Protein AF-0000000080754753 (afdb_homodimer)

Secondary structure (DSSP, 8-state):
-PPPSEEEEEEEEEETTEEEEEEEEEEE-TT-EEEEE--TTSSHHHHHHHHHTSS--SEEEEEETTEEEE-SS-B--GGGS--EEE-TTTT--TTS-HHHHHHHHHHHTT--HHHHHHHHHHHHHHTT-TT-TT--GGGS-HHHHHHHHHHHHHTT--SEEEEESTTTTS-HHHHHHHHHHHHHHHHHHT-EEEEEES-HHHHHHH-SEEEEEETTEEEEEE-HHHHHHS-SSHHHHHHSS--EEEEEEEEEE-TTSEEEEEETTS-EEEEEE-TT--TT-EEEEEE-GGGEE--TTSEEEEEEEEEE-SS-EEEEEEETTEEEEEEESSPPP-BTTEEEEEEPTTTSEE--/-PPPSEEEEEEEEEETTEEEEEEEEEEE-TT-EEEEE--TTSSHHHHHHHHHTSS--SEEEEEETTEEEE-SS-B--GGGS--EEE-TTTT--TTS-HHHHHHHHHHHTT--HHHHHHHHHHHHHHTT-TT-TT--GGGS-HHHHHHHHHHHHHTT--SEEEEESTTTTS-HHHHHHHHHHHHHHHHHHT-EEEEEES-HHHHHHH-SEEEEEETTEEEEEE-HHHHHHS-SSHHHHHHSS--EEEEEEEEEE-TTSEEEEEETTS-EEEEEE-TT--TT-EEEEEE-GGGEE--TTSEEEEEEEEEE-SS-EEEEEEETTEEEEEEESSPPP-BTTEEEEEEPTTTSEE--

Foldseek 3Di:
DQQFQKWWAQFWADDDPATLAGTDTDTHHQLFEEEEAEDPSNCLVVVLCCQQQVDATCATFMDGSNHTAHGNVDHHHNLPRQAFEAEQVLPQDQVDFLLCLQLVNVVVVPHDPVVSVVLLQVLCVLLVNHPRRGPGPVVDDLSVSLSSSVSSRPSSPGQEYEYEASCVPDDPVSSVVVLVSVQVSSVVSSHYYYHYDHDQVSCLRRHQKYFYGGSNYTQDIDHSCCLAQPPQDPCSPPSHAHKDWFKWFFADADPVQWTWIATPLGAIAIEGEDPPDDHGDIFIKIAHQAQKDFDPPAAKWFWDDWDDDPQWIWTWIHRPPDIDIHIGSDDDDDDPRMTGIHGHHHRMYTHD/DQQFQKWWAQFWADDDPATLAGTDTDTHHQLFEEEEAEDPSNCLVVVLCCQQQVDATCATFMDGSNHTAHGNVDHHHNLPRQAFEAEQVLPQDQVDFLLCLQLVNVVVVPHDPVVSVVLLQVLCVLLVNHPRRGPGPVVDDLSRSLSSSVSSRPSSPGQEYEYEASCVPDDPVSSVVVLVSVQVSSVVSSHYYYHYDHDQVSCLRRHQKYFYGGSNYTQDIDHSCCLAQPPQDPCSPPSHAHKDWFKWFFADADPVQWTWIATPLGATAIEGEDPPDDHGDIFIKIAHQAQKDFDPPAAKWFWDDWDDPPQWIWTWIHRPPDIDIHIGSDDDDDDPRMTGIHGHHHRMYIHD

Structure (mmCIF, N/CA/C/O backbone):
data_AF-0000000080754753-model_v1
#
loop_
_entity.id
_entity.type
_entity.pdbx_description
1 polymer 'ABC transporter, ATP binding component'
#
loop_
_atom_site.group_PDB
_atom_site.id
_atom_site.type_symbol
_atom_site.label_atom_id
_atom_site.label_alt_id
_atom_site.label_comp_id
_atom_site.label_asym_id
_atom_site.label_entity_id
_atom_site.label_seq_id
_atom_site.pdbx_PDB_ins_code
_atom_site.Cartn_x
_atom_site.Cartn_y
_atom_site.Cartn_z
_atom_site.occupancy
_atom_site.B_iso_or_equiv
_atom_site.auth_seq_id
_atom_site.auth_comp_id
_atom_site.auth_asym_id
_atom_site.auth_atom_id
_atom_site.pdbx_PDB_model_num
ATOM 1 N N . MET A 1 1 ? -7.695 35.375 15.859 1 57.06 1 MET A N 1
ATOM 2 C CA . MET A 1 1 ? -7.484 34.125 15.156 1 57.06 1 MET A CA 1
ATOM 3 C C . MET A 1 1 ? -6.277 33.375 15.719 1 57.06 1 MET A C 1
ATOM 5 O O . MET A 1 1 ? -5.309 34 16.156 1 57.06 1 MET A O 1
ATOM 9 N N . ALA A 1 2 ? -6.395 32 16.172 1 75.62 2 ALA A N 1
ATOM 10 C CA . ALA A 1 2 ? -5.312 31.328 16.875 1 75.62 2 ALA A CA 1
ATOM 11 C C . ALA A 1 2 ? -4.027 31.344 16.047 1 75.62 2 ALA A C 1
ATOM 13 O O . ALA A 1 2 ? -4.07 31.312 14.82 1 75.62 2 ALA A O 1
ATOM 14 N N . VAL A 1 3 ? -3.01 31.734 16.594 1 91.75 3 VAL A N 1
ATOM 15 C CA . VAL A 1 3 ? -1.685 31.734 15.984 1 91.75 3 VAL A CA 1
ATOM 16 C C . VAL A 1 3 ? -1.37 30.344 15.422 1 91.75 3 VAL A C 1
ATOM 18 O O . VAL A 1 3 ? -1.478 29.344 16.141 1 91.75 3 VAL A O 1
ATOM 21 N N . PRO A 1 4 ? -1.082 30.281 14.117 1 96.06 4 PRO A N 1
ATOM 22 C CA . PRO A 1 4 ? -0.747 28.969 13.555 1 96.06 4 PRO A CA 1
ATOM 23 C C . PRO A 1 4 ? 0.493 28.344 14.195 1 96.06 4 PRO A C 1
ATOM 25 O O . PRO A 1 4 ? 1.374 29.062 14.672 1 96.06 4 PRO A O 1
ATOM 28 N N . ARG A 1 5 ? 0.509 27.094 14.25 1 96.69 5 ARG A N 1
ATOM 29 C CA . ARG A 1 5 ? 1.674 26.391 14.766 1 96.69 5 ARG A CA 1
ATOM 30 C C . ARG A 1 5 ? 2.859 26.516 13.812 1 96.69 5 ARG A C 1
ATOM 32 O O . ARG A 1 5 ? 4.012 26.547 14.25 1 96.69 5 ARG A O 1
ATOM 39 N N . LEU A 1 6 ? 2.557 26.547 12.523 1 98.19 6 LEU A N 1
ATOM 40 C CA . LEU A 1 6 ? 3.535 26.734 11.453 1 98.19 6 LEU A CA 1
ATOM 41 C C . LEU A 1 6 ? 2.994 27.672 10.383 1 98.19 6 LEU A C 1
ATOM 43 O O . LEU A 1 6 ? 1.827 27.562 9.992 1 98.19 6 LEU A O 1
ATOM 47 N N . GLU A 1 7 ? 3.834 28.547 10 1 98.5 7 GLU A N 1
ATOM 48 C CA . GLU A 1 7 ? 3.5 29.406 8.875 1 98.5 7 GLU A CA 1
ATOM 49 C C . GLU A 1 7 ? 4.684 29.562 7.926 1 98.5 7 GLU A C 1
ATOM 51 O O . GLU A 1 7 ? 5.77 29.969 8.336 1 98.5 7 GLU A O 1
ATOM 56 N N . LEU A 1 8 ? 4.484 29.172 6.727 1 98.62 8 LEU A N 1
ATOM 57 C CA . LEU A 1 8 ? 5.441 29.375 5.645 1 98.62 8 LEU A CA 1
ATOM 58 C C . LEU A 1 8 ? 4.984 30.5 4.723 1 98.62 8 LEU A C 1
ATOM 60 O O . LEU A 1 8 ? 3.855 30.484 4.227 1 98.62 8 LEU A O 1
ATOM 64 N N . ARG A 1 9 ? 5.859 31.469 4.59 1 98.44 9 ARG A N 1
ATOM 65 C CA . ARG A 1 9 ? 5.559 32.625 3.746 1 98.44 9 ARG A CA 1
ATOM 66 C C . ARG A 1 9 ? 6.496 32.688 2.545 1 98.44 9 ARG A C 1
ATOM 68 O O . ARG A 1 9 ? 7.664 33.031 2.682 1 98.44 9 ARG A O 1
ATOM 75 N N . HIS A 1 10 ? 5.957 32.375 1.364 1 98.19 10 HIS A N 1
ATOM 76 C CA . HIS A 1 10 ? 6.676 32.438 0.097 1 98.19 10 HIS A CA 1
ATOM 77 C C . HIS A 1 10 ? 8.023 31.734 0.185 1 98.19 10 HIS A C 1
ATOM 79 O O . HIS A 1 10 ? 9.055 32.312 -0.146 1 98.19 10 HIS A O 1
ATOM 85 N N . LEU A 1 11 ? 8.023 30.547 0.59 1 98.25 11 LEU A N 1
ATOM 86 C CA . LEU A 1 11 ? 9.25 29.797 0.833 1 98.25 11 LEU A CA 1
ATOM 87 C C . LEU A 1 11 ? 9.883 29.344 -0.481 1 98.25 11 LEU A C 1
ATOM 89 O O . LEU A 1 11 ? 9.203 28.75 -1.323 1 98.25 11 LEU A O 1
ATOM 93 N N . VAL A 1 12 ? 11.148 29.656 -0.641 1 98.31 12 VAL A N 1
ATOM 94 C CA . VAL A 1 12 ? 11.859 29.312 -1.869 1 98.31 12 VAL A CA 1
ATOM 95 C C . VAL A 1 12 ? 13.18 28.625 -1.529 1 98.31 12 VAL A C 1
ATOM 97 O O . VAL A 1 12 ? 13.867 29.031 -0.59 1 98.31 12 VAL A O 1
ATOM 100 N N . LYS A 1 13 ? 13.516 27.578 -2.234 1 98.06 13 LYS A N 1
ATOM 101 C CA . LYS A 1 13 ? 14.812 26.922 -2.109 1 98.06 13 LYS A CA 1
ATOM 102 C C . LYS A 1 13 ? 15.32 26.422 -3.467 1 98.06 13 LYS A C 1
ATOM 104 O O . LYS A 1 13 ? 14.578 25.781 -4.211 1 98.06 13 LYS A O 1
ATOM 109 N N . THR A 1 14 ? 16.484 26.766 -3.729 1 96.44 14 THR A N 1
ATOM 110 C CA . THR A 1 14 ? 17.156 26.312 -4.934 1 96.44 14 THR A CA 1
ATOM 111 C C . THR A 1 14 ? 18.312 25.375 -4.586 1 96.44 14 THR A C 1
ATOM 113 O O . THR A 1 14 ? 19.094 25.641 -3.662 1 96.44 14 THR A O 1
ATOM 116 N N . LEU A 1 15 ? 18.359 24.219 -5.199 1 91.44 15 LEU A N 1
ATOM 117 C CA . LEU A 1 15 ? 19.469 23.281 -5.078 1 91.44 15 LEU A CA 1
ATOM 118 C C . LEU A 1 15 ? 20.109 23.031 -6.438 1 91.44 15 LEU A C 1
ATOM 120 O O . LEU A 1 15 ? 19.453 22.547 -7.359 1 91.44 15 LEU A O 1
ATOM 124 N N . GLY A 1 16 ? 21.359 23.266 -6.57 1 88.44 16 GLY A N 1
ATOM 125 C CA . GLY A 1 16 ? 21.969 23.219 -7.887 1 88.44 16 GLY A CA 1
ATOM 126 C C . GLY A 1 16 ? 21.359 24.219 -8.859 1 88.44 16 GLY A C 1
ATOM 127 O O . GLY A 1 16 ? 21.266 25.406 -8.57 1 88.44 16 GLY A O 1
ATOM 128 N N . ALA A 1 17 ? 20.922 23.625 -9.984 1 88.56 17 ALA A N 1
ATOM 129 C CA . ALA A 1 17 ? 20.359 24.5 -11.016 1 88.56 17 ALA A CA 1
ATOM 130 C C . ALA A 1 17 ? 18.828 24.469 -10.977 1 88.56 17 ALA A C 1
ATOM 132 O O . ALA A 1 17 ? 18.172 25.156 -11.758 1 88.56 17 ALA A O 1
ATOM 133 N N . SER A 1 18 ? 18.297 23.859 -9.969 1 90.5 18 SER A N 1
ATOM 134 C CA . SER A 1 18 ? 16.844 23.672 -9.992 1 90.5 18 SER A CA 1
ATOM 135 C C . SER A 1 18 ? 16.188 24.297 -8.773 1 90.5 18 SER A C 1
ATOM 137 O O . SER A 1 18 ? 16.672 24.172 -7.652 1 90.5 18 SER A O 1
ATOM 139 N N . ARG A 1 19 ? 15.148 25.078 -8.992 1 94.44 19 ARG A N 1
ATOM 140 C CA . ARG A 1 19 ? 14.297 25.578 -7.918 1 94.44 19 ARG A CA 1
ATOM 141 C C . ARG A 1 19 ? 13.383 24.469 -7.398 1 94.44 19 ARG A C 1
ATOM 143 O O . ARG A 1 19 ? 12.297 24.25 -7.938 1 94.44 19 ARG A O 1
ATOM 150 N N . ILE A 1 20 ? 13.703 23.906 -6.293 1 95.56 20 ILE A N 1
ATOM 151 C CA . ILE A 1 20 ? 13.055 22.719 -5.758 1 95.56 20 ILE A CA 1
ATOM 152 C C . ILE A 1 20 ? 11.766 23.109 -5.035 1 95.56 20 ILE A C 1
ATOM 154 O O . ILE A 1 20 ? 10.781 22.375 -5.062 1 95.56 20 ILE A O 1
ATOM 158 N N . VAL A 1 21 ? 11.789 24.234 -4.328 1 98 21 VAL A N 1
ATOM 159 C CA . VAL A 1 21 ? 10.617 24.844 -3.717 1 98 21 VAL A CA 1
ATOM 160 C C . VAL A 1 21 ? 10.453 26.266 -4.246 1 98 21 VAL A C 1
ATOM 162 O O . VAL A 1 21 ? 11.375 27.094 -4.16 1 98 21 VAL A O 1
ATOM 165 N N . ASP A 1 22 ? 9.258 26.531 -4.77 1 97.88 22 ASP A N 1
ATOM 166 C CA . ASP A 1 22 ? 9.102 27.766 -5.547 1 97.88 22 ASP A CA 1
ATOM 167 C C . ASP A 1 22 ? 7.906 28.578 -5.051 1 97.88 22 ASP A C 1
ATOM 169 O O . ASP A 1 22 ? 6.926 28.75 -5.777 1 97.88 22 ASP A O 1
ATOM 173 N N . GLY A 1 23 ? 8.055 29.172 -3.904 1 97.5 23 GLY A N 1
ATOM 174 C CA . GLY A 1 23 ? 7.059 30.094 -3.389 1 97.5 23 GLY A CA 1
ATOM 175 C C . GLY A 1 23 ? 5.926 29.406 -2.658 1 97.5 23 GLY A C 1
ATOM 176 O O . GLY A 1 23 ? 4.754 29.609 -2.973 1 97.5 23 GLY A O 1
ATOM 177 N N . LEU A 1 24 ? 6.258 28.656 -1.617 1 97.62 24 LEU A N 1
ATOM 178 C CA . LEU A 1 24 ? 5.27 27.875 -0.887 1 97.62 24 LEU A CA 1
ATOM 179 C C . LEU A 1 24 ? 4.672 28.672 0.26 1 97.62 24 LEU A C 1
ATOM 181 O O . LEU A 1 24 ? 5.402 29.266 1.062 1 97.62 24 LEU A O 1
ATOM 185 N N . ASP A 1 25 ? 3.385 28.812 0.293 1 98.56 25 ASP A N 1
ATOM 186 C CA . ASP A 1 25 ? 2.621 29.391 1.394 1 98.56 25 ASP A CA 1
ATOM 187 C C . ASP A 1 25 ? 1.774 28.328 2.094 1 98.56 25 ASP A C 1
ATOM 189 O O . ASP A 1 25 ? 0.965 27.656 1.456 1 98.56 25 ASP A O 1
ATOM 193 N N . LEU A 1 26 ? 1.968 28.203 3.357 1 98.12 26 LEU A N 1
ATOM 194 C CA . LEU A 1 26 ? 1.249 27.188 4.102 1 98.12 26 LEU A CA 1
ATOM 195 C C . LEU A 1 26 ? 1.121 27.562 5.57 1 98.12 26 LEU A C 1
ATOM 197 O O . LEU A 1 26 ? 2.059 28.109 6.16 1 98.12 26 LEU A O 1
ATOM 201 N N . ALA A 1 27 ? 0.027 27.312 6.133 1 98.31 27 ALA A N 1
ATOM 202 C CA . ALA A 1 27 ? -0.181 27.469 7.57 1 98.31 27 ALA A CA 1
ATOM 203 C C . ALA A 1 27 ? -0.789 26.203 8.18 1 98.31 27 ALA A C 1
ATOM 205 O O . ALA A 1 27 ? -1.645 25.562 7.562 1 98.31 27 ALA A O 1
ATOM 206 N N . ILE A 1 28 ? -0.35 25.891 9.336 1 98.06 28 ILE A N 1
ATOM 207 C CA . ILE A 1 28 ? -0.884 24.75 10.07 1 98.06 28 ILE A CA 1
ATOM 208 C C . ILE A 1 28 ? -1.448 25.219 11.414 1 98.06 28 ILE A C 1
ATOM 210 O O . ILE A 1 28 ? -0.739 25.844 12.203 1 98.06 28 ILE A O 1
ATOM 214 N N . ALA A 1 29 ? -2.686 24.922 11.648 1 97.5 29 ALA A N 1
ATOM 215 C CA . ALA A 1 29 ? -3.346 25.297 12.891 1 97.5 29 ALA A CA 1
ATOM 216 C C . ALA A 1 29 ? -2.951 24.359 14.031 1 97.5 29 ALA A C 1
ATOM 218 O O . ALA A 1 29 ? -2.447 23.25 13.781 1 97.5 29 ALA A O 1
ATOM 219 N N . PRO A 1 30 ? -3.115 24.828 15.266 1 96.06 30 PRO A N 1
ATOM 220 C CA . PRO A 1 30 ? -2.854 23.922 16.391 1 96.06 30 PRO A CA 1
ATOM 221 C C . PRO A 1 30 ? -3.709 22.656 16.344 1 96.06 30 PRO A C 1
ATOM 223 O O . PRO A 1 30 ? -4.922 22.75 16.125 1 96.06 30 PRO A O 1
ATOM 226 N N . GLY A 1 31 ? -3.021 21.531 16.422 1 95.62 31 GLY A N 1
ATOM 227 C CA . GLY A 1 31 ? -3.719 20.25 16.469 1 95.62 31 GLY A CA 1
ATOM 228 C C . GLY A 1 31 ? -4.039 19.703 15.086 1 95.62 31 GLY A C 1
ATOM 229 O O . GLY A 1 31 ? -4.559 18.594 14.961 1 95.62 31 GLY A O 1
ATOM 230 N N . GLU A 1 32 ? -3.686 20.406 14.062 1 97.31 32 GLU A N 1
ATOM 231 C CA . GLU A 1 32 ? -4.02 20.016 12.695 1 97.31 32 GLU A CA 1
ATOM 232 C C . GLU A 1 32 ? -2.959 19.094 12.109 1 97.31 32 GLU A C 1
ATOM 234 O O . GLU A 1 32 ? -1.765 19.266 12.359 1 97.31 32 GLU A O 1
ATOM 239 N N . VAL A 1 33 ? -3.406 18.156 11.383 1 97.88 33 VAL A N 1
ATOM 240 C CA . VAL A 1 33 ? -2.504 17.281 10.633 1 97.88 33 VAL A CA 1
ATOM 241 C C . VAL A 1 33 ? -2.521 17.672 9.156 1 97.88 33 VAL A C 1
ATOM 243 O O . VAL A 1 33 ? -3.527 17.469 8.469 1 97.88 33 VAL A O 1
ATOM 246 N N . VAL A 1 34 ? -1.416 18.141 8.711 1 98.56 34 VAL A N 1
ATOM 247 C CA . VAL A 1 34 ? -1.272 18.5 7.305 1 98.56 34 VAL A CA 1
ATOM 248 C C . VAL A 1 34 ? -0.298 17.547 6.625 1 98.56 34 VAL A C 1
ATOM 250 O O . VAL A 1 34 ? 0.797 17.297 7.137 1 98.56 34 VAL A O 1
ATOM 253 N N . VAL A 1 35 ? -0.684 17 5.484 1 98.38 35 VAL A N 1
ATOM 254 C CA . VAL A 1 35 ? 0.159 16.078 4.742 1 98.38 35 VAL A CA 1
ATOM 255 C C . VAL A 1 35 ? 0.615 16.719 3.436 1 98.38 35 VAL A C 1
ATOM 257 O O . VAL A 1 35 ? -0.21 17.188 2.641 1 98.38 35 VAL A O 1
ATOM 260 N N . LEU A 1 36 ? 1.893 16.844 3.254 1 98.12 36 LEU A N 1
ATOM 261 C CA . LEU A 1 36 ? 2.461 17.172 1.95 1 98.12 36 LEU A CA 1
ATOM 262 C C . LEU A 1 36 ? 2.537 15.93 1.066 1 98.12 36 LEU A C 1
ATOM 264 O O . LEU A 1 36 ? 3.256 14.977 1.384 1 98.12 36 LEU A O 1
ATOM 268 N N . LEU A 1 37 ? 1.817 15.992 0.01 1 96.19 37 LEU A N 1
ATOM 269 C CA . LEU A 1 37 ? 1.722 14.867 -0.911 1 96.19 37 LEU A CA 1
ATOM 270 C C . LEU A 1 37 ? 2.18 15.266 -2.311 1 96.19 37 LEU A C 1
ATOM 272 O O . LEU A 1 37 ? 1.854 16.359 -2.787 1 96.19 37 LEU A O 1
ATOM 276 N N . GLY A 1 38 ? 2.932 14.406 -2.949 1 92.5 38 GLY A N 1
ATOM 277 C CA . GLY A 1 38 ? 3.416 14.664 -4.297 1 92.5 38 GLY A CA 1
ATOM 278 C C . GLY A 1 38 ? 4.418 13.633 -4.777 1 92.5 38 GLY A C 1
ATOM 279 O O . GLY A 1 38 ? 4.828 12.758 -4.016 1 92.5 38 GLY A O 1
ATOM 280 N N . PRO A 1 39 ? 4.762 13.742 -6.02 1 87.06 39 PRO A N 1
ATOM 281 C CA . PRO A 1 39 ? 5.75 12.805 -6.57 1 87.06 39 PRO A CA 1
ATOM 282 C C . PRO A 1 39 ? 7.145 13.008 -5.977 1 87.06 39 PRO A C 1
ATOM 284 O O . PRO A 1 39 ? 7.383 14 -5.281 1 87.06 39 PRO A O 1
ATOM 287 N N . SER A 1 40 ? 7.945 12.047 -6.266 1 81.62 40 SER A N 1
ATOM 288 C CA . SER A 1 40 ? 9.328 12.172 -5.824 1 81.62 40 SER A CA 1
ATOM 289 C C . SER A 1 40 ? 9.992 13.406 -6.43 1 81.62 40 SER A C 1
ATOM 291 O O . SER A 1 40 ? 9.789 13.719 -7.605 1 81.62 40 SER A O 1
ATOM 293 N N . GLY A 1 41 ? 10.664 14.133 -5.652 1 83.31 41 GLY A N 1
ATOM 294 C CA . GLY A 1 41 ? 11.461 15.25 -6.141 1 83.31 41 GLY A CA 1
ATOM 295 C C . GLY A 1 41 ? 10.68 16.547 -6.211 1 83.31 41 GLY A C 1
ATOM 296 O O . GLY A 1 41 ? 11.211 17.578 -6.66 1 83.31 41 GLY A O 1
ATOM 297 N N . CYS A 1 42 ? 9.469 16.562 -5.723 1 91 42 CYS A N 1
ATOM 298 C CA . CYS A 1 42 ? 8.656 17.766 -5.91 1 91 42 CYS A CA 1
ATOM 299 C C . CYS A 1 42 ? 8.898 18.766 -4.785 1 91 42 CYS A C 1
ATOM 301 O O . CYS A 1 42 ? 8.266 19.828 -4.738 1 91 42 CYS A O 1
ATOM 303 N N . GLY A 1 43 ? 9.75 18.406 -3.779 1 94.5 43 GLY A N 1
ATOM 304 C CA . GLY A 1 43 ? 10.172 19.391 -2.809 1 94.5 43 GLY A CA 1
ATOM 305 C C . GLY A 1 43 ? 9.641 19.141 -1.414 1 94.5 43 GLY A C 1
ATOM 306 O O . GLY A 1 43 ? 9.836 19.953 -0.508 1 94.5 43 GLY A O 1
ATOM 307 N N . LYS A 1 44 ? 8.914 18.062 -1.172 1 95.62 44 LYS A N 1
ATOM 308 C CA . LYS A 1 44 ? 8.305 17.781 0.12 1 95.62 44 LYS A CA 1
ATOM 309 C C . LYS A 1 44 ? 9.352 17.703 1.225 1 95.62 44 LYS A C 1
ATOM 311 O O . LYS A 1 44 ? 9.258 18.422 2.229 1 95.62 44 LYS A O 1
ATOM 316 N N . THR A 1 45 ? 10.391 16.891 0.99 1 93 45 THR A N 1
ATOM 317 C CA . THR A 1 45 ? 11.445 16.688 1.976 1 93 45 THR A CA 1
ATOM 318 C C . THR A 1 45 ? 12.25 17.969 2.172 1 93 45 THR A C 1
ATOM 320 O O . THR A 1 45 ? 12.625 18.312 3.297 1 93 45 THR A O 1
ATOM 323 N N . THR A 1 46 ? 12.523 18.672 1.131 1 96.12 46 THR A N 1
ATOM 324 C CA . THR A 1 46 ? 13.227 19.938 1.216 1 96.12 46 THR A CA 1
ATOM 325 C C . THR A 1 46 ? 12.453 20.938 2.076 1 96.12 46 THR A C 1
ATOM 327 O O . THR A 1 46 ? 13.039 21.625 2.908 1 96.12 46 THR A O 1
ATOM 330 N N . THR A 1 47 ? 11.172 20.984 1.856 1 97.88 47 THR A N 1
ATOM 331 C CA . THR A 1 47 ? 10.328 21.844 2.67 1 97.88 47 THR A CA 1
ATOM 332 C C . THR A 1 47 ? 10.406 21.453 4.145 1 97.88 47 THR A C 1
ATOM 334 O O . THR A 1 47 ? 10.594 22.312 5.012 1 97.88 47 THR A O 1
ATOM 337 N N . LEU A 1 48 ? 10.297 20.188 4.371 1 97.5 48 LEU A N 1
ATOM 338 C CA . LEU A 1 48 ? 10.352 19.672 5.738 1 97.5 48 LEU A CA 1
ATOM 339 C C . LEU A 1 48 ? 11.68 20.031 6.395 1 97.5 48 LEU A C 1
ATOM 341 O O . LEU A 1 48 ? 11.719 20.406 7.566 1 97.5 48 LEU A O 1
ATOM 345 N N . ARG A 1 49 ? 12.742 19.969 5.695 1 96.81 49 ARG A N 1
ATOM 346 C CA . ARG A 1 49 ? 14.078 20.25 6.223 1 96.81 49 ARG A CA 1
ATOM 347 C C . ARG A 1 49 ? 14.25 21.734 6.516 1 96.81 49 ARG A C 1
ATOM 349 O O . ARG A 1 49 ? 14.945 22.109 7.461 1 96.81 49 ARG A O 1
ATOM 356 N N . MET A 1 50 ? 13.633 22.562 5.707 1 98.12 50 MET A N 1
ATOM 357 C CA . MET A 1 50 ? 13.664 24 5.996 1 98.12 50 MET A CA 1
ATOM 358 C C . MET A 1 50 ? 12.898 24.312 7.273 1 98.12 50 MET A C 1
ATOM 360 O O . MET A 1 50 ? 13.328 25.141 8.078 1 98.12 50 MET A O 1
ATOM 364 N N . VAL A 1 51 ? 11.805 23.625 7.496 1 98.25 51 VAL A N 1
ATOM 365 C CA . VAL A 1 51 ? 11.023 23.812 8.711 1 98.25 51 VAL A CA 1
ATOM 366 C C . VAL A 1 51 ? 11.812 23.328 9.922 1 98.25 51 VAL A C 1
ATOM 368 O O . VAL A 1 51 ? 11.875 24 10.953 1 98.25 51 VAL A O 1
ATOM 371 N N . ALA A 1 52 ? 12.461 22.203 9.734 1 96.88 52 ALA A N 1
ATOM 372 C CA . ALA A 1 52 ? 13.195 21.562 10.82 1 96.88 52 ALA A CA 1
ATOM 373 C C . ALA A 1 52 ? 14.469 22.344 11.164 1 96.88 52 ALA A C 1
ATOM 375 O O . ALA A 1 52 ? 15.031 22.172 12.25 1 96.88 52 ALA A O 1
ATOM 376 N N . GLY A 1 53 ? 15 23.062 10.219 1 97.25 53 GLY A N 1
ATOM 377 C CA . GLY A 1 53 ? 16.188 23.875 10.461 1 97.25 53 GLY A CA 1
ATOM 378 C C . GLY A 1 53 ? 17.453 23.266 9.891 1 97.25 53 GLY A C 1
ATOM 379 O O . GLY A 1 53 ? 18.547 23.75 10.141 1 97.25 53 GLY A O 1
ATOM 380 N N . PHE A 1 54 ? 17.281 22.25 9.109 1 96.19 54 PHE A N 1
ATOM 381 C CA . PHE A 1 54 ? 18.438 21.609 8.492 1 96.19 54 PHE A CA 1
ATOM 382 C C . PHE A 1 54 ? 18.844 22.328 7.211 1 96.19 54 PHE A C 1
ATOM 384 O O . PHE A 1 54 ? 19.953 22.156 6.715 1 96.19 54 PHE A O 1
ATOM 391 N N . LEU A 1 55 ? 17.969 23.109 6.66 1 96.62 55 LEU A N 1
ATOM 392 C CA . LEU A 1 55 ? 18.188 23.891 5.449 1 96.62 55 LEU A CA 1
ATOM 393 C C . LEU A 1 55 ? 17.641 25.297 5.605 1 96.62 55 LEU A C 1
ATOM 395 O O . LEU A 1 55 ? 16.547 25.484 6.152 1 96.62 55 LEU A O 1
ATOM 399 N N . GLN A 1 56 ? 18.406 26.281 5.086 1 97.81 56 GLN A N 1
ATOM 400 C CA . GLN A 1 56 ? 17.953 27.672 5.125 1 97.81 56 GLN A CA 1
ATOM 401 C C . GLN A 1 56 ? 17.281 28.062 3.814 1 97.81 56 GLN A C 1
ATOM 403 O O . GLN A 1 56 ? 17.797 27.781 2.732 1 97.81 56 GLN A O 1
ATOM 408 N N . PRO A 1 57 ? 16.141 28.641 3.916 1 98.38 57 PRO A N 1
ATOM 409 C CA . PRO A 1 57 ? 15.492 29.094 2.682 1 98.38 57 PRO A CA 1
ATOM 410 C C . PRO A 1 57 ? 16.266 30.203 1.978 1 98.38 57 PRO A C 1
ATOM 412 O O . PRO A 1 57 ? 16.969 30.984 2.631 1 98.38 57 PRO A O 1
ATOM 415 N N . ASP A 1 58 ? 16.094 30.234 0.65 1 98.19 58 ASP A N 1
ATOM 416 C CA . ASP A 1 58 ? 16.703 31.297 -0.131 1 98.19 58 ASP A CA 1
ATOM 417 C C . ASP A 1 58 ? 15.852 32.562 -0.08 1 98.19 58 ASP A C 1
ATOM 419 O O . ASP A 1 58 ? 16.375 33.688 -0.181 1 98.19 58 ASP A O 1
ATOM 423 N N . GLU A 1 59 ? 14.578 32.406 -0.071 1 98.25 59 GLU A N 1
ATOM 424 C CA . GLU A 1 59 ? 13.594 33.469 0.057 1 98.25 59 GLU A CA 1
ATOM 425 C C . GLU A 1 59 ? 12.43 33.031 0.942 1 98.25 59 GLU A C 1
ATOM 427 O O . GLU A 1 59 ? 12.203 31.844 1.147 1 98.25 59 GLU A O 1
ATOM 432 N N . GLY A 1 60 ? 11.789 34.031 1.512 1 98.38 60 GLY A N 1
ATOM 433 C CA . GLY A 1 60 ? 10.633 33.75 2.342 1 98.38 60 GLY A CA 1
ATOM 434 C C . GLY A 1 60 ? 10.977 33.531 3.803 1 98.38 60 GLY A C 1
ATOM 435 O O . GLY A 1 60 ? 12.086 33.875 4.238 1 98.38 60 GLY A O 1
ATOM 436 N N . GLU A 1 61 ? 9.906 33.062 4.523 1 98.62 61 GLU A N 1
ATOM 437 C CA . GLU A 1 61 ? 10.094 32.969 5.965 1 98.62 61 GLU A CA 1
ATOM 438 C C . GLU A 1 61 ? 9.391 31.734 6.527 1 98.62 61 GLU A C 1
ATOM 440 O O . GLU A 1 61 ? 8.391 31.281 5.969 1 98.62 61 GLU A O 1
ATOM 445 N N . VAL A 1 62 ? 9.992 31.234 7.574 1 98.5 62 VAL A N 1
ATOM 446 C CA . VAL A 1 62 ? 9.383 30.203 8.391 1 98.5 62 VAL A CA 1
ATOM 447 C C . VAL A 1 62 ? 9.047 30.766 9.773 1 98.5 62 VAL A C 1
ATOM 449 O O . VAL A 1 62 ? 9.914 31.297 10.461 1 98.5 62 VAL A O 1
ATOM 452 N N . HIS A 1 63 ? 7.82 30.672 10.156 1 98.31 63 HIS A N 1
ATOM 453 C CA . HIS A 1 63 ? 7.391 31.078 11.492 1 98.31 63 HIS A CA 1
ATOM 454 C C . HIS A 1 63 ? 6.863 29.875 12.281 1 98.31 63 HIS A C 1
ATOM 456 O O . HIS A 1 63 ? 6.07 29.094 11.766 1 98.31 63 HIS A O 1
ATOM 462 N N . LEU A 1 64 ? 7.309 29.719 13.484 1 97.5 64 LEU A N 1
ATOM 463 C CA . LEU A 1 64 ? 6.852 28.688 14.414 1 97.5 64 LEU A CA 1
ATOM 464 C C . LEU A 1 64 ? 6.129 29.312 15.602 1 97.5 64 LEU A C 1
ATOM 466 O O . LEU A 1 64 ? 6.73 30.031 16.391 1 97.5 64 LEU A O 1
ATOM 470 N N . ALA A 1 65 ? 4.879 29.047 15.68 1 95.06 65 ALA A N 1
ATOM 471 C CA . ALA A 1 65 ? 4.051 29.625 16.734 1 95.06 65 ALA A CA 1
ATOM 472 C C . ALA A 1 65 ? 4.168 31.141 16.766 1 95.06 65 ALA A C 1
ATOM 474 O O . ALA A 1 65 ? 4.371 31.734 17.828 1 95.06 65 ALA A O 1
ATOM 475 N N . GLY A 1 66 ? 4.234 31.688 15.617 1 95.25 66 GLY A N 1
ATOM 476 C CA . GLY A 1 66 ? 4.211 33.156 15.484 1 95.25 66 GLY A CA 1
ATOM 477 C C . GLY A 1 66 ? 5.59 33.781 15.555 1 95.25 66 GLY A C 1
ATOM 478 O O . GLY A 1 66 ? 5.742 34.969 15.352 1 95.25 66 GLY A O 1
ATOM 479 N N . ARG A 1 67 ? 6.578 33.031 15.844 1 96.38 67 ARG A N 1
ATOM 480 C CA . ARG A 1 67 ? 7.938 33.531 15.969 1 96.38 67 ARG A CA 1
ATOM 481 C C . ARG A 1 67 ? 8.766 33.219 14.734 1 96.38 67 ARG A C 1
ATOM 483 O O . ARG A 1 67 ? 8.695 32.094 14.219 1 96.38 67 ARG A O 1
ATOM 490 N N . LEU A 1 68 ? 9.539 34.156 14.281 1 97.81 68 LEU A N 1
ATOM 491 C CA . LEU A 1 68 ? 10.398 33.938 13.125 1 97.81 68 LEU A CA 1
ATOM 492 C C . LEU A 1 68 ? 11.469 32.875 13.43 1 97.81 68 LEU A C 1
ATOM 494 O O . LEU A 1 68 ? 12.234 33.031 14.383 1 97.81 68 LEU A O 1
ATOM 498 N N . ALA A 1 69 ? 11.5 31.859 12.68 1 98.19 69 ALA A N 1
ATOM 499 C CA . ALA A 1 69 ? 12.477 30.797 12.883 1 98.19 69 ALA A CA 1
ATOM 500 C C . ALA A 1 69 ? 13.539 30.812 11.789 1 98.19 69 ALA A C 1
ATOM 502 O O . ALA A 1 69 ? 14.68 30.406 12.023 1 98.19 69 ALA A O 1
ATOM 503 N N . ALA A 1 70 ? 13.125 31.234 10.57 1 98.38 70 ALA A N 1
ATOM 504 C CA . ALA A 1 70 ? 14.109 31.281 9.5 1 98.38 70 ALA A CA 1
ATOM 505 C C . ALA A 1 70 ? 13.695 32.281 8.414 1 98.38 70 ALA A C 1
ATOM 507 O O . ALA A 1 70 ? 12.508 32.531 8.203 1 98.38 70 ALA A O 1
ATOM 508 N N . SER A 1 71 ? 14.633 32.844 7.754 1 98.38 71 SER A N 1
ATOM 509 C CA . SER A 1 71 ? 14.578 33.688 6.562 1 98.38 71 SER A CA 1
ATOM 510 C C . SER A 1 71 ? 15.836 33.531 5.723 1 98.38 71 SER A C 1
ATOM 512 O O . SER A 1 71 ? 16.656 32.656 5.969 1 98.38 71 SER A O 1
ATOM 514 N N . ALA A 1 72 ? 15.859 34.375 4.719 1 97.25 72 ALA A N 1
ATOM 515 C CA . ALA A 1 72 ? 17.062 34.344 3.887 1 97.25 72 ALA A CA 1
ATOM 516 C C . ALA A 1 72 ? 18.281 34.75 4.684 1 97.25 72 ALA A C 1
ATOM 518 O O . ALA A 1 72 ? 19.406 34.344 4.363 1 97.25 72 ALA A O 1
ATOM 519 N N . ARG A 1 73 ? 18.125 35.438 5.742 1 96.69 73 ARG A N 1
ATOM 520 C CA . ARG A 1 73 ? 19.25 36.062 6.445 1 96.69 73 ARG A CA 1
ATOM 521 C C . ARG A 1 73 ? 19.391 35.5 7.855 1 96.69 73 ARG A C 1
ATOM 523 O O . ARG A 1 73 ? 20.359 35.781 8.547 1 96.69 73 ARG A O 1
ATOM 530 N N . PHE A 1 74 ? 18.469 34.781 8.195 1 96.62 74 PHE A N 1
ATOM 531 C CA . PHE A 1 74 ? 18.406 34.312 9.578 1 96.62 74 PHE A CA 1
ATOM 532 C C . PHE A 1 74 ? 17.828 32.875 9.633 1 96.62 74 PHE A C 1
ATOM 534 O O . PHE A 1 74 ? 16.891 32.562 8.914 1 96.62 74 PHE A O 1
ATOM 541 N N . ALA A 1 75 ? 18.438 32.031 10.57 1 97.06 75 ALA A N 1
ATOM 542 C CA . ALA A 1 75 ? 17.891 30.688 10.766 1 97.06 75 ALA A CA 1
ATOM 543 C C . ALA A 1 75 ? 18.234 30.156 12.148 1 97.06 75 ALA A C 1
ATOM 545 O O . ALA A 1 75 ? 19.406 30.047 12.5 1 97.06 75 ALA A O 1
ATOM 546 N N . LEU A 1 76 ? 17.188 29.859 12.898 1 96.94 76 LEU A N 1
ATOM 547 C CA . LEU A 1 76 ? 17.406 29.125 14.141 1 96.94 76 LEU A CA 1
ATOM 548 C C . LEU A 1 76 ? 17.844 27.703 13.867 1 96.94 76 LEU A C 1
ATOM 550 O O . LEU A 1 76 ? 17.312 27.031 12.977 1 96.94 76 LEU A O 1
ATOM 554 N N . PRO A 1 77 ? 18.812 27.219 14.578 1 95.5 77 PRO A N 1
ATOM 555 C CA . PRO A 1 77 ? 19.172 25.812 14.422 1 95.5 77 PRO A CA 1
ATOM 556 C C . PRO A 1 77 ? 18.094 24.859 14.93 1 95.5 77 PRO A C 1
ATOM 558 O O . PRO A 1 77 ? 17.203 25.281 15.672 1 95.5 77 PRO A O 1
ATOM 561 N N . PRO A 1 78 ? 18.156 23.625 14.531 1 93.62 78 PRO A N 1
ATOM 562 C CA . PRO A 1 78 ? 17.109 22.656 14.875 1 93.62 78 PRO A CA 1
ATOM 563 C C . PRO A 1 78 ? 16.859 22.562 16.375 1 93.62 78 PRO A C 1
ATOM 565 O O . PRO A 1 78 ? 15.711 22.531 16.812 1 93.62 78 PRO A O 1
ATOM 568 N N . GLU A 1 79 ? 17.906 22.625 17.188 1 89.19 79 GLU A N 1
ATOM 569 C CA . GLU A 1 79 ? 17.797 22.375 18.625 1 89.19 79 GLU A CA 1
ATOM 570 C C . GLU A 1 79 ? 17.062 23.516 19.328 1 89.19 79 GLU A C 1
ATOM 572 O O . GLU A 1 79 ? 16.609 23.375 20.469 1 89.19 79 GLU A O 1
ATOM 577 N N . LYS A 1 80 ? 16.922 24.625 18.656 1 92.19 80 LYS A N 1
ATOM 578 C CA . LYS A 1 80 ? 16.281 25.781 19.266 1 92.19 80 LYS A CA 1
ATOM 579 C C . LYS A 1 80 ? 14.852 25.953 18.766 1 92.19 80 LYS A C 1
ATOM 581 O O . LYS A 1 80 ? 14.156 26.891 19.156 1 92.19 80 LYS A O 1
ATOM 586 N N . ARG A 1 81 ? 14.336 25.062 17.938 1 94.62 81 ARG A N 1
ATOM 587 C CA . ARG A 1 81 ? 13.016 25.203 17.328 1 94.62 81 ARG A CA 1
ATOM 588 C C . ARG A 1 81 ? 11.961 24.422 18.094 1 94.62 81 ARG A C 1
ATOM 590 O O . ARG A 1 81 ? 10.766 24.594 17.859 1 94.62 81 ARG A O 1
ATOM 597 N N . HIS A 1 82 ? 12.406 23.531 18.984 1 91.12 82 HIS A N 1
ATOM 598 C CA . HIS A 1 82 ? 11.516 22.766 19.844 1 91.12 82 HIS A CA 1
ATOM 599 C C . HIS A 1 82 ? 10.531 21.938 19.031 1 91.12 82 HIS A C 1
ATOM 601 O O . HIS A 1 82 ? 9.32 21.953 19.297 1 91.12 82 HIS A O 1
ATOM 607 N N . LEU A 1 83 ? 10.977 21.312 18.031 1 94.88 83 LEU A N 1
ATOM 608 C CA . LEU A 1 83 ? 10.188 20.438 17.172 1 94.88 83 LEU A CA 1
ATOM 609 C C . LEU A 1 83 ? 10.555 18.984 17.391 1 94.88 83 LEU A C 1
ATOM 611 O O . LEU A 1 83 ? 11.648 18.672 17.859 1 94.88 83 LEU A O 1
ATOM 615 N N . GLY A 1 84 ? 9.555 18.156 17.172 1 94.06 84 GLY A N 1
ATOM 616 C CA . GLY A 1 84 ? 9.836 16.734 17.047 1 94.06 84 GLY A CA 1
ATOM 617 C C . GLY A 1 84 ? 10.023 16.281 15.609 1 94.06 84 GLY A C 1
ATOM 618 O O . GLY A 1 84 ? 9.328 16.766 14.711 1 94.06 84 GLY A O 1
ATOM 619 N N . MET A 1 85 ? 10.953 15.367 15.445 1 92.88 85 MET A N 1
ATOM 620 C CA . MET A 1 85 ? 11.195 14.906 14.078 1 92.88 85 MET A CA 1
ATOM 621 C C . MET A 1 85 ? 11.391 13.398 14.047 1 92.88 85 MET A C 1
ATOM 623 O O . MET A 1 85 ? 12.031 12.828 14.93 1 92.88 85 MET A O 1
ATOM 627 N N . MET A 1 86 ? 10.711 12.844 13.086 1 91.62 86 MET A N 1
ATOM 628 C CA . MET A 1 86 ? 10.953 11.445 12.75 1 91.62 86 MET A CA 1
ATOM 629 C C . MET A 1 86 ? 11.43 11.305 11.305 1 91.62 86 MET A C 1
ATOM 631 O O . MET A 1 86 ? 10.742 11.727 10.383 1 91.62 86 MET A O 1
ATOM 635 N N . PHE A 1 87 ? 12.586 10.625 11.188 1 87.06 87 PHE A N 1
ATOM 636 C CA . PHE A 1 87 ? 13.195 10.43 9.875 1 87.06 87 PHE A CA 1
ATOM 637 C C . PHE A 1 87 ? 12.688 9.148 9.227 1 87.06 87 PHE A C 1
ATOM 639 O O . PHE A 1 87 ? 12.117 8.289 9.898 1 87.06 87 PHE A O 1
ATOM 646 N N . GLN A 1 88 ? 12.969 9.039 7.969 1 81.25 88 GLN A N 1
ATOM 647 C CA . GLN A 1 88 ? 12.531 7.898 7.164 1 81.25 88 GLN A CA 1
ATOM 648 C C . GLN A 1 88 ? 13.141 6.598 7.684 1 81.25 88 GLN A C 1
ATOM 650 O O . GLN A 1 88 ? 12.461 5.57 7.746 1 81.25 88 GLN A O 1
ATOM 655 N N . ASN A 1 89 ? 14.312 6.629 8.078 1 82.5 89 ASN A N 1
ATOM 656 C CA . ASN A 1 89 ? 14.992 5.43 8.555 1 82.5 89 ASN A CA 1
ATOM 657 C C . ASN A 1 89 ? 14.852 5.266 10.07 1 82.5 89 ASN A C 1
ATOM 659 O O . ASN A 1 89 ? 15.539 4.441 10.672 1 82.5 89 ASN A O 1
ATOM 663 N N . TYR A 1 90 ? 14.078 6.078 10.727 1 84.12 90 TYR A N 1
ATOM 664 C CA . TYR A 1 90 ? 13.773 6.094 12.148 1 84.12 90 TYR A CA 1
ATOM 665 C C . TYR A 1 90 ? 14.961 6.609 12.961 1 84.12 90 TYR A C 1
ATOM 667 O O . TYR A 1 90 ? 14.781 7.277 13.977 1 84.12 90 TYR A O 1
ATOM 675 N N . ALA A 1 91 ? 16.172 6.328 12.422 1 84.5 91 ALA A N 1
ATOM 676 C CA . ALA A 1 91 ? 17.391 6.812 13.047 1 84.5 91 ALA A CA 1
ATOM 677 C C . ALA A 1 91 ? 17.453 6.41 14.5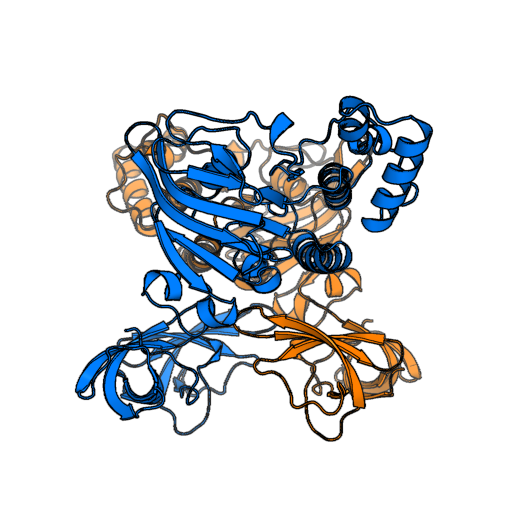16 1 84.5 91 ALA A C 1
ATOM 679 O O . ALA A 1 91 ? 17.812 7.227 15.375 1 84.5 91 ALA A O 1
ATOM 680 N N . VAL A 1 92 ? 16.953 5.258 14.828 1 90.69 92 VAL A N 1
ATOM 681 C CA . VAL A 1 92 ? 17.062 4.746 16.188 1 90.69 92 VAL A CA 1
ATOM 682 C C . VAL A 1 92 ? 18.5 4.309 16.469 1 90.69 92 VAL A C 1
ATOM 684 O O . VAL A 1 92 ? 19.125 3.648 15.625 1 90.69 92 VAL A O 1
ATOM 687 N N . TRP A 1 93 ? 19.094 4.746 17.594 1 92.88 93 TRP A N 1
ATOM 688 C CA . TRP A 1 93 ? 20.453 4.371 17.938 1 92.88 93 TRP A CA 1
ATOM 689 C C . TRP A 1 93 ? 20.531 2.902 18.344 1 92.88 93 TRP A C 1
ATOM 691 O O . TRP A 1 93 ? 20.031 2.514 19.391 1 92.88 93 TRP A O 1
ATOM 701 N N . PRO A 1 94 ? 21.188 2.152 17.609 1 92.31 94 PRO A N 1
ATOM 702 C CA . PRO A 1 94 ? 21.188 0.703 17.828 1 92.31 94 PRO A CA 1
ATOM 703 C C . PRO A 1 94 ? 21.891 0.298 19.125 1 92.31 94 PRO A C 1
ATOM 705 O O . PRO A 1 94 ? 21.609 -0.774 19.672 1 92.31 94 PRO A O 1
ATOM 708 N N . HIS A 1 95 ? 22.766 1.15 19.641 1 93.88 95 HIS A N 1
ATOM 709 C CA . HIS A 1 95 ? 23.547 0.809 20.828 1 93.88 95 HIS A CA 1
ATOM 710 C C . HIS A 1 95 ? 22.844 1.246 22.109 1 93.88 95 HIS A C 1
ATOM 712 O O . HIS A 1 95 ? 23.297 0.94 23.203 1 93.88 95 HIS A O 1
ATOM 718 N N . LYS A 1 96 ? 21.766 1.976 22.016 1 95.94 96 LYS A N 1
ATOM 719 C CA . LYS A 1 96 ? 21 2.438 23.172 1 95.94 96 LYS A CA 1
ATOM 720 C C . LYS A 1 96 ? 19.75 1.596 23.359 1 95.94 96 LYS A C 1
ATOM 722 O O . LYS A 1 96 ? 19.203 1.053 22.406 1 95.94 96 LYS A O 1
ATOM 727 N N . THR A 1 97 ? 19.375 1.506 24.578 1 96.88 97 THR A N 1
ATOM 728 C CA . THR A 1 97 ? 18.109 0.846 24.859 1 96.88 97 THR A CA 1
ATOM 729 C C . THR A 1 97 ? 16.938 1.708 24.406 1 96.88 97 THR A C 1
ATOM 731 O O . THR A 1 97 ? 17.125 2.875 24.062 1 96.88 97 THR A O 1
ATOM 734 N N . VAL A 1 98 ? 15.797 1.076 24.406 1 97.38 98 VAL A N 1
ATOM 735 C CA . VAL A 1 98 ? 14.578 1.811 24.094 1 97.38 98 VAL A CA 1
ATOM 736 C C . VAL A 1 98 ? 14.438 3 25.031 1 97.38 98 VAL A C 1
ATOM 738 O O . VAL A 1 98 ? 14.164 4.121 24.594 1 97.38 98 VAL A O 1
ATOM 741 N N . PHE A 1 99 ? 14.68 2.779 26.312 1 97.31 99 PHE A N 1
ATOM 742 C CA . PHE A 1 99 ? 14.609 3.848 27.297 1 97.31 99 PHE A CA 1
ATOM 743 C C . PHE A 1 99 ? 15.586 4.965 26.953 1 97.31 99 PHE A C 1
ATOM 745 O O . PHE A 1 99 ? 15.219 6.141 26.953 1 97.31 99 PHE A O 1
ATOM 752 N N . GLN A 1 100 ? 16.781 4.633 26.641 1 96.62 100 GLN A N 1
ATOM 753 C CA . GLN A 1 100 ? 17.828 5.609 26.359 1 96.62 100 GLN A CA 1
ATOM 754 C C . GLN A 1 100 ? 17.5 6.41 25.094 1 96.62 100 GLN A C 1
ATOM 756 O O . GLN A 1 100 ? 17.766 7.613 25.031 1 96.62 100 GLN A O 1
ATOM 761 N N . ASN A 1 101 ? 17 5.684 24.141 1 96.69 101 ASN A N 1
ATOM 762 C CA . ASN A 1 101 ? 16.594 6.359 22.906 1 96.69 101 ASN A CA 1
ATOM 763 C C . ASN A 1 101 ? 15.555 7.438 23.172 1 96.69 101 ASN A C 1
ATOM 765 O O . ASN A 1 101 ? 15.711 8.586 22.75 1 96.69 101 ASN A O 1
ATOM 769 N N . VAL A 1 102 ? 14.578 7.078 23.938 1 96.69 102 VAL A N 1
ATOM 770 C CA . VAL A 1 102 ? 13.438 7.957 24.172 1 96.69 102 VAL A CA 1
ATOM 771 C C . VAL A 1 102 ? 13.836 9.07 25.141 1 96.69 102 VAL A C 1
ATOM 773 O O . VAL A 1 102 ? 13.375 10.203 25.016 1 96.69 102 VAL A O 1
ATOM 776 N N . ALA A 1 103 ? 14.766 8.805 26.031 1 96.62 103 ALA A N 1
ATOM 777 C CA . ALA A 1 103 ? 15.133 9.734 27.094 1 96.62 103 ALA A CA 1
ATOM 778 C C . ALA A 1 103 ? 16.109 10.797 26.594 1 96.62 103 ALA A C 1
ATOM 780 O O . ALA A 1 103 ? 16.328 11.812 27.25 1 96.62 103 ALA A O 1
ATOM 781 N N . TYR A 1 104 ? 16.625 10.586 25.516 1 93.25 104 TYR A N 1
ATOM 782 C CA . TYR A 1 104 ? 17.766 11.375 25.062 1 93.25 104 TYR A CA 1
ATOM 783 C C . TYR A 1 104 ? 17.438 12.859 25.031 1 93.25 104 TYR A C 1
ATOM 785 O O . TYR A 1 104 ? 18.156 13.68 25.594 1 93.25 104 TYR A O 1
ATOM 793 N N . GLY A 1 105 ? 16.359 13.219 24.391 1 90.88 105 GLY A N 1
ATOM 794 C CA . GLY A 1 105 ? 15.961 14.617 24.297 1 90.88 105 GLY A CA 1
ATOM 795 C C . GLY A 1 105 ? 15.742 15.273 25.641 1 90.88 105 GLY A C 1
ATOM 796 O O . GLY A 1 105 ? 16.047 16.453 25.812 1 90.88 105 GLY A O 1
ATOM 797 N N . LEU A 1 106 ? 15.266 14.547 26.562 1 94.12 106 LEU A N 1
ATOM 798 C CA . LEU A 1 106 ? 15.039 15.055 27.906 1 94.12 106 LEU A CA 1
ATOM 799 C C . LEU A 1 106 ? 16.359 15.273 28.641 1 94.12 106 LEU A C 1
ATOM 801 O O . LEU A 1 106 ? 16.531 16.266 29.359 1 94.12 106 LEU A O 1
ATOM 805 N N . GLN A 1 107 ? 17.219 14.359 28.391 1 93.38 107 GLN A N 1
ATOM 806 C CA . GLN A 1 107 ? 18.547 14.461 29.016 1 93.38 107 GLN A CA 1
ATOM 807 C C . GLN A 1 107 ? 19.281 15.703 28.516 1 93.38 107 GLN A C 1
ATOM 809 O O . GLN A 1 107 ? 19.875 16.438 29.312 1 93.38 107 GLN A O 1
ATOM 814 N N . VAL A 1 108 ? 19.219 15.898 27.281 1 89.94 108 VAL A N 1
ATOM 815 C CA . VAL A 1 108 ? 19.891 17.031 26.672 1 89.94 108 VAL A CA 1
ATOM 816 C C . VAL A 1 108 ? 19.266 18.328 27.188 1 89.94 108 VAL A C 1
ATOM 818 O O . VAL A 1 108 ? 19.953 19.344 27.359 1 89.94 108 VAL A O 1
ATOM 821 N N . ALA A 1 109 ? 18.016 18.312 27.453 1 90.12 109 ALA A N 1
ATOM 822 C CA . ALA A 1 109 ? 17.281 19.484 27.938 1 90.12 109 ALA A CA 1
ATOM 823 C C . ALA A 1 109 ? 17.547 19.719 29.422 1 90.12 109 ALA A C 1
ATOM 825 O O . ALA A 1 109 ? 17.078 20.703 29.984 1 90.12 109 ALA A O 1
ATOM 826 N N . GLY A 1 110 ? 18.109 18.75 30.062 1 92.12 110 GLY A N 1
ATOM 827 C CA . GLY A 1 110 ? 18.516 18.938 31.453 1 92.12 110 GLY A CA 1
ATOM 828 C C . GLY A 1 110 ? 17.422 18.578 32.438 1 92.12 110 GLY A C 1
ATOM 829 O O . GLY A 1 110 ? 17.391 19.078 33.562 1 92.12 110 GLY A O 1
ATOM 830 N N . ILE A 1 111 ? 16.609 17.781 32.031 1 93.12 111 ILE A N 1
ATOM 831 C CA . ILE A 1 111 ? 15.523 17.375 32.906 1 93.12 111 ILE A CA 1
ATOM 832 C C . ILE A 1 111 ? 16.047 16.406 33.969 1 93.12 111 ILE A C 1
ATOM 834 O O . ILE A 1 111 ? 16.984 15.633 33.719 1 93.12 111 ILE A O 1
ATOM 838 N N . ALA A 1 112 ? 15.453 16.406 35.156 1 96.06 112 ALA A N 1
ATOM 839 C CA . ALA A 1 112 ? 15.875 15.57 36.25 1 96.06 112 ALA A CA 1
ATOM 840 C C . ALA A 1 112 ? 15.602 14.102 35.969 1 96.06 112 ALA A C 1
ATOM 842 O O . ALA A 1 112 ? 14.609 13.766 35.312 1 96.06 112 ALA A O 1
ATOM 843 N N . ARG A 1 113 ? 16.328 13.273 36.531 1 94.62 113 ARG A N 1
ATOM 844 C CA . ARG A 1 113 ? 16.312 11.844 36.25 1 94.62 113 ARG A CA 1
ATOM 845 C C . ARG A 1 113 ? 14.953 11.227 36.594 1 94.62 113 ARG A C 1
ATOM 847 O O . ARG A 1 113 ? 14.438 10.414 35.812 1 94.62 113 ARG A O 1
ATOM 854 N N . ASP A 1 114 ? 14.438 11.602 37.688 1 95.38 114 ASP A N 1
ATOM 855 C CA . ASP A 1 114 ? 13.156 11.039 38.094 1 95.38 114 ASP A CA 1
ATOM 856 C C . ASP A 1 114 ? 12.039 11.445 37.156 1 95.38 114 ASP A C 1
ATOM 858 O O . ASP A 1 114 ? 11.172 10.641 36.812 1 95.38 114 ASP A O 1
ATOM 862 N N . GLU A 1 115 ? 12.156 12.617 36.75 1 95.44 115 GLU A N 1
ATOM 863 C CA . GLU A 1 115 ? 11.164 13.117 35.781 1 95.44 115 GLU A CA 1
ATOM 864 C C . GLU A 1 115 ? 11.328 12.461 34.438 1 95.44 115 GLU A C 1
ATOM 866 O O . GLU A 1 115 ? 10.336 12.172 33.75 1 95.44 115 GLU A O 1
ATOM 871 N N . ILE A 1 116 ? 12.508 12.227 34.031 1 96.69 116 ILE A N 1
ATOM 872 C CA . ILE A 1 116 ? 12.789 11.555 32.781 1 96.69 116 ILE A CA 1
ATOM 873 C C . ILE A 1 116 ? 12.156 10.164 32.781 1 96.69 116 ILE A C 1
ATOM 875 O O . ILE A 1 116 ? 11.477 9.781 31.812 1 96.69 116 ILE A O 1
ATOM 879 N N . ARG A 1 117 ? 12.359 9.5 33.844 1 96.12 117 ARG A N 1
ATOM 880 C CA . ARG A 1 117 ? 11.812 8.148 33.969 1 96.12 117 ARG A CA 1
ATOM 881 C C . ARG A 1 117 ? 10.297 8.164 33.844 1 96.12 117 ARG A C 1
ATOM 883 O O . ARG A 1 117 ? 9.719 7.348 33.125 1 96.12 117 ARG A O 1
ATOM 890 N N . ARG A 1 118 ? 9.727 9.078 34.5 1 95.69 118 ARG A N 1
ATOM 891 C CA . ARG A 1 118 ? 8.273 9.18 34.469 1 95.69 118 ARG A CA 1
ATOM 892 C C . ARG A 1 118 ? 7.766 9.5 33.062 1 95.69 118 ARG A C 1
ATOM 894 O O . ARG A 1 118 ? 6.832 8.859 32.594 1 95.69 118 ARG A O 1
ATOM 901 N N . ARG A 1 119 ? 8.367 10.391 32.438 1 95.12 119 ARG A N 1
ATOM 902 C CA . ARG A 1 119 ? 7.938 10.828 31.109 1 95.12 119 ARG A CA 1
ATOM 903 C C . ARG A 1 119 ? 8.156 9.734 30.078 1 95.12 119 ARG A C 1
ATOM 905 O O . ARG A 1 119 ? 7.309 9.508 29.203 1 95.12 119 ARG A O 1
ATOM 912 N N . VAL A 1 120 ? 9.258 9.07 30.203 1 96.56 120 VAL A N 1
ATOM 913 C CA . VAL A 1 120 ? 9.586 8.016 29.25 1 96.56 120 VAL A CA 1
ATOM 914 C C . VAL A 1 120 ? 8.609 6.852 29.406 1 96.56 120 VAL A C 1
ATOM 916 O O . VAL A 1 120 ? 8.086 6.336 28.422 1 96.56 120 VAL A O 1
ATOM 919 N N . GLU A 1 121 ? 8.359 6.504 30.609 1 95.56 121 GLU A N 1
ATOM 920 C CA . GLU A 1 121 ? 7.434 5.402 30.859 1 95.56 121 GLU A CA 1
ATOM 921 C C . GLU A 1 121 ? 6.035 5.734 30.359 1 95.56 121 GLU A C 1
ATOM 923 O O . GLU A 1 121 ? 5.375 4.891 29.75 1 95.56 121 GLU A O 1
ATOM 928 N N . ARG A 1 122 ? 5.641 6.91 30.641 1 93.75 122 ARG A N 1
ATOM 929 C CA . ARG A 1 122 ? 4.344 7.359 30.156 1 93.75 122 ARG A CA 1
ATOM 930 C C . ARG A 1 122 ? 4.293 7.32 28.625 1 93.75 122 ARG A C 1
ATOM 932 O O . ARG A 1 122 ? 3.301 6.871 28.047 1 93.75 122 ARG A O 1
ATOM 939 N N . MET A 1 123 ? 5.289 7.801 28.016 1 93.75 123 MET A N 1
ATOM 940 C CA . MET A 1 123 ? 5.336 7.859 26.547 1 93.75 123 MET A CA 1
ATOM 941 C C . MET A 1 123 ? 5.352 6.457 25.953 1 93.75 123 MET A C 1
ATOM 943 O O . MET A 1 123 ? 4.699 6.203 24.938 1 93.75 123 MET A O 1
ATOM 947 N N . LEU A 1 124 ? 6.098 5.586 26.578 1 95.25 124 LEU A N 1
ATOM 948 C CA . LEU A 1 124 ? 6.148 4.207 26.094 1 95.25 124 LEU A CA 1
ATOM 949 C C . LEU A 1 124 ? 4.777 3.549 26.188 1 95.25 124 LEU A C 1
ATOM 951 O O . LEU A 1 124 ? 4.398 2.756 25.328 1 95.25 124 LEU A O 1
ATOM 955 N N . ALA A 1 125 ? 4.074 3.904 27.203 1 93.06 125 ALA A N 1
ATOM 956 C CA . ALA A 1 125 ? 2.711 3.4 27.344 1 93.06 125 ALA A CA 1
ATOM 957 C C . ALA A 1 125 ? 1.811 3.941 26.234 1 93.06 125 ALA A C 1
ATOM 959 O O . ALA A 1 125 ? 1.002 3.203 25.656 1 93.06 125 ALA A O 1
ATOM 960 N N . ILE A 1 126 ? 1.981 5.102 25.953 1 89.19 126 ILE A N 1
ATOM 961 C CA . ILE A 1 126 ? 1.167 5.785 24.953 1 89.19 126 ILE A CA 1
ATOM 962 C C . ILE A 1 126 ? 1.388 5.145 23.594 1 89.19 126 ILE A C 1
ATOM 964 O O . ILE A 1 126 ? 0.444 4.984 22.812 1 89.19 126 ILE A O 1
ATOM 968 N N . VAL A 1 127 ? 2.627 4.727 23.297 1 90.38 127 VAL A N 1
ATOM 969 C CA . VAL A 1 127 ? 2.922 4.168 21.984 1 90.38 127 VAL A CA 1
ATOM 970 C C . VAL A 1 127 ? 2.852 2.645 22.031 1 90.38 127 VAL A C 1
ATOM 972 O O . VAL A 1 127 ? 3.352 1.959 21.141 1 90.38 127 VAL A O 1
ATOM 975 N N . ASP A 1 128 ? 2.406 2.057 23.125 1 89.06 128 ASP A N 1
ATOM 976 C CA . ASP A 1 128 ? 2.156 0.632 23.312 1 89.06 128 ASP A CA 1
ATOM 977 C C . ASP A 1 128 ? 3.463 -0.156 23.328 1 89.06 128 ASP A C 1
ATOM 979 O O . ASP A 1 128 ? 3.59 -1.177 22.656 1 89.06 128 ASP A O 1
ATOM 983 N N . LEU A 1 129 ? 4.406 0.343 23.969 1 93.25 129 LEU A N 1
ATOM 984 C CA . LEU A 1 129 ? 5.68 -0.345 24.156 1 93.25 129 LEU A CA 1
ATOM 985 C C . LEU A 1 129 ? 5.977 -0.529 25.641 1 93.25 129 LEU A C 1
ATOM 987 O O . LEU A 1 129 ? 7.137 -0.49 26.062 1 93.25 129 LEU A O 1
ATOM 991 N N . ASP A 1 130 ? 4.852 -0.642 26.328 1 90.94 130 ASP A N 1
ATOM 992 C CA . ASP A 1 130 ? 5.016 -0.916 27.75 1 90.94 130 ASP A CA 1
ATOM 993 C C . ASP A 1 130 ? 5.883 -2.152 27.984 1 90.94 130 ASP A C 1
ATOM 995 O O . ASP A 1 130 ? 5.676 -3.188 27.344 1 90.94 130 ASP A O 1
ATOM 999 N N . GLY A 1 131 ? 6.906 -2.041 28.828 1 90.69 131 GLY A N 1
ATOM 1000 C CA . GLY A 1 131 ? 7.73 -3.189 29.188 1 90.69 131 GLY A CA 1
ATOM 1001 C C . GLY A 1 131 ? 8.914 -3.381 28.25 1 90.69 131 GLY A C 1
ATOM 1002 O O . GLY A 1 131 ? 9.703 -4.312 28.422 1 90.69 131 GLY A O 1
ATOM 1003 N N . HIS A 1 132 ? 9.086 -2.521 27.344 1 94.5 132 HIS A N 1
ATOM 1004 C CA . HIS A 1 132 ? 10.148 -2.711 26.359 1 94.5 132 HIS A CA 1
ATOM 1005 C C . HIS A 1 132 ? 11.336 -1.794 26.656 1 94.5 132 HIS A C 1
ATOM 1007 O O . HIS A 1 132 ? 12.297 -1.748 25.875 1 94.5 132 HIS A O 1
ATOM 1013 N N . ALA A 1 133 ? 11.336 -1.091 27.703 1 95.25 133 ALA A N 1
ATOM 1014 C CA . ALA A 1 133 ? 12.297 -0.032 28.016 1 95.25 133 ALA A CA 1
ATOM 1015 C C . ALA A 1 133 ? 13.727 -0.561 27.969 1 95.25 133 ALA A C 1
ATOM 1017 O O . ALA A 1 133 ? 14.641 0.132 27.516 1 95.25 133 ALA A O 1
ATOM 1018 N N . GLY A 1 134 ? 13.844 -1.734 28.359 1 95.31 134 GLY A N 1
ATOM 1019 C CA . GLY A 1 134 ? 15.188 -2.283 28.469 1 95.31 134 GLY A CA 1
ATOM 1020 C C . GLY A 1 134 ? 15.664 -2.969 27.203 1 95.31 134 GLY A C 1
ATOM 1021 O O . GLY A 1 134 ? 16.828 -3.348 27.094 1 95.31 134 GLY A O 1
ATOM 1022 N N . ARG A 1 135 ? 14.906 -3.09 26.25 1 95 135 ARG A N 1
ATOM 1023 C CA . ARG A 1 135 ? 15.25 -3.797 25.016 1 95 135 ARG A CA 1
ATOM 1024 C C . ARG A 1 135 ? 16.109 -2.928 24.109 1 95 135 ARG A C 1
ATOM 1026 O O . ARG A 1 135 ? 16.156 -1.707 24.266 1 95 135 ARG A O 1
ATOM 1033 N N . LYS A 1 136 ? 16.859 -3.611 23.266 1 94.25 136 LYS A N 1
ATOM 1034 C CA . LYS A 1 136 ? 17.609 -2.922 22.219 1 94.25 136 LYS A CA 1
ATOM 1035 C C . LYS A 1 136 ? 16.859 -2.953 20.891 1 94.25 136 LYS A C 1
ATOM 1037 O O . LYS A 1 136 ? 16.062 -3.855 20.641 1 94.25 136 LYS A O 1
ATOM 1042 N N . PRO A 1 137 ? 17.094 -1.946 19.984 1 91.06 137 PRO A N 1
ATOM 1043 C CA . PRO A 1 137 ? 16.391 -1.862 18.688 1 91.06 137 PRO A CA 1
ATOM 1044 C C . PRO A 1 137 ? 16.5 -3.15 17.891 1 91.06 137 PRO A C 1
ATOM 1046 O O . PRO A 1 137 ? 15.547 -3.533 17.203 1 91.06 137 PRO A O 1
ATOM 1049 N N . ALA A 1 138 ? 17.547 -3.805 17.938 1 87.19 138 ALA A N 1
ATOM 1050 C CA . ALA A 1 138 ? 17.75 -5.031 17.172 1 87.19 138 ALA A CA 1
ATOM 1051 C C . ALA A 1 138 ? 16.75 -6.113 17.594 1 87.19 138 ALA A C 1
ATOM 1053 O O . ALA A 1 138 ? 16.484 -7.039 16.828 1 87.19 138 ALA A O 1
ATOM 1054 N N . ASP A 1 139 ? 16.219 -5.957 18.75 1 89.19 139 ASP A N 1
ATOM 1055 C CA . ASP A 1 139 ? 15.289 -6.941 19.281 1 89.19 139 ASP A CA 1
ATOM 1056 C C . ASP A 1 139 ? 13.852 -6.594 18.906 1 89.19 139 ASP A C 1
ATOM 1058 O O . ASP A 1 139 ? 12.914 -7.305 19.281 1 89.19 139 ASP A O 1
ATOM 1062 N N . LEU A 1 140 ? 13.68 -5.543 18.234 1 89.56 140 LEU A N 1
ATOM 1063 C CA . LEU A 1 140 ? 12.352 -5.02 17.953 1 89.56 140 LEU A CA 1
ATOM 1064 C C . LEU A 1 140 ? 11.953 -5.262 16.5 1 89.56 140 LEU A C 1
ATOM 1066 O O . LEU A 1 140 ? 12.82 -5.301 15.625 1 89.56 140 LEU A O 1
ATOM 1070 N N . SER A 1 141 ? 10.648 -5.477 16.312 1 80.25 141 SER A N 1
ATOM 1071 C CA . SER A 1 141 ? 10.125 -5.492 14.945 1 80.25 141 SER A CA 1
ATOM 1072 C C . SER A 1 141 ? 10.172 -4.102 14.32 1 80.25 141 SER A C 1
ATOM 1074 O O . SER A 1 141 ? 10.414 -3.113 15.008 1 80.25 141 SER A O 1
ATOM 1076 N N . GLY A 1 142 ? 9.969 -3.988 12.977 1 79.12 142 GLY A N 1
ATOM 1077 C CA . GLY A 1 142 ? 9.914 -2.709 12.289 1 79.12 142 GLY A CA 1
ATOM 1078 C C . GLY A 1 142 ? 8.898 -1.755 12.883 1 79.12 142 GLY A C 1
ATOM 1079 O O . GLY A 1 142 ? 9.195 -0.58 13.109 1 79.12 142 GLY A O 1
ATOM 1080 N N . GLY A 1 143 ? 7.738 -2.293 13.125 1 82.56 143 GLY A N 1
ATOM 1081 C CA . GLY A 1 143 ? 6.699 -1.478 13.734 1 82.56 143 GLY A CA 1
ATOM 1082 C C . GLY A 1 143 ? 7.07 -0.986 15.125 1 82.56 143 GLY A C 1
ATOM 1083 O O . GLY A 1 143 ? 6.77 0.154 15.484 1 82.56 143 GLY A O 1
ATOM 1084 N N . GLN A 1 144 ? 7.719 -1.841 15.867 1 88.38 144 GLN A N 1
ATOM 1085 C CA . GLN A 1 144 ? 8.164 -1.461 17.203 1 88.38 144 GLN A CA 1
ATOM 1086 C C . GLN A 1 144 ? 9.242 -0.387 17.141 1 88.38 144 GLN A C 1
ATOM 1088 O O . GLN A 1 144 ? 9.242 0.552 17.938 1 88.38 144 GLN A O 1
ATOM 1093 N N . GLN A 1 145 ? 10.102 -0.506 16.219 1 91.19 145 GLN A N 1
ATOM 1094 C CA . GLN A 1 145 ? 11.133 0.506 16.031 1 91.19 145 GLN A CA 1
ATOM 1095 C C . GLN A 1 145 ? 10.523 1.86 15.688 1 91.19 145 GLN A C 1
ATOM 1097 O O . GLN A 1 145 ? 10.984 2.896 16.172 1 91.19 145 GLN A O 1
ATOM 1102 N N . GLN A 1 146 ? 9.539 1.798 14.859 1 89.5 146 GLN A N 1
ATOM 1103 C CA . GLN A 1 146 ? 8.836 3.029 14.508 1 89.5 146 GLN A CA 1
ATOM 1104 C C . GLN A 1 146 ? 8.227 3.686 15.75 1 89.5 146 GLN A C 1
ATOM 1106 O O . GLN A 1 146 ? 8.289 4.906 15.898 1 89.5 146 GLN A O 1
ATOM 1111 N N . ARG A 1 147 ? 7.637 2.873 16.562 1 90.56 147 ARG A N 1
ATOM 1112 C CA . ARG A 1 147 ? 7.023 3.385 17.781 1 90.56 147 ARG A CA 1
ATOM 1113 C C . ARG A 1 147 ? 8.078 3.998 18.703 1 90.56 147 ARG A C 1
ATOM 1115 O O . ARG A 1 147 ? 7.809 4.996 19.391 1 90.56 147 ARG A O 1
ATOM 1122 N N . VAL A 1 148 ? 9.266 3.436 18.734 1 94.31 148 VAL A N 1
ATOM 1123 C CA . VAL A 1 148 ? 10.352 4.004 19.516 1 94.31 148 VAL A CA 1
ATOM 1124 C C . VAL A 1 148 ? 10.7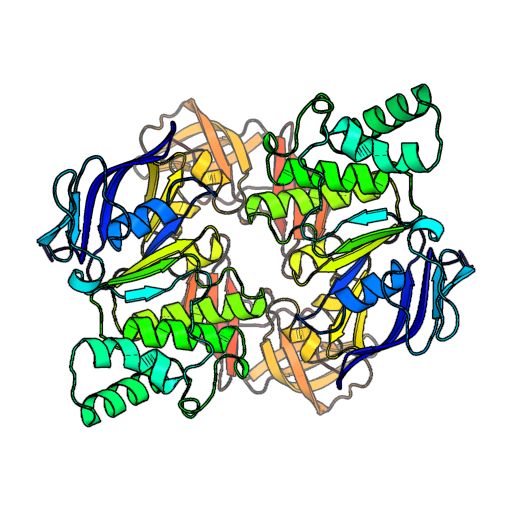11 5.387 18.984 1 94.31 148 VAL A C 1
ATOM 1126 O O . VAL A 1 148 ? 10.867 6.336 19.75 1 94.31 148 VAL A O 1
ATOM 1129 N N . ALA A 1 149 ? 10.828 5.422 17.672 1 93.88 149 ALA A N 1
ATOM 1130 C CA . ALA A 1 149 ? 11.164 6.695 17.031 1 93.88 149 ALA A CA 1
ATOM 1131 C C . ALA A 1 149 ? 10.094 7.746 17.312 1 93.88 149 ALA A C 1
ATOM 1133 O O . ALA A 1 149 ? 10.414 8.914 17.562 1 93.88 149 ALA A O 1
ATOM 1134 N N . LEU A 1 150 ? 8.875 7.328 17.281 1 92.88 150 LEU A N 1
ATOM 1135 C CA . LEU A 1 150 ? 7.762 8.234 17.562 1 92.88 150 LEU A CA 1
ATOM 1136 C C . LEU A 1 150 ? 7.781 8.695 19 1 92.88 150 LEU A C 1
ATOM 1138 O O . LEU A 1 150 ? 7.598 9.883 19.281 1 92.88 150 LEU A O 1
ATOM 1142 N N . ALA A 1 151 ? 8.016 7.805 19.891 1 94 151 ALA A N 1
ATOM 1143 C CA . ALA A 1 151 ? 8.117 8.141 21.312 1 94 151 ALA A CA 1
ATOM 1144 C C . ALA A 1 151 ? 9.227 9.148 21.562 1 94 151 ALA A C 1
ATOM 1146 O O . ALA A 1 151 ? 9.047 10.117 22.297 1 94 151 ALA A O 1
ATOM 1147 N N . ARG A 1 152 ? 10.289 8.883 20.969 1 95.06 152 ARG A N 1
ATOM 1148 C CA . ARG A 1 152 ? 11.43 9.781 21.109 1 95.06 152 ARG A CA 1
ATOM 1149 C C . ARG A 1 152 ? 11.086 11.18 20.625 1 95.06 152 ARG A C 1
ATOM 1151 O O . ARG A 1 152 ? 11.453 12.172 21.25 1 95.06 152 ARG A O 1
ATOM 1158 N N . ALA A 1 153 ? 10.375 11.227 19.547 1 93.25 153 ALA A N 1
ATOM 1159 C CA . ALA A 1 153 ? 10.023 12.508 18.953 1 93.25 153 ALA A CA 1
ATOM 1160 C C . ALA A 1 153 ? 8.984 13.242 19.812 1 93.25 153 ALA A C 1
ATOM 1162 O O . ALA A 1 153 ? 8.953 14.469 19.844 1 93.25 153 ALA A O 1
ATOM 1163 N N . LEU A 1 154 ? 8.211 12.547 20.594 1 94.19 154 LEU A N 1
ATOM 1164 C CA . LEU A 1 154 ? 7.047 13.125 21.266 1 94.19 154 LEU A CA 1
ATOM 1165 C C . LEU A 1 154 ? 7.348 13.406 22.734 1 94.19 154 LEU A C 1
ATOM 1167 O O . LEU A 1 154 ? 6.641 14.188 23.375 1 94.19 154 LEU A O 1
ATOM 1171 N N . VAL A 1 155 ? 8.344 12.773 23.234 1 94.06 155 VAL A N 1
ATOM 1172 C CA . VAL A 1 155 ? 8.562 12.758 24.672 1 94.06 155 VAL A CA 1
ATOM 1173 C C . VAL A 1 155 ? 8.836 14.18 25.172 1 94.06 155 VAL A C 1
ATOM 1175 O O . VAL A 1 155 ? 8.523 14.516 26.312 1 94.06 155 VAL A O 1
ATOM 1178 N N . THR A 1 156 ? 9.391 14.977 24.375 1 92 156 THR A N 1
ATOM 1179 C CA . THR A 1 156 ? 9.719 16.344 24.75 1 92 156 THR A CA 1
ATOM 1180 C C . THR A 1 156 ? 8.492 17.25 24.609 1 92 156 THR A C 1
ATOM 1182 O O . THR A 1 156 ? 8.57 18.453 24.859 1 92 156 THR A O 1
ATOM 1185 N N . GLU A 1 157 ? 7.387 16.641 24.109 1 90.81 157 GLU A N 1
ATOM 1186 C CA . GLU A 1 157 ? 6.117 17.344 23.953 1 90.81 157 GLU A CA 1
ATOM 1187 C C . GLU A 1 157 ? 6.254 18.516 23 1 90.81 157 GLU A C 1
ATOM 1189 O O . GLU A 1 157 ? 5.914 19.656 23.344 1 90.81 157 GLU A O 1
ATOM 1194 N N . PRO A 1 158 ? 6.68 18.266 21.844 1 92.94 158 PRO A N 1
ATOM 1195 C CA . PRO A 1 158 ? 6.848 19.312 20.844 1 92.94 158 PRO A CA 1
ATOM 1196 C C . PRO A 1 158 ? 5.52 19.922 20.406 1 92.94 158 PRO A C 1
ATOM 1198 O O . PRO A 1 158 ? 4.465 19.312 20.578 1 92.94 158 PRO A O 1
ATOM 1201 N N . SER A 1 159 ? 5.633 21.156 19.938 1 87.69 159 SER A N 1
ATOM 1202 C CA . SER A 1 159 ? 4.438 21.828 19.438 1 87.69 159 SER A CA 1
ATOM 1203 C C . SER A 1 159 ? 4.074 21.328 18.031 1 87.69 159 SER A C 1
ATOM 1205 O O . SER A 1 159 ? 2.922 21.438 17.609 1 87.69 159 SER A O 1
ATOM 1207 N N . LEU A 1 160 ? 5.051 20.891 17.359 1 96.5 160 LEU A N 1
ATOM 1208 C CA . LEU A 1 160 ? 4.887 20.406 15.984 1 96.5 160 LEU A CA 1
ATOM 1209 C C . LEU A 1 160 ? 5.742 19.172 15.734 1 96.5 160 LEU A C 1
ATOM 1211 O O . LEU A 1 160 ? 6.926 19.156 16.094 1 96.5 160 LEU A O 1
ATOM 1215 N N . LEU A 1 161 ? 5.098 18.188 15.219 1 96.88 161 LEU A N 1
ATOM 1216 C CA . LEU A 1 161 ? 5.781 16.953 14.875 1 96.88 161 LEU A CA 1
ATOM 1217 C C . LEU A 1 161 ? 5.992 16.844 13.367 1 96.88 161 LEU A C 1
ATOM 1219 O O . LEU A 1 161 ? 5.043 17 12.594 1 96.88 161 LEU A O 1
ATOM 1223 N N . LEU A 1 162 ? 7.223 16.672 12.969 1 97.62 162 LEU A N 1
ATOM 1224 C CA . LEU A 1 162 ? 7.594 16.484 11.57 1 97.62 162 LEU A CA 1
ATOM 1225 C C . LEU A 1 162 ? 7.867 15.023 11.258 1 97.62 162 LEU A C 1
ATOM 1227 O O . LEU A 1 162 ? 8.703 14.391 11.906 1 97.62 162 LEU A O 1
ATOM 1231 N N . LEU A 1 163 ? 7.152 14.508 10.281 1 96.56 163 LEU A N 1
ATOM 1232 C CA . LEU A 1 163 ? 7.336 13.117 9.891 1 96.56 163 LEU A CA 1
ATOM 1233 C C . LEU A 1 163 ? 7.703 13.008 8.414 1 96.56 163 LEU A C 1
ATOM 1235 O O . LEU A 1 163 ? 6.941 13.438 7.547 1 96.56 163 LEU A O 1
ATOM 1239 N N . ASP A 1 164 ? 8.812 12.398 8.156 1 94.38 164 ASP A N 1
ATOM 1240 C CA . ASP A 1 164 ? 9.297 12.234 6.789 1 94.38 164 ASP A CA 1
ATOM 1241 C C . ASP A 1 164 ? 9.156 10.781 6.332 1 94.38 164 ASP A C 1
ATOM 1243 O O . ASP A 1 164 ? 10.07 9.977 6.512 1 94.38 164 ASP A O 1
ATOM 1247 N N . GLU A 1 165 ? 8.055 10.477 5.68 1 91.5 165 GLU A N 1
ATOM 1248 C CA . GLU A 1 165 ? 7.727 9.164 5.141 1 91.5 165 GLU A CA 1
ATOM 1249 C C . GLU A 1 165 ? 7.898 8.07 6.195 1 91.5 165 GLU A C 1
ATOM 1251 O O . GLU A 1 165 ? 8.578 7.074 5.961 1 91.5 165 GLU A O 1
ATOM 1256 N N . PRO A 1 166 ? 7.227 8.195 7.254 1 91.06 166 PRO A N 1
ATOM 1257 C CA . PRO A 1 166 ? 7.48 7.328 8.406 1 91.06 166 PRO A CA 1
ATOM 1258 C C . PRO A 1 166 ? 7.07 5.879 8.156 1 91.06 166 PRO A C 1
ATOM 1260 O O . PRO A 1 166 ? 7.527 4.977 8.859 1 91.06 166 PRO A O 1
ATOM 1263 N N . LEU A 1 167 ? 6.238 5.629 7.18 1 88.75 167 LEU A N 1
ATOM 1264 C CA . LEU A 1 167 ? 5.711 4.277 7.012 1 88.75 167 LEU A CA 1
ATOM 1265 C C . LEU A 1 167 ? 6.258 3.635 5.742 1 88.75 167 LEU A C 1
ATOM 1267 O O . LEU A 1 167 ? 5.832 2.545 5.359 1 88.75 167 LEU A O 1
ATOM 1271 N N . SER A 1 168 ? 7.199 4.188 5.105 1 80.94 168 SER A N 1
ATOM 1272 C CA . SER A 1 168 ? 7.652 3.777 3.779 1 80.94 168 SER A CA 1
ATOM 1273 C C . SER A 1 168 ? 8.391 2.445 3.836 1 80.94 168 SER A C 1
ATOM 1275 O O . SER A 1 168 ? 8.461 1.722 2.84 1 80.94 168 SER A O 1
ATOM 1277 N N . ASN A 1 169 ? 8.93 2.102 4.973 1 73.44 169 ASN A N 1
ATOM 1278 C CA . ASN A 1 169 ? 9.758 0.904 5.07 1 73.44 169 ASN A CA 1
ATOM 1279 C C . ASN A 1 169 ? 8.961 -0.285 5.602 1 73.44 169 ASN A C 1
ATOM 1281 O O . ASN A 1 169 ? 9.508 -1.371 5.789 1 73.44 169 ASN A O 1
ATOM 1285 N N . LEU A 1 170 ? 7.723 -0.099 5.801 1 76 170 LEU A N 1
ATOM 1286 C CA . LEU A 1 170 ? 6.879 -1.145 6.371 1 76 170 LEU A CA 1
ATOM 1287 C C . LEU A 1 170 ? 6.152 -1.916 5.277 1 76 170 LEU A C 1
ATOM 1289 O O . LEU A 1 170 ? 5.902 -1.381 4.195 1 76 170 LEU A O 1
ATOM 1293 N N . ASP A 1 171 ? 5.828 -3.211 5.543 1 70.5 171 ASP A N 1
ATOM 1294 C CA . ASP A 1 171 ? 4.992 -3.986 4.629 1 70.5 171 ASP A CA 1
ATOM 1295 C C . ASP A 1 171 ? 3.557 -3.469 4.621 1 70.5 171 ASP A C 1
ATOM 1297 O O . ASP A 1 171 ? 3.184 -2.646 5.461 1 70.5 171 ASP A O 1
ATOM 1301 N N . ALA A 1 172 ? 2.773 -3.998 3.695 1 70.75 172 ALA A N 1
ATOM 1302 C CA . ALA A 1 172 ? 1.441 -3.459 3.438 1 70.75 172 ALA A CA 1
ATOM 1303 C C . ALA A 1 172 ? 0.539 -3.619 4.656 1 70.75 172 ALA A C 1
ATOM 1305 O O . ALA A 1 172 ? -0.151 -2.678 5.055 1 70.75 172 ALA A O 1
ATOM 1306 N N . ALA A 1 173 ? 0.586 -4.762 5.234 1 72.56 173 ALA A N 1
ATOM 1307 C CA . ALA A 1 173 ? -0.3 -5.023 6.363 1 72.56 173 ALA A CA 1
ATOM 1308 C C . ALA A 1 173 ? 0.055 -4.141 7.559 1 72.56 173 ALA A C 1
ATOM 1310 O O . ALA A 1 173 ? -0.828 -3.551 8.188 1 72.56 173 ALA A O 1
ATOM 1311 N N . LEU A 1 174 ? 1.312 -4.066 7.824 1 75.69 174 LEU A N 1
ATOM 1312 C CA . LEU A 1 174 ? 1.771 -3.246 8.938 1 75.69 174 LEU A CA 1
ATOM 1313 C C . LEU A 1 174 ? 1.549 -1.766 8.648 1 75.69 174 LEU A C 1
ATOM 1315 O O . LEU A 1 174 ? 1.187 -1.003 9.547 1 75.69 174 LEU A O 1
ATOM 1319 N N . ARG A 1 175 ? 1.694 -1.364 7.457 1 83.62 175 ARG A N 1
ATOM 1320 C CA . ARG A 1 175 ? 1.457 0.021 7.062 1 83.62 175 ARG A CA 1
ATOM 1321 C C . ARG A 1 175 ? 0.012 0.427 7.332 1 83.62 175 ARG A C 1
ATOM 1323 O O . ARG A 1 175 ? -0.246 1.506 7.871 1 83.62 175 ARG A O 1
ATOM 1330 N N . GLN A 1 176 ? -0.854 -0.422 6.949 1 81.94 176 GLN A N 1
ATOM 1331 C CA . GLN A 1 176 ? -2.275 -0.154 7.145 1 81.94 176 GLN A CA 1
ATOM 1332 C C . GLN A 1 176 ? -2.607 -0.01 8.625 1 81.94 176 GLN A C 1
ATOM 1334 O O . GLN A 1 176 ? -3.312 0.92 9.023 1 81.94 176 GLN A O 1
ATOM 1339 N N . SER A 1 177 ? -2.055 -0.876 9.375 1 83.31 177 SER A N 1
ATOM 1340 C CA . SER A 1 177 ? -2.334 -0.833 10.805 1 83.31 177 SER A CA 1
ATOM 1341 C C . SER A 1 177 ? -1.719 0.403 11.453 1 83.31 177 SER A C 1
ATOM 1343 O O . SER A 1 177 ? -2.35 1.053 12.289 1 83.31 177 SER A O 1
ATOM 1345 N N . MET A 1 178 ? -0.576 0.743 11.016 1 87.12 178 MET A N 1
ATOM 1346 C CA . MET A 1 178 ? 0.16 1.833 11.648 1 87.12 178 MET A CA 1
ATOM 1347 C C . MET A 1 178 ? -0.449 3.184 11.289 1 87.12 178 MET A C 1
ATOM 1349 O O . MET A 1 178 ? -0.431 4.113 12.094 1 87.12 178 MET A O 1
ATOM 1353 N N . ARG A 1 179 ? -0.94 3.303 10.094 1 89.12 179 ARG A N 1
ATOM 1354 C CA . ARG A 1 179 ? -1.57 4.566 9.734 1 89.12 179 ARG A CA 1
ATOM 1355 C C . ARG A 1 179 ? -2.766 4.859 10.633 1 89.12 179 ARG A C 1
ATOM 1357 O O . ARG A 1 179 ? -2.965 6 11.055 1 89.12 179 ARG A O 1
ATOM 1364 N N . VAL A 1 180 ? -3.488 3.844 10.922 1 87.31 180 VAL A N 1
ATOM 1365 C CA . VAL A 1 180 ? -4.652 3.992 11.797 1 87.31 180 VAL A CA 1
ATOM 1366 C C . VAL A 1 180 ? -4.195 4.32 13.211 1 87.31 180 VAL A C 1
ATOM 1368 O O . VAL A 1 180 ? -4.754 5.207 13.859 1 87.31 180 VAL A O 1
ATOM 1371 N N . GLU A 1 181 ? -3.238 3.672 13.594 1 87.38 181 GLU A N 1
ATOM 1372 C CA . GLU A 1 181 ? -2.721 3.877 14.945 1 87.38 181 GLU A CA 1
ATOM 1373 C C . GLU A 1 181 ? -2.135 5.277 15.109 1 87.38 181 GLU A C 1
ATOM 1375 O O . GLU A 1 181 ? -2.305 5.914 16.156 1 87.38 181 GLU A O 1
ATOM 1380 N N . LEU A 1 182 ? -1.432 5.688 14.117 1 90.44 182 LEU A N 1
ATOM 1381 C CA . LEU A 1 182 ? -0.842 7.02 14.156 1 90.44 182 LEU A CA 1
ATOM 1382 C C . LEU A 1 182 ? -1.925 8.094 14.266 1 90.44 182 LEU A C 1
ATOM 1384 O O . LEU A 1 182 ? -1.775 9.062 15.008 1 90.44 182 LEU A O 1
ATOM 1388 N N . LYS A 1 183 ? -2.941 7.934 13.508 1 90.62 183 LYS A N 1
ATOM 1389 C CA . LYS A 1 183 ? -4.051 8.875 13.57 1 90.62 183 LYS A CA 1
ATOM 1390 C C . LYS A 1 183 ? -4.672 8.906 14.969 1 90.62 183 LYS A C 1
ATOM 1392 O O . LYS A 1 183 ? -4.934 9.977 15.516 1 90.62 183 LYS A O 1
ATOM 1397 N N . ALA A 1 184 ? -4.875 7.762 15.484 1 88.25 184 ALA A N 1
ATOM 1398 C CA . ALA A 1 184 ? -5.441 7.664 16.828 1 88.25 184 ALA A CA 1
ATOM 1399 C C . ALA A 1 184 ? -4.516 8.297 17.859 1 88.25 184 ALA A C 1
ATOM 1401 O O . ALA A 1 184 ? -4.973 9 18.766 1 88.25 184 ALA A O 1
ATOM 1402 N N . LEU A 1 185 ? -3.307 8 17.734 1 88.38 185 LEU A N 1
ATOM 1403 C CA . LEU A 1 185 ? -2.314 8.555 18.641 1 88.38 185 LEU A CA 1
ATOM 1404 C C . LEU A 1 185 ? -2.297 10.078 18.578 1 88.38 185 LEU A C 1
ATOM 1406 O O . LEU A 1 185 ? -2.26 10.758 19.594 1 88.38 185 LEU A O 1
ATOM 1410 N N . GLN A 1 186 ? -2.252 10.617 17.406 1 91.25 186 GLN A N 1
ATOM 1411 C CA . GLN A 1 186 ? 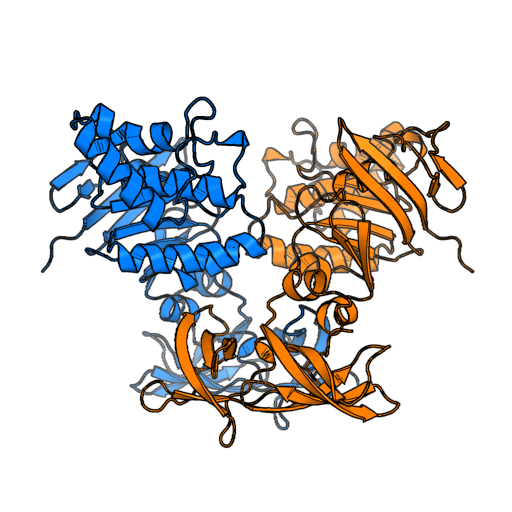-2.262 12.062 17.219 1 91.25 186 GLN A CA 1
ATOM 1412 C C . GLN A 1 186 ? -3.484 12.695 17.875 1 91.25 186 GLN A C 1
ATOM 1414 O O . GLN A 1 186 ? -3.381 13.742 18.516 1 91.25 186 GLN A O 1
ATOM 1419 N N . ARG A 1 187 ? -4.594 12.102 17.734 1 88.75 187 ARG A N 1
ATOM 1420 C CA . ARG A 1 187 ? -5.824 12.617 18.328 1 88.75 187 ARG A CA 1
ATOM 1421 C C . ARG A 1 187 ? -5.734 12.617 19.859 1 88.75 187 ARG A C 1
ATOM 1423 O O . ARG A 1 187 ? -6.207 13.547 20.516 1 88.75 187 ARG A O 1
ATOM 1430 N N . ARG A 1 188 ? -5.152 11.648 20.359 1 87.38 188 ARG A N 1
ATOM 1431 C CA . ARG A 1 188 ? -5.016 11.516 21.797 1 87.38 188 ARG A CA 1
ATOM 1432 C C . ARG A 1 188 ? -4.043 12.555 22.359 1 87.38 188 ARG A C 1
ATOM 1434 O O . ARG A 1 188 ? -4.301 13.156 23.406 1 87.38 188 ARG A O 1
ATOM 1441 N N . VAL A 1 189 ? -2.955 12.75 21.672 1 89.5 189 VAL A N 1
ATOM 1442 C CA . VAL A 1 189 ? -1.9 13.641 22.156 1 89.5 189 VAL A CA 1
ATOM 1443 C C . VAL A 1 189 ? -2.227 15.078 21.766 1 89.5 189 VAL A C 1
ATOM 1445 O O . VAL A 1 189 ? -1.862 16.016 22.469 1 89.5 189 VAL A O 1
ATOM 1448 N N . GLY A 1 190 ? -2.859 15.266 20.609 1 92.19 190 GLY A N 1
ATOM 1449 C CA . GLY A 1 190 ? -3.289 16.578 20.156 1 92.19 190 GLY A CA 1
ATOM 1450 C C . GLY A 1 190 ? -2.174 17.391 19.516 1 92.19 190 GLY A C 1
ATOM 1451 O O . GLY A 1 190 ? -2.262 18.609 19.422 1 92.19 190 GLY A O 1
ATOM 1452 N N . VAL A 1 191 ? -1.146 16.781 19.172 1 94.25 191 VAL A N 1
ATOM 1453 C CA . VAL A 1 191 ? -0.001 17.469 18.578 1 94.25 191 VAL A CA 1
ATOM 1454 C C . VAL A 1 191 ? -0.304 17.844 17.125 1 94.25 191 VAL A C 1
ATOM 1456 O O . VAL A 1 191 ? -1.049 17.125 16.453 1 94.25 191 VAL A O 1
ATOM 1459 N N . SER A 1 192 ? 0.216 18.984 16.672 1 97.12 192 SER A N 1
ATOM 1460 C CA . SER A 1 192 ? 0.184 19.297 15.258 1 97.12 192 SER A CA 1
ATOM 1461 C C . SER A 1 192 ? 1.228 18.5 14.484 1 97.12 192 SER A C 1
ATOM 1463 O O . SER A 1 192 ? 2.299 18.203 15.008 1 97.12 192 SER A O 1
ATOM 1465 N N . MET A 1 193 ? 0.873 18.188 13.203 1 97.38 193 MET A N 1
ATOM 1466 C CA . MET A 1 193 ? 1.796 17.359 12.438 1 97.38 193 MET A CA 1
ATOM 1467 C C . MET A 1 193 ? 1.968 17.891 11.023 1 97.38 193 MET A C 1
ATOM 1469 O O . MET A 1 193 ? 1.005 18.359 10.406 1 97.38 193 MET A O 1
ATOM 1473 N N . LEU A 1 194 ? 3.15 17.922 10.594 1 98.31 194 LEU A N 1
ATOM 1474 C CA . LEU A 1 194 ? 3.498 18.016 9.18 1 98.31 194 LEU A CA 1
ATOM 1475 C C . LEU A 1 194 ? 4.059 16.688 8.672 1 98.31 194 LEU A C 1
ATOM 1477 O O . LEU A 1 194 ? 5.152 16.281 9.062 1 98.31 194 LEU A O 1
ATOM 1481 N N . TYR A 1 195 ? 3.303 16.094 7.809 1 97.56 195 TYR A N 1
ATOM 1482 C CA . TYR A 1 195 ? 3.549 14.727 7.359 1 97.56 195 TYR A CA 1
ATOM 1483 C C . TYR A 1 195 ? 3.879 14.695 5.871 1 97.56 195 TYR A C 1
ATOM 1485 O O . TYR A 1 195 ? 3.105 15.188 5.047 1 97.56 195 TYR A O 1
ATOM 1493 N N . VAL A 1 196 ? 5.031 14.148 5.59 1 96.5 196 VAL A N 1
ATOM 1494 C CA . VAL A 1 196 ? 5.441 14.047 4.195 1 96.5 196 VAL A CA 1
ATOM 1495 C C . VAL A 1 196 ? 5.324 12.594 3.729 1 96.5 196 VAL A C 1
ATOM 1497 O O . VAL A 1 196 ? 5.809 11.68 4.398 1 96.5 196 VAL A O 1
ATOM 1500 N N . THR A 1 197 ? 4.707 12.422 2.559 1 92.88 197 THR A N 1
ATOM 1501 C CA . THR A 1 197 ? 4.598 11.078 2.002 1 92.88 197 THR A CA 1
ATOM 1502 C C . THR A 1 197 ? 4.281 11.133 0.51 1 92.88 197 THR A C 1
ATOM 1504 O O . THR A 1 197 ? 3.82 12.164 0.007 1 92.88 197 THR A O 1
ATOM 1507 N N . HIS A 1 198 ? 4.574 10.086 -0.134 1 87.31 198 HIS A N 1
ATOM 1508 C CA . HIS A 1 198 ? 4.121 9.922 -1.51 1 87.31 198 HIS A CA 1
ATOM 1509 C C . HIS A 1 198 ? 2.953 8.938 -1.589 1 87.31 198 HIS A C 1
ATOM 1511 O O . HIS A 1 198 ? 2.4 8.711 -2.668 1 87.31 198 HIS A O 1
ATOM 1517 N N . ASP A 1 199 ? 2.568 8.406 -0.484 1 88.88 199 ASP A N 1
ATOM 1518 C CA . ASP A 1 199 ? 1.498 7.414 -0.439 1 88.88 199 ASP A CA 1
ATOM 1519 C C . ASP A 1 199 ? 0.133 8.086 -0.311 1 88.88 199 ASP A C 1
ATOM 1521 O O . ASP A 1 199 ? -0.149 8.742 0.692 1 88.88 199 ASP A O 1
ATOM 1525 N N . GLN A 1 200 ? -0.713 7.816 -1.183 1 92.19 200 GLN A N 1
ATOM 1526 C CA . GLN A 1 200 ? -1.997 8.508 -1.243 1 92.19 200 GLN A CA 1
ATOM 1527 C C . GLN A 1 200 ? -2.922 8.047 -0.119 1 92.19 200 GLN A C 1
ATOM 1529 O O . GLN A 1 200 ? -3.652 8.852 0.458 1 92.19 200 GLN A O 1
ATOM 1534 N N . ASP A 1 201 ? -2.887 6.742 0.181 1 91.75 201 ASP A N 1
ATOM 1535 C CA . ASP A 1 201 ? -3.762 6.227 1.229 1 91.75 201 ASP A CA 1
ATOM 1536 C C . ASP A 1 201 ? -3.424 6.848 2.582 1 91.75 201 ASP A C 1
ATOM 1538 O O . ASP A 1 201 ? -4.32 7.176 3.363 1 91.75 201 ASP A O 1
ATOM 1542 N N . GLU A 1 202 ? -2.172 7 2.812 1 93.56 202 GLU A N 1
ATOM 1543 C CA . GLU A 1 202 ? -1.748 7.656 4.047 1 93.56 202 GLU A CA 1
ATOM 1544 C C . GLU A 1 202 ? -2.32 9.062 4.148 1 93.56 202 GLU A C 1
ATOM 1546 O O . GLU A 1 202 ? -2.865 9.445 5.184 1 93.56 202 GLU A O 1
ATOM 1551 N N . ALA A 1 203 ? -2.189 9.75 3.084 1 96 203 ALA A N 1
ATOM 1552 C CA . ALA A 1 203 ? -2.67 11.125 3.055 1 96 203 ALA A CA 1
ATOM 1553 C C . ALA A 1 203 ? -4.176 11.188 3.289 1 96 203 ALA A C 1
ATOM 1555 O O . ALA A 1 203 ? -4.652 11.992 4.094 1 96 203 ALA A O 1
ATOM 1556 N N . LEU A 1 204 ? -4.879 10.336 2.658 1 96.06 204 LEU A N 1
ATOM 1557 C CA . LEU A 1 204 ? -6.336 10.359 2.721 1 96.06 204 LEU A CA 1
ATOM 1558 C C . LEU A 1 204 ? -6.824 10 4.121 1 96.06 204 LEU A C 1
ATOM 1560 O O . LEU A 1 204 ? -7.832 10.531 4.586 1 96.06 204 LEU A O 1
ATOM 1564 N N . VAL A 1 205 ? -6.074 9.172 4.773 1 94.88 205 VAL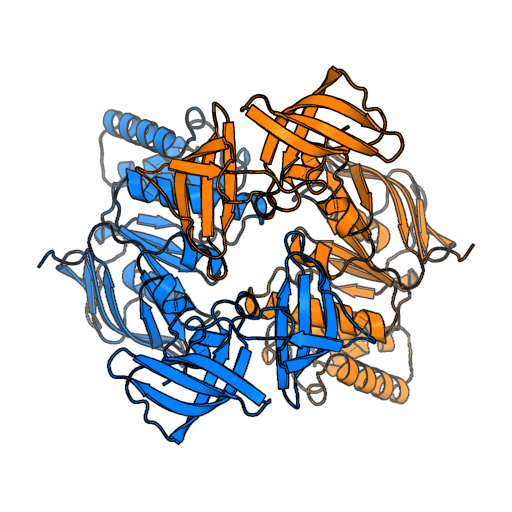 A N 1
ATOM 1565 C CA . VAL A 1 205 ? -6.516 8.672 6.07 1 94.88 205 VAL A CA 1
ATOM 1566 C C . VAL A 1 205 ? -6.051 9.609 7.18 1 94.88 205 VAL A C 1
ATOM 1568 O O . VAL A 1 205 ? -6.812 9.922 8.102 1 94.88 205 VAL A O 1
ATOM 1571 N N . LEU A 1 206 ? -4.891 10.148 7.098 1 96.12 206 LEU A N 1
ATOM 1572 C CA . LEU A 1 206 ? -4.262 10.828 8.227 1 96.12 206 LEU A CA 1
ATOM 1573 C C . LEU A 1 206 ? -4.559 12.32 8.203 1 96.12 206 LEU A C 1
ATOM 1575 O O . LEU A 1 206 ? -4.656 12.961 9.25 1 96.12 206 LEU A O 1
ATOM 1579 N N . ALA A 1 207 ? -4.793 12.844 7.094 1 97.75 207 ALA A N 1
ATOM 1580 C CA . ALA A 1 207 ? -4.738 14.297 6.934 1 97.75 207 ALA A CA 1
ATOM 1581 C C . ALA A 1 207 ? -6.066 14.945 7.316 1 97.75 207 ALA A C 1
ATOM 1583 O O . ALA A 1 207 ? -7.137 14.398 7.023 1 97.75 207 ALA A O 1
ATOM 1584 N N . ASP A 1 208 ? -5.93 16.062 7.965 1 97.44 208 ASP A N 1
ATOM 1585 C CA . ASP A 1 208 ? -7.039 17.016 7.961 1 97.44 208 ASP A CA 1
ATOM 1586 C C . ASP A 1 208 ? -7.07 17.812 6.66 1 97.44 208 ASP A C 1
ATOM 1588 O O . ASP A 1 208 ? -8.141 18.047 6.098 1 97.44 208 ASP A O 1
ATOM 1592 N N . ARG A 1 209 ? -5.875 18.141 6.27 1 98.38 209 ARG A N 1
ATOM 1593 C CA . ARG A 1 209 ? -5.684 18.781 4.973 1 98.38 209 ARG A CA 1
ATOM 1594 C C . ARG A 1 209 ? -4.52 18.156 4.219 1 98.38 209 ARG A C 1
ATOM 1596 O O . ARG A 1 209 ? -3.494 17.828 4.812 1 98.38 209 ARG A O 1
ATOM 1603 N N . ILE A 1 210 ? -4.746 18.047 2.961 1 98.44 210 ILE A N 1
ATOM 1604 C CA . ILE A 1 210 ? -3.701 17.562 2.061 1 98.44 210 ILE A CA 1
ATOM 1605 C C . ILE A 1 210 ? -3.186 18.734 1.208 1 98.44 210 ILE A C 1
ATOM 1607 O O . ILE A 1 210 ? -3.973 19.531 0.691 1 98.44 210 ILE A O 1
ATOM 1611 N N . VAL A 1 211 ? -1.903 18.875 1.132 1 98.62 211 VAL A N 1
ATOM 1612 C CA . VAL A 1 211 ? -1.229 19.781 0.215 1 98.62 211 VAL A CA 1
ATOM 1613 C C . VAL A 1 211 ? -0.592 19 -0.927 1 98.62 211 VAL A C 1
ATOM 1615 O O . VAL A 1 211 ? 0.446 18.359 -0.744 1 98.62 211 VAL A O 1
ATOM 1618 N N . VAL A 1 212 ? -1.198 19.078 -2.062 1 98 212 VAL A N 1
ATOM 1619 C CA . VAL A 1 212 ? -0.644 18.406 -3.232 1 98 212 VAL A CA 1
ATOM 1620 C C . VAL A 1 212 ? 0.389 19.297 -3.908 1 98 212 VAL A C 1
ATOM 1622 O O . VAL A 1 212 ? 0.077 20.422 -4.305 1 98 212 VAL A O 1
ATOM 1625 N N . MET A 1 213 ? 1.579 18.75 -4.051 1 97.19 213 MET A N 1
ATOM 1626 C CA . MET A 1 213 ? 2.674 19.531 -4.617 1 97.19 213 MET A CA 1
ATOM 1627 C C . MET A 1 213 ? 3.113 18.953 -5.961 1 97.19 213 MET A C 1
ATOM 1629 O O . MET A 1 213 ? 3.055 17.75 -6.176 1 97.19 213 MET A O 1
ATOM 1633 N N . ARG A 1 214 ? 3.539 19.812 -6.824 1 94.56 214 ARG A N 1
ATOM 1634 C CA . ARG A 1 214 ? 4.133 19.469 -8.109 1 94.56 214 ARG A CA 1
ATOM 1635 C C . ARG A 1 214 ? 5.172 20.5 -8.531 1 94.56 214 ARG A C 1
ATOM 1637 O O . ARG A 1 214 ? 4.895 21.703 -8.539 1 94.56 214 ARG A O 1
ATOM 1644 N N . GLY A 1 215 ? 6.328 20.016 -8.922 1 92.75 215 GLY A N 1
ATOM 1645 C CA . GLY A 1 215 ? 7.355 20.906 -9.43 1 92.75 215 GLY A CA 1
ATOM 1646 C C . GLY A 1 215 ? 7.711 22.016 -8.461 1 92.75 215 GLY A C 1
ATOM 1647 O O . GLY A 1 215 ? 7.879 23.172 -8.867 1 92.75 215 GLY A O 1
ATOM 1648 N N . GLY A 1 216 ? 7.621 21.766 -7.25 1 96.19 216 GLY A N 1
ATOM 1649 C CA . GLY A 1 216 ? 8.055 22.703 -6.234 1 96.19 216 GLY A CA 1
ATOM 1650 C C . GLY A 1 216 ? 6.957 23.672 -5.812 1 96.19 216 GLY A C 1
ATOM 1651 O O . GLY A 1 216 ? 7.18 24.547 -4.973 1 96.19 216 GLY A O 1
ATOM 1652 N N . ARG A 1 217 ? 5.805 23.484 -6.391 1 97.25 217 ARG A N 1
ATOM 1653 C CA . ARG A 1 217 ? 4.68 24.359 -6.109 1 97.25 217 ARG A CA 1
ATOM 1654 C C . ARG A 1 217 ? 3.486 23.578 -5.578 1 97.25 217 ARG A C 1
ATOM 1656 O O . ARG A 1 217 ? 3.416 22.359 -5.738 1 97.25 217 ARG A O 1
ATOM 1663 N N . ILE A 1 218 ? 2.586 24.344 -4.934 1 97.75 218 ILE A N 1
ATOM 1664 C CA . ILE A 1 218 ? 1.342 23.734 -4.477 1 97.75 218 ILE A CA 1
ATOM 1665 C C . ILE A 1 218 ? 0.326 23.719 -5.617 1 97.75 218 ILE A C 1
ATOM 1667 O O . ILE A 1 218 ? 0.041 24.75 -6.219 1 97.75 218 ILE A O 1
ATOM 1671 N N . GLU A 1 219 ? -0.22 22.594 -5.883 1 96.75 219 GLU A N 1
ATOM 1672 C CA . GLU A 1 219 ? -1.265 22.422 -6.887 1 96.75 219 GLU A CA 1
ATOM 1673 C C . GLU A 1 219 ? -2.648 22.656 -6.289 1 96.75 219 GLU A C 1
ATOM 1675 O O . GLU A 1 219 ? -3.512 23.266 -6.93 1 96.75 219 GLU A O 1
ATOM 1680 N N . GLN A 1 220 ? -2.883 22.172 -5.148 1 97.38 220 GLN A N 1
ATOM 1681 C CA . GLN A 1 220 ? -4.172 22.266 -4.477 1 97.38 220 GLN A CA 1
ATOM 1682 C C . GLN A 1 220 ? -4.039 21.938 -2.988 1 97.38 220 GLN A C 1
ATOM 1684 O O . GLN A 1 220 ? -3.24 21.078 -2.604 1 97.38 220 GLN A O 1
ATOM 1689 N N . ILE A 1 221 ? -4.727 22.656 -2.195 1 98.12 221 ILE A N 1
ATOM 1690 C CA . ILE A 1 221 ? -4.867 22.391 -0.77 1 98.12 221 ILE A CA 1
ATOM 1691 C C . ILE A 1 221 ? -6.34 22.156 -0.434 1 98.12 221 ILE A C 1
ATOM 1693 O O . ILE A 1 221 ? -7.215 22.875 -0.896 1 98.12 221 ILE A O 1
ATOM 1697 N N . GLY A 1 222 ? -6.625 21.109 0.338 1 97.94 222 GLY A N 1
ATOM 1698 C CA . GLY A 1 222 ? -7.996 20.844 0.754 1 97.94 222 GLY A CA 1
ATOM 1699 C C . GLY A 1 222 ? -8.125 19.609 1.627 1 97.94 222 GLY A C 1
ATOM 1700 O O . GLY A 1 222 ? -7.117 18.984 1.978 1 97.94 222 GLY A O 1
ATOM 1701 N N . THR A 1 223 ? -9.352 19.359 2.039 1 97.94 223 THR A N 1
ATOM 1702 C CA . THR A 1 223 ? -9.625 18.125 2.77 1 97.94 223 THR A CA 1
ATOM 1703 C C . THR A 1 223 ? -9.422 16.922 1.87 1 97.94 223 THR A C 1
ATOM 1705 O O . THR A 1 223 ? -9.414 17.047 0.644 1 97.94 223 THR A O 1
ATOM 1708 N N . PRO A 1 224 ? -9.211 15.773 2.461 1 97.56 224 PRO A N 1
ATOM 1709 C CA . PRO A 1 224 ? -9.109 14.555 1.649 1 97.56 224 PRO A CA 1
ATOM 1710 C C . PRO A 1 224 ? -10.273 14.398 0.675 1 97.56 224 PRO A C 1
ATOM 1712 O O . PRO A 1 224 ? -10.07 14.07 -0.495 1 97.56 224 PRO A O 1
ATOM 1715 N N . GLU A 1 225 ? -11.453 14.703 1.08 1 96.19 225 GLU A N 1
ATOM 1716 C CA . GLU A 1 225 ? -12.625 14.578 0.22 1 96.19 225 GLU A CA 1
ATOM 1717 C C . GLU A 1 225 ? -12.578 15.578 -0.926 1 96.19 225 GLU A C 1
ATOM 1719 O O . GLU A 1 225 ? -12.875 15.242 -2.072 1 96.19 225 GLU A O 1
ATOM 1724 N N . ASP A 1 226 ? -12.172 16.766 -0.581 1 95.56 226 ASP A N 1
ATOM 1725 C CA . ASP A 1 226 ? -12.086 17.812 -1.601 1 95.56 226 ASP A CA 1
ATOM 1726 C C . ASP A 1 226 ? -11.039 17.453 -2.654 1 95.56 226 ASP A C 1
ATOM 1728 O O . ASP A 1 226 ? -11.281 17.609 -3.854 1 95.56 226 ASP A O 1
ATOM 1732 N N . ILE A 1 227 ? -9.906 17.031 -2.143 1 96.94 227 ILE A N 1
ATOM 1733 C CA . ILE A 1 227 ? -8.805 16.719 -3.041 1 96.94 227 ILE A CA 1
ATOM 1734 C C . ILE A 1 227 ? -9.211 15.578 -3.973 1 96.94 227 ILE A C 1
ATOM 1736 O O . ILE A 1 227 ? -8.898 15.602 -5.164 1 96.94 227 ILE A O 1
ATOM 1740 N N . TYR A 1 228 ? -9.953 14.594 -3.516 1 96.94 228 TYR A N 1
ATOM 1741 C CA . TYR A 1 228 ? -10.328 13.422 -4.297 1 96.94 228 TYR A CA 1
ATOM 1742 C C . TYR A 1 228 ? -11.523 13.719 -5.195 1 96.94 228 TYR A C 1
ATOM 1744 O O . TYR A 1 228 ? -11.531 13.352 -6.371 1 96.94 228 TYR A O 1
ATOM 1752 N N . ARG A 1 229 ? -12.523 14.445 -4.738 1 95.5 229 ARG A N 1
ATOM 1753 C CA . ARG A 1 229 ? -13.812 14.578 -5.414 1 95.5 229 ARG A CA 1
ATOM 1754 C C . ARG A 1 229 ? -13.836 15.828 -6.293 1 95.5 229 ARG A C 1
ATOM 1756 O O . ARG A 1 229 ? -14.602 15.898 -7.254 1 95.5 229 ARG A O 1
ATOM 1763 N N . ARG A 1 230 ? -13.008 16.766 -5.891 1 95.12 230 ARG A N 1
ATOM 1764 C CA . ARG A 1 230 ? -13.031 18.047 -6.598 1 95.12 230 ARG A CA 1
ATOM 1765 C C . ARG A 1 230 ? -11.617 18.5 -6.941 1 95.12 230 ARG A C 1
ATOM 1767 O O . ARG A 1 230 ? -11.227 19.625 -6.605 1 95.12 230 ARG A O 1
ATOM 1774 N N . PRO A 1 231 ? -10.914 17.688 -7.664 1 96.38 231 PRO A N 1
ATOM 1775 C CA . PRO A 1 231 ? -9.578 18.125 -8.078 1 96.38 231 PRO A CA 1
ATOM 1776 C C . PRO A 1 231 ? -9.617 19.406 -8.93 1 96.38 231 PRO A C 1
ATOM 1778 O O . PRO A 1 231 ? -10.453 19.516 -9.828 1 96.38 231 PRO A O 1
ATOM 1781 N N . ARG A 1 232 ? -8.719 20.297 -8.695 1 94.5 232 ARG A N 1
ATOM 1782 C CA . ARG A 1 232 ? -8.719 21.594 -9.375 1 94.5 232 ARG A CA 1
ATOM 1783 C C . ARG A 1 232 ? -7.996 21.5 -10.711 1 94.5 232 ARG A C 1
ATOM 1785 O O . ARG A 1 232 ? -8.219 22.328 -11.602 1 94.5 232 ARG A O 1
ATOM 1792 N N . THR A 1 233 ? -7.098 20.562 -10.875 1 93.94 233 THR A N 1
ATOM 1793 C CA . THR A 1 233 ? -6.312 20.422 -12.094 1 93.94 233 THR A CA 1
ATOM 1794 C C . THR A 1 233 ? -6.32 18.969 -12.562 1 93.94 233 THR A C 1
ATOM 1796 O O . THR A 1 233 ? -6.66 18.062 -11.797 1 93.94 233 THR A O 1
ATOM 1799 N N . ARG A 1 234 ? -5.973 18.797 -13.828 1 94.31 234 ARG A N 1
ATOM 1800 C CA . ARG A 1 234 ? -5.828 17.453 -14.391 1 94.31 234 ARG A CA 1
ATOM 1801 C C . ARG A 1 234 ? -4.797 16.641 -13.617 1 94.31 234 ARG A C 1
ATOM 1803 O O . ARG A 1 234 ? -4.984 15.445 -13.383 1 94.31 234 ARG A O 1
ATOM 1810 N N . PHE A 1 235 ? -3.766 17.281 -13.234 1 93.88 235 PHE A N 1
ATOM 1811 C CA . PHE A 1 235 ? -2.709 16.609 -12.492 1 93.88 235 PHE A CA 1
ATOM 1812 C C . PHE A 1 235 ? -3.246 16.016 -11.195 1 93.88 235 PHE A C 1
ATOM 1814 O O . PHE A 1 235 ? -3.012 14.852 -10.891 1 93.88 235 PHE A O 1
ATOM 1821 N N . VAL A 1 236 ? -3.988 16.797 -10.391 1 95.62 236 VAL A N 1
ATOM 1822 C CA . VAL A 1 236 ? -4.504 16.344 -9.102 1 95.62 236 VAL A CA 1
ATOM 1823 C C . VAL A 1 236 ? -5.477 15.188 -9.32 1 95.62 236 VAL A C 1
ATOM 1825 O O . VAL A 1 236 ? -5.465 14.211 -8.57 1 95.62 236 VAL A O 1
ATOM 1828 N N . ALA A 1 237 ? -6.27 15.305 -10.367 1 94.62 237 ALA A N 1
ATOM 1829 C CA . ALA A 1 237 ? -7.25 14.266 -10.68 1 94.62 237 ALA A CA 1
ATOM 1830 C C . ALA A 1 237 ? -6.566 12.938 -10.969 1 94.62 237 ALA A C 1
ATOM 1832 O O . ALA A 1 237 ? -7.039 11.883 -10.539 1 94.62 237 ALA A O 1
ATOM 1833 N N . GLU A 1 238 ? -5.441 12.977 -11.633 1 92.06 238 GLU A N 1
ATOM 1834 C CA . GLU A 1 238 ? -4.762 11.766 -12.078 1 92.06 238 GLU A CA 1
ATOM 1835 C C . GLU A 1 238 ? -3.783 11.266 -11.016 1 92.06 238 GLU A C 1
ATOM 1837 O O . GLU A 1 238 ? -3.414 10.086 -11.008 1 92.06 238 GLU A O 1
ATOM 1842 N N . PHE A 1 239 ? -3.414 12.156 -10.195 1 90.38 239 PHE A N 1
ATOM 1843 C CA . PHE A 1 239 ? -2.381 11.812 -9.219 1 90.38 239 PHE A CA 1
ATOM 1844 C C . PHE A 1 239 ? -2.98 11.078 -8.031 1 90.38 239 PHE A C 1
ATOM 1846 O O . PHE A 1 239 ? -2.357 10.172 -7.477 1 90.38 239 PHE A O 1
ATOM 1853 N N . ILE A 1 240 ? -4.117 11.523 -7.566 1 91.5 240 ILE A N 1
ATOM 1854 C CA . ILE A 1 240 ? -4.75 10.898 -6.406 1 91.5 240 ILE A CA 1
ATOM 1855 C C . ILE A 1 240 ? -5.836 9.93 -6.871 1 91.5 240 ILE A C 1
ATOM 1857 O O . ILE A 1 240 ? -6.875 10.352 -7.387 1 91.5 240 ILE A O 1
ATOM 1861 N N . GLY A 1 241 ? -5.656 8.695 -6.57 1 88.69 241 GLY A N 1
ATOM 1862 C CA . GLY A 1 241 ? -6.586 7.688 -7.051 1 88.69 241 GLY A CA 1
ATOM 1863 C C . GLY A 1 241 ? -6.504 7.465 -8.547 1 88.69 241 GLY A C 1
ATOM 1864 O O . GLY A 1 241 ? -5.582 7.949 -9.203 1 88.69 241 GLY A O 1
ATOM 1865 N N . ARG A 1 242 ? -7.473 6.699 -9.039 1 89.12 242 ARG A N 1
ATOM 1866 C CA . ARG A 1 242 ? -7.629 6.492 -10.477 1 89.12 242 ARG A CA 1
ATOM 1867 C C . ARG A 1 242 ? -8.734 7.375 -11.039 1 89.12 242 ARG A C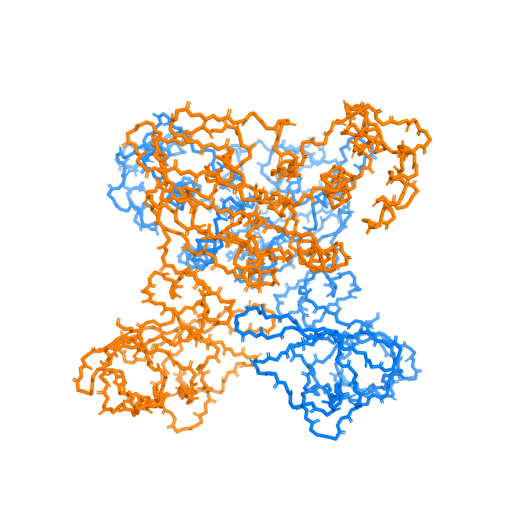 1
ATOM 1869 O O . ARG A 1 242 ? -9.758 7.59 -10.383 1 89.12 242 ARG A O 1
ATOM 1876 N N . ALA A 1 243 ? -8.414 7.875 -12.211 1 93.88 243 ALA A N 1
ATOM 1877 C CA . ALA A 1 243 ? -9.406 8.781 -12.789 1 93.88 243 ALA A CA 1
ATOM 1878 C C . ALA A 1 243 ? -9.508 8.602 -14.297 1 93.88 243 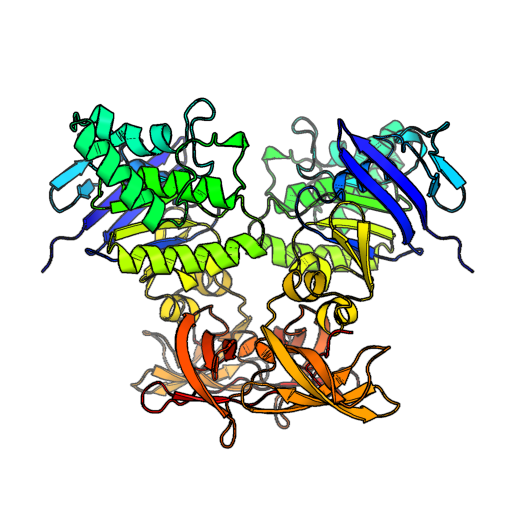ALA A C 1
ATOM 1880 O O . ALA A 1 243 ? -8.492 8.406 -14.977 1 93.88 243 ALA A O 1
ATOM 1881 N N . ASN A 1 244 ? -10.75 8.547 -14.734 1 95.44 244 ASN A N 1
ATOM 1882 C CA . ASN A 1 244 ? -11.031 8.695 -16.156 1 95.44 244 ASN A CA 1
ATOM 1883 C C . ASN A 1 244 ? -11.281 10.148 -16.531 1 95.44 244 ASN A C 1
ATOM 1885 O O . ASN A 1 244 ? -12.164 10.797 -15.969 1 95.44 244 ASN A O 1
ATOM 1889 N N . LEU A 1 245 ? -10.461 10.641 -17.375 1 95.44 245 LEU A N 1
ATOM 1890 C CA . LEU A 1 245 ? -10.719 11.969 -17.906 1 95.44 245 LEU A CA 1
ATOM 1891 C C . LEU A 1 245 ? -11.383 11.891 -19.266 1 95.44 245 LEU A C 1
ATOM 1893 O O . LEU A 1 245 ? -10.719 11.609 -20.281 1 95.44 245 LEU A O 1
ATOM 1897 N N . LEU A 1 246 ? -12.648 12.242 -19.297 1 94.94 246 LEU A N 1
ATOM 1898 C CA . LEU A 1 246 ? -13.438 12.031 -20.516 1 94.94 246 LEU A CA 1
ATOM 1899 C C . LEU A 1 246 ? -13.883 13.359 -21.109 1 94.94 246 LEU A C 1
ATOM 1901 O O . LEU A 1 246 ? -14.406 14.219 -20.406 1 94.94 246 LEU A O 1
ATOM 1905 N N . PRO A 1 247 ? -13.695 13.484 -22.391 1 95.31 247 PRO A N 1
ATOM 1906 C CA . PRO A 1 247 ? -14.141 14.719 -23.047 1 95.31 247 PRO A CA 1
ATOM 1907 C C . PRO A 1 247 ? -15.656 14.766 -23.234 1 95.31 247 PRO A C 1
ATOM 1909 O O . PRO A 1 247 ? -16.281 13.727 -23.484 1 95.31 247 PRO A O 1
ATOM 1912 N N . GLY A 1 248 ? -16.172 15.945 -23.125 1 95 248 GLY A N 1
ATOM 1913 C CA . GLY A 1 248 ? -17.594 16.156 -23.344 1 95 248 GLY A CA 1
ATOM 1914 C C . GLY A 1 248 ? -17.969 17.625 -23.422 1 95 248 GLY A C 1
ATOM 1915 O O . GLY A 1 248 ? -17.125 18.469 -23.719 1 95 248 GLY A O 1
ATOM 1916 N N . THR A 1 249 ? -19.281 17.859 -23.375 1 95.94 249 THR A N 1
ATOM 1917 C CA . THR A 1 249 ? -19.828 19.203 -23.422 1 95.94 249 THR A CA 1
ATOM 1918 C C . THR A 1 249 ? -20.75 19.469 -22.234 1 95.94 249 THR A C 1
ATOM 1920 O O . THR A 1 249 ? -21.547 18.609 -21.859 1 95.94 249 THR A O 1
ATOM 1923 N N . LEU A 1 250 ? -20.484 20.625 -21.625 1 95.38 250 LEU A N 1
ATOM 1924 C CA . LEU A 1 250 ? -21.391 21.062 -20.562 1 95.38 250 LEU A CA 1
ATOM 1925 C C . LEU A 1 250 ? -22.688 21.609 -21.125 1 95.38 250 LEU A C 1
ATOM 1927 O O . LEU A 1 250 ? -22.703 22.703 -21.703 1 95.38 250 LEU A O 1
ATOM 1931 N N . GLU A 1 251 ? -23.719 20.891 -20.875 1 94.62 251 GLU A N 1
ATOM 1932 C CA . GLU A 1 251 ? -24.984 21.297 -21.484 1 94.62 251 GLU A CA 1
ATOM 1933 C C . GLU A 1 251 ? -25.703 22.328 -20.641 1 94.62 251 GLU A C 1
ATOM 1935 O O . GLU A 1 251 ? -26.391 23.203 -21.156 1 94.62 251 GLU A O 1
ATOM 1940 N N . ALA A 1 252 ? -25.656 22.141 -19.375 1 92.5 252 ALA A N 1
ATOM 1941 C CA . ALA A 1 252 ? -26.297 23.062 -18.438 1 92.5 252 ALA A CA 1
ATOM 1942 C C . ALA A 1 252 ? -25.547 23.125 -17.109 1 92.5 252 ALA A C 1
ATOM 1944 O O . ALA A 1 252 ? -24.891 22.156 -16.734 1 92.5 252 ALA A O 1
ATOM 1945 N N . LEU A 1 253 ? -25.594 24.234 -16.484 1 90.31 253 LEU A N 1
ATOM 1946 C CA . LEU A 1 253 ? -25.016 24.469 -15.164 1 90.31 253 LEU A CA 1
ATOM 1947 C C . LEU A 1 253 ? -25.938 25.344 -14.32 1 90.31 253 LEU A C 1
ATOM 1949 O O . LEU A 1 253 ? -26.328 26.422 -14.758 1 90.31 253 LEU A O 1
ATOM 1953 N N . ASP A 1 254 ? -26.234 24.766 -13.227 1 85.75 254 ASP A N 1
ATOM 1954 C CA . ASP A 1 254 ? -27.109 25.578 -12.398 1 85.75 254 ASP A CA 1
ATOM 1955 C C . ASP A 1 254 ? -26.312 26.359 -11.359 1 85.75 254 ASP A C 1
ATOM 1957 O O . ASP A 1 254 ? -25.078 26.266 -11.312 1 85.75 254 ASP A O 1
ATOM 1961 N N . GLY A 1 255 ? -26.906 27.219 -10.57 1 81.31 255 GLY A N 1
ATOM 1962 C CA . GLY A 1 255 ? -26.25 28.109 -9.617 1 81.31 255 GLY A CA 1
ATOM 1963 C C . GLY A 1 255 ? -25.641 27.375 -8.445 1 81.31 255 GLY A C 1
ATOM 1964 O O . GLY A 1 255 ? -24.828 27.938 -7.711 1 81.31 255 GLY A O 1
ATOM 1965 N N . GLN A 1 256 ? -25.969 26.078 -8.305 1 83.81 256 GLN A N 1
ATOM 1966 C CA . GLN A 1 256 ? -25.469 25.312 -7.172 1 83.81 256 GLN A CA 1
ATOM 1967 C C . GLN A 1 256 ? -24.312 24.391 -7.59 1 83.81 256 GLN A C 1
ATOM 1969 O O . GLN A 1 256 ? -23.859 23.562 -6.801 1 83.81 256 GLN A O 1
ATOM 1974 N N . GLY A 1 257 ? -23.891 24.531 -8.797 1 86.19 257 GLY A N 1
ATOM 1975 C CA . GLY A 1 257 ? -22.75 23.766 -9.273 1 86.19 257 GLY A CA 1
ATOM 1976 C C . GLY A 1 257 ? -23.141 22.422 -9.867 1 86.19 257 GLY A C 1
ATOM 1977 O O . GLY A 1 257 ? -22.266 21.578 -10.125 1 86.19 257 GLY A O 1
ATOM 1978 N N . ARG A 1 258 ? -24.453 22.25 -10.062 1 91.12 258 ARG A N 1
ATOM 1979 C CA . ARG A 1 258 ? -24.906 21.031 -10.727 1 91.12 258 ARG A CA 1
ATOM 1980 C C . ARG A 1 258 ? -24.906 21.203 -12.242 1 91.12 258 ARG A C 1
ATOM 1982 O O . ARG A 1 258 ? -25.469 22.172 -12.758 1 91.12 258 ARG A O 1
ATOM 1989 N N . ALA A 1 259 ? -24.281 20.25 -12.836 1 93.12 259 ALA A N 1
ATOM 1990 C CA . ALA A 1 259 ? -24.078 20.344 -14.281 1 93.12 259 ALA A CA 1
ATOM 1991 C C . ALA A 1 259 ? -24.703 19.156 -15 1 93.12 259 ALA A C 1
ATOM 1993 O O . ALA A 1 259 ? -24.719 18.047 -14.469 1 93.12 259 ALA A O 1
ATOM 1994 N N . ARG A 1 260 ? -25.328 19.438 -16.078 1 95.19 260 ARG A N 1
ATOM 1995 C CA . ARG A 1 260 ? -25.672 18.375 -17.031 1 95.19 260 ARG A CA 1
ATOM 1996 C C . ARG A 1 260 ? -24.625 18.25 -18.125 1 95.19 260 ARG A C 1
ATOM 1998 O O . ARG A 1 260 ? -24.359 19.219 -18.844 1 95.19 260 ARG A O 1
ATOM 2005 N N . VAL A 1 261 ? -24 17.078 -18.25 1 95.69 261 VAL A N 1
ATOM 2006 C CA . VAL A 1 261 ? -22.875 16.891 -19.156 1 95.69 261 VAL A CA 1
ATOM 2007 C C . VAL A 1 261 ? -23.203 15.789 -20.172 1 95.69 261 VAL A C 1
ATOM 2009 O O . VAL A 1 261 ? -23.844 14.789 -19.828 1 95.69 261 VAL A O 1
ATOM 2012 N N . ARG A 1 262 ? -22.828 16.047 -21.359 1 94.81 262 ARG A N 1
ATOM 2013 C CA . ARG A 1 262 ? -22.859 15.031 -22.406 1 94.81 262 ARG A CA 1
ATOM 2014 C C . ARG A 1 262 ? -21.438 14.633 -22.828 1 94.81 262 ARG A C 1
ATOM 2016 O O . ARG A 1 262 ? -20.703 15.445 -23.406 1 94.81 262 ARG A O 1
ATOM 2023 N N . LEU A 1 263 ? -21.094 13.383 -22.578 1 94.44 263 LEU A N 1
ATOM 2024 C CA . LEU A 1 263 ? -19.781 12.898 -23.016 1 94.44 263 LEU A CA 1
ATOM 2025 C C . LEU A 1 263 ? -19.75 12.695 -24.531 1 94.44 263 LEU A C 1
ATOM 2027 O O . LEU A 1 263 ? -20.766 12.352 -25.141 1 94.44 263 LEU A O 1
ATOM 2031 N N . ASP A 1 264 ? -18.531 12.797 -25.062 1 93 264 ASP A N 1
ATOM 2032 C CA . ASP A 1 264 ? -18.375 12.531 -26.484 1 93 264 ASP A CA 1
ATOM 2033 C C . ASP A 1 264 ? -18.734 11.078 -26.812 1 93 264 ASP A C 1
ATOM 2035 O O . ASP A 1 264 ? -19.219 10.789 -27.906 1 93 264 ASP A O 1
ATOM 2039 N N . ALA A 1 265 ? -18.562 10.273 -25.859 1 88.5 265 ALA A N 1
ATOM 2040 C CA . ALA A 1 265 ? -18.797 8.844 -26.047 1 88.5 265 ALA A CA 1
ATOM 2041 C C . ALA A 1 265 ? -20.297 8.523 -25.953 1 88.5 265 ALA A C 1
ATOM 2043 O O . ALA A 1 265 ? -20.703 7.391 -26.219 1 88.5 265 ALA A O 1
ATOM 2044 N N . GLY A 1 266 ? -21.109 9.484 -25.469 1 83.44 266 GLY A N 1
ATOM 2045 C CA . GLY A 1 266 ? -22.531 9.227 -25.594 1 83.44 266 GLY A CA 1
ATOM 2046 C C . GLY A 1 266 ? -23.297 9.492 -24.297 1 83.44 266 GLY A C 1
ATOM 2047 O O . GLY A 1 266 ? -24.266 10.258 -24.297 1 83.44 266 GLY A O 1
ATOM 2048 N N . PRO A 1 267 ? -22.859 9 -23.203 1 88.31 267 PRO A N 1
ATOM 2049 C CA . PRO A 1 267 ? -23.641 9.102 -21.969 1 88.31 267 PRO A CA 1
ATOM 2050 C C . PRO A 1 267 ? -23.906 10.555 -21.562 1 88.31 267 PRO A C 1
ATOM 2052 O O . PRO A 1 267 ? -23.062 11.422 -21.75 1 88.31 267 PRO A O 1
ATOM 2055 N N . VAL A 1 268 ? -25.125 10.805 -21.141 1 92.12 268 VAL A N 1
ATOM 2056 C CA . VAL A 1 268 ? -25.531 12.078 -20.547 1 92.12 268 VAL A CA 1
ATOM 2057 C C . VAL A 1 268 ? -25.891 11.875 -19.078 1 92.12 268 VAL A C 1
ATOM 2059 O O . VAL A 1 268 ? -26.609 10.938 -18.75 1 92.12 268 VAL A O 1
ATOM 2062 N N . PHE A 1 269 ? -25.344 12.688 -18.219 1 93.06 269 PHE A N 1
ATOM 2063 C CA . PHE A 1 269 ? -25.578 12.531 -16.781 1 93.06 269 PHE A CA 1
ATOM 2064 C C . PHE A 1 269 ? -25.344 13.844 -16.047 1 93.06 269 PHE A C 1
ATOM 2066 O O . PHE A 1 269 ? -24.938 14.836 -16.656 1 93.06 269 PHE A O 1
ATOM 2073 N N . ARG A 1 270 ? -25.75 13.805 -14.797 1 94.94 270 ARG A N 1
ATOM 2074 C CA . ARG A 1 270 ? -25.531 14.969 -13.945 1 94.94 270 ARG A CA 1
ATOM 2075 C C . ARG A 1 270 ? -24.188 14.875 -13.234 1 94.94 270 ARG A C 1
ATOM 2077 O O . ARG A 1 270 ? -23.812 13.812 -12.742 1 94.94 270 ARG A O 1
ATOM 2084 N N . ALA A 1 271 ? -23.453 15.914 -13.258 1 96.19 271 ALA A N 1
ATOM 2085 C CA . ALA A 1 271 ? -22.156 16.016 -12.594 1 96.19 271 ALA A CA 1
ATOM 2086 C C . ALA A 1 271 ? -22.062 17.297 -11.766 1 96.19 271 ALA A C 1
ATOM 2088 O O . ALA A 1 271 ? -23.047 18.031 -11.641 1 96.19 271 ALA A O 1
ATOM 2089 N N . LEU A 1 272 ? -20.969 17.406 -11.055 1 94.19 272 LEU A N 1
ATOM 2090 C CA . LEU A 1 272 ? -20.688 18.641 -10.312 1 94.19 272 LEU A CA 1
ATOM 2091 C C . LEU A 1 272 ? -19.578 19.438 -10.992 1 94.19 272 LEU A C 1
ATOM 2093 O O . LEU A 1 272 ? -18.641 18.859 -11.531 1 94.19 272 LEU A O 1
ATOM 2097 N N . GLY A 1 273 ? -19.75 20.703 -11.008 1 88.38 273 GLY A N 1
ATOM 2098 C CA . GLY A 1 273 ? -18.797 21.531 -11.719 1 88.38 273 GLY A CA 1
ATOM 2099 C C . GLY A 1 273 ? -18.094 22.531 -10.828 1 88.38 273 GLY A C 1
ATOM 2100 O O . GLY A 1 273 ? -18.656 22.984 -9.828 1 88.38 273 GLY A O 1
ATOM 2101 N N . GLY A 1 274 ? -16.891 22.766 -11.211 1 78.94 274 GLY A N 1
ATOM 2102 C CA . GLY A 1 274 ? -16.125 23.797 -10.531 1 78.94 274 GLY A CA 1
ATOM 2103 C C . GLY A 1 274 ? -16.5 25.203 -10.961 1 78.94 274 GLY A C 1
ATOM 2104 O O . GLY A 1 274 ? -17.391 25.375 -11.805 1 78.94 274 GLY A O 1
ATOM 2105 N N . PRO A 1 275 ? -15.852 26.125 -10.336 1 78.81 275 PRO A N 1
ATOM 2106 C CA . PRO A 1 275 ? -16.109 27.516 -10.711 1 78.81 275 PRO A CA 1
ATOM 2107 C C . PRO A 1 275 ? -15.617 27.859 -12.117 1 78.81 275 PRO A C 1
ATOM 2109 O O . PRO A 1 275 ? -14.703 27.203 -12.625 1 78.81 275 PRO A O 1
ATOM 2112 N N . GLY A 1 276 ? -16.234 28.797 -12.828 1 83.81 276 GLY A N 1
ATOM 2113 C CA . GLY A 1 276 ? -15.75 29.328 -14.094 1 83.81 276 GLY A CA 1
ATOM 2114 C C . GLY A 1 276 ? -16.281 28.547 -15.297 1 83.81 276 GLY A C 1
ATOM 2115 O O . GLY A 1 276 ? -15.852 28.781 -16.422 1 83.81 276 GLY A O 1
ATOM 2116 N N . LEU A 1 277 ? -17.156 27.656 -15.016 1 88.81 277 LEU A N 1
ATOM 2117 C CA . LEU A 1 277 ? -17.719 26.875 -16.094 1 88.81 277 LEU A CA 1
ATOM 2118 C C . LEU A 1 277 ? -18.969 27.531 -16.656 1 88.81 277 LEU A C 1
ATOM 2120 O O . LEU A 1 277 ? -19.672 28.25 -15.953 1 88.81 277 LEU A O 1
ATOM 2124 N N . ALA A 1 278 ? -19.141 27.312 -17.984 1 90.44 278 ALA A N 1
ATOM 2125 C CA . ALA A 1 278 ? -20.312 27.859 -18.656 1 90.44 278 ALA A CA 1
ATOM 2126 C C . ALA A 1 278 ? -20.984 26.812 -19.531 1 90.44 278 ALA A C 1
ATOM 2128 O O . ALA A 1 278 ? -20.328 25.922 -20.094 1 90.44 278 ALA A O 1
ATOM 2129 N N . ALA A 1 279 ? -22.266 26.984 -19.625 1 90.94 279 ALA A N 1
ATOM 2130 C CA . ALA A 1 279 ? -23.016 26.094 -20.484 1 90.94 279 ALA A CA 1
ATOM 2131 C C . ALA A 1 279 ? -22.531 26.172 -21.922 1 90.94 279 ALA A C 1
ATOM 2133 O O . ALA A 1 279 ? -22.234 27.266 -22.422 1 90.94 279 ALA A O 1
ATOM 2134 N N . GLY A 1 280 ? -22.484 25.031 -22.609 1 92.5 280 GLY A N 1
ATOM 2135 C CA . GLY A 1 280 ? -22.094 24.984 -24.016 1 92.5 280 GLY A CA 1
ATOM 2136 C C . GLY A 1 280 ? -20.609 24.766 -24.219 1 92.5 280 GLY A C 1
ATOM 2137 O O . GLY A 1 280 ? -20.188 24.422 -25.328 1 92.5 280 GLY A O 1
ATOM 2138 N N . GLN A 1 281 ? -19.859 24.859 -23.25 1 93.38 281 GLN A N 1
ATOM 2139 C CA . GLN A 1 281 ? -18.406 24.781 -23.406 1 93.38 281 GLN A CA 1
ATOM 2140 C C . GLN A 1 281 ? -17.953 23.328 -23.406 1 93.38 281 GLN A C 1
ATOM 2142 O O . GLN A 1 281 ? -18.578 22.469 -22.781 1 93.38 281 GLN A O 1
ATOM 2147 N N . ARG A 1 282 ? -16.812 23.109 -24.188 1 95.38 282 ARG A N 1
ATOM 2148 C CA . ARG A 1 282 ? -16.109 21.828 -24.094 1 95.38 282 ARG A CA 1
ATOM 2149 C C . ARG A 1 282 ? -15.469 21.656 -22.719 1 95.38 282 ARG A C 1
ATOM 2151 O O . ARG A 1 282 ? -15.039 22.641 -22.109 1 95.38 282 ARG A O 1
ATOM 2158 N N . CYS A 1 283 ? -15.523 20.406 -22.266 1 94.06 283 CYS A N 1
ATOM 2159 C CA . CYS A 1 283 ? -14.969 20.188 -20.922 1 94.06 283 CYS A CA 1
ATOM 2160 C C . CYS A 1 283 ? -14.391 18.797 -20.797 1 94.06 283 CYS A C 1
ATOM 2162 O O . CYS A 1 283 ? -14.547 17.953 -21.688 1 94.06 283 CYS A O 1
ATOM 2164 N N . GLN A 1 284 ? -13.602 18.609 -19.734 1 94.69 284 GLN A N 1
ATOM 2165 C CA . GLN A 1 284 ? -13.133 17.297 -19.266 1 94.69 284 GLN A CA 1
ATOM 2166 C C . GLN A 1 284 ? -13.836 16.891 -17.969 1 94.69 284 GLN A C 1
ATOM 2168 O O . GLN A 1 284 ? -13.898 17.672 -17.016 1 94.69 284 GLN A O 1
ATOM 2173 N N . VAL A 1 285 ? -14.367 15.727 -18.062 1 95.75 285 VAL A N 1
ATOM 2174 C CA . VAL A 1 285 ? -15.094 15.219 -16.891 1 95.75 285 VAL A CA 1
ATOM 2175 C C . VAL A 1 285 ? -14.273 14.133 -16.203 1 95.75 285 VAL A C 1
ATOM 2177 O O . VAL A 1 285 ? -13.844 13.172 -16.844 1 95.75 285 VAL A O 1
ATOM 2180 N N . VAL A 1 286 ? -14.047 14.367 -14.914 1 96.69 286 VAL A N 1
ATOM 2181 C CA . VAL A 1 286 ? -13.375 13.359 -14.094 1 96.69 286 VAL A CA 1
ATOM 2182 C C . VAL A 1 286 ? -14.391 12.344 -13.586 1 96.69 286 VAL A C 1
ATOM 2184 O O . VAL A 1 286 ? -15.273 12.688 -12.789 1 96.69 286 VAL A O 1
ATOM 2187 N N . VAL A 1 287 ? -14.281 11.164 -14.086 1 96.5 287 VAL A N 1
ATOM 2188 C CA . VAL A 1 287 ? -15.125 10.055 -13.641 1 96.5 287 VAL A CA 1
ATOM 2189 C C . VAL A 1 287 ? -14.258 8.992 -12.961 1 96.5 287 VAL A C 1
ATOM 2191 O O . VAL A 1 287 ? -13.43 8.352 -13.617 1 96.5 287 VAL A O 1
ATOM 2194 N N . ARG A 1 288 ? -14.453 8.875 -11.68 1 97.19 288 ARG A N 1
ATOM 2195 C CA . ARG A 1 288 ? -13.719 7.84 -10.969 1 97.19 288 ARG A CA 1
ATOM 2196 C C . ARG A 1 288 ? -14.258 6.453 -11.297 1 97.19 288 ARG A C 1
ATOM 2198 O O . ARG A 1 288 ? -15.445 6.301 -11.578 1 97.19 288 ARG A O 1
ATOM 2205 N N . PRO A 1 289 ? -13.398 5.418 -11.25 1 96.62 289 PRO A N 1
ATOM 2206 C CA . PRO A 1 289 ? -13.812 4.07 -11.641 1 96.62 289 PRO A CA 1
ATOM 2207 C C . PRO A 1 289 ? -15.016 3.57 -10.844 1 96.62 289 PRO A C 1
ATOM 2209 O O . PRO A 1 289 ? -15.883 2.881 -11.391 1 96.62 289 PRO A O 1
ATOM 2212 N N . GLU A 1 290 ? -15.07 3.924 -9.602 1 95.88 290 GLU A N 1
ATOM 2213 C CA . GLU A 1 290 ? -16.125 3.43 -8.727 1 95.88 290 GLU A CA 1
ATOM 2214 C C . GLU A 1 290 ? -17.453 4.121 -9.031 1 95.88 290 GLU A C 1
ATOM 2216 O O . GLU A 1 290 ? -18.516 3.695 -8.555 1 95.88 290 GLU A O 1
ATOM 2221 N N . GLN A 1 291 ? -17.438 5.152 -9.828 1 95.75 291 GLN A N 1
ATOM 2222 C CA . GLN A 1 291 ? -18.641 5.91 -10.156 1 95.75 291 GLN A CA 1
ATOM 2223 C C . GLN A 1 291 ? -19.328 5.332 -11.391 1 95.75 291 GLN A C 1
ATOM 2225 O O . GLN A 1 291 ? -20.422 5.785 -11.766 1 95.75 291 GLN A O 1
ATOM 2230 N N . ILE A 1 292 ? -18.688 4.395 -12.031 1 95.44 292 ILE A N 1
ATOM 2231 C CA . ILE A 1 292 ? -19.25 3.729 -13.203 1 95.44 292 ILE A CA 1
ATOM 2232 C C . ILE A 1 292 ? -20.156 2.582 -12.75 1 95.44 292 ILE A C 1
ATOM 2234 O O . ILE A 1 292 ? -19.734 1.696 -12.016 1 95.44 292 ILE A O 1
ATOM 2238 N N . LEU A 1 293 ? -21.328 2.646 -13.188 1 94.62 293 LEU A N 1
ATOM 2239 C CA . LEU A 1 293 ? -22.344 1.654 -12.836 1 94.62 293 LEU A CA 1
ATOM 2240 C C . LEU A 1 293 ? -22.625 0.729 -14.016 1 94.62 293 LEU A C 1
ATOM 2242 O O . LEU A 1 293 ? -22.562 1.15 -15.172 1 94.62 293 LEU A O 1
ATOM 2246 N N . PHE A 1 294 ? -22.938 -0.513 -13.602 1 93.88 294 PHE A N 1
ATOM 2247 C CA . PHE A 1 294 ? -23.281 -1.499 -14.617 1 93.88 294 PHE A CA 1
ATOM 2248 C C . PHE A 1 294 ? -24.766 -1.839 -14.555 1 93.88 294 PHE A C 1
ATOM 2250 O O . PHE A 1 294 ? -25.188 -2.707 -13.781 1 93.88 294 PHE A O 1
ATOM 2257 N N . ALA A 1 295 ? -25.5 -1.045 -15.062 1 84.69 295 ALA A N 1
ATOM 2258 C CA . ALA A 1 295 ? -26.953 -1.213 -15.055 1 84.69 295 ALA A CA 1
ATOM 2259 C C . ALA A 1 295 ? -27.516 -1.181 -16.469 1 84.69 295 ALA A C 1
ATOM 2261 O O . ALA A 1 295 ? -26.938 -0.55 -17.359 1 84.69 295 ALA A O 1
ATOM 2262 N N . PRO A 1 296 ? -28.641 -1.851 -16.562 1 85.12 296 PRO A N 1
ATOM 2263 C CA . PRO A 1 296 ? -29.266 -1.819 -17.875 1 85.12 296 PRO A CA 1
ATOM 2264 C C . PRO A 1 296 ? -29.641 -0.406 -18.328 1 85.12 296 PRO A C 1
ATOM 2266 O O . PRO A 1 296 ? -29.969 0.441 -17.484 1 85.12 296 PRO A O 1
ATOM 2269 N N . GLY A 1 297 ? -29.688 -0.143 -19.562 1 83.69 297 GLY A N 1
ATOM 2270 C CA . GLY A 1 297 ? -30.125 1.131 -20.109 1 83.69 297 GLY A CA 1
ATOM 2271 C C . GLY A 1 297 ? -28.984 2.121 -20.297 1 83.69 297 GLY A C 1
ATOM 2272 O O . GLY A 1 297 ? -29.203 3.252 -20.734 1 83.69 297 GLY A O 1
ATOM 2273 N N . GLY A 1 298 ? -27.781 1.672 -19.984 1 89.75 298 GLY A N 1
ATOM 2274 C CA . GLY A 1 298 ? -26.641 2.555 -20.172 1 89.75 298 GLY A CA 1
ATOM 2275 C C . GLY A 1 298 ? -26.016 2.445 -21.547 1 89.75 298 GLY A C 1
ATOM 2276 O O . GLY A 1 298 ? -26.641 1.929 -22.484 1 89.75 298 GLY A O 1
ATOM 2277 N N . ALA A 1 299 ? -24.953 3.135 -21.672 1 92.25 299 ALA A N 1
ATOM 2278 C CA . ALA A 1 299 ? -24.203 3.072 -22.922 1 92.25 299 ALA A CA 1
ATOM 2279 C C . ALA A 1 299 ? -23.484 1.736 -23.078 1 92.25 299 ALA A C 1
ATOM 2281 O O . ALA A 1 299 ? -23 1.179 -22.078 1 92.25 299 ALA A O 1
ATOM 2282 N N . GLU A 1 300 ? -23.375 1.283 -24.297 1 92.69 300 GLU A N 1
ATOM 2283 C CA . GLU A 1 300 ? -22.719 0.008 -24.547 1 92.69 300 GLU A CA 1
ATOM 2284 C C . GLU A 1 300 ? -21.203 0.174 -24.578 1 92.69 300 GLU A C 1
ATOM 2286 O O . GLU A 1 300 ? -20.688 1.059 -25.266 1 92.69 300 GLU A O 1
ATOM 2291 N N . ALA A 1 301 ? -20.5 -0.647 -23.812 1 94.88 301 ALA A N 1
ATOM 2292 C CA . ALA A 1 301 ? -19.047 -0.659 -23.781 1 94.88 301 ALA A CA 1
ATOM 2293 C C . ALA A 1 301 ? -18.5 -2.066 -24 1 94.88 301 ALA A C 1
ATOM 2295 O O . ALA A 1 301 ? -19.203 -3.053 -23.797 1 94.88 301 ALA A O 1
ATOM 2296 N N . ARG A 1 302 ? -17.359 -2.154 -24.484 1 96 302 ARG A N 1
ATOM 2297 C CA . ARG A 1 302 ? -16.703 -3.436 -24.703 1 96 302 ARG A CA 1
ATOM 2298 C C . ARG A 1 302 ? -15.68 -3.705 -23.594 1 96 302 ARG A C 1
ATOM 2300 O O . ARG A 1 302 ? -14.898 -2.822 -23.234 1 96 302 ARG A O 1
ATOM 2307 N N . LEU A 1 303 ? -15.688 -4.883 -23.062 1 95.75 303 LEU A N 1
ATOM 2308 C CA . LEU A 1 303 ? -14.719 -5.273 -22.047 1 95.75 303 LEU A CA 1
ATOM 2309 C C . LEU A 1 303 ? -13.383 -5.648 -22.672 1 95.75 303 LEU A C 1
ATOM 2311 O O . LEU A 1 303 ? -13.32 -6.539 -23.531 1 95.75 303 LEU A O 1
ATOM 2315 N N . CYS A 1 304 ? -12.328 -4.992 -22.234 1 93.5 304 CYS A N 1
ATOM 2316 C CA . CYS A 1 304 ? -11.008 -5.215 -22.812 1 93.5 304 CYS A CA 1
ATOM 2317 C C . CYS A 1 304 ? -10.141 -6.051 -21.875 1 93.5 304 CYS A C 1
ATOM 2319 O O . CYS A 1 304 ? -9.328 -6.855 -22.328 1 93.5 304 CYS A O 1
ATOM 2321 N N . GLN A 1 305 ? -10.32 -5.816 -20.641 1 91.94 305 GLN A N 1
ATOM 2322 C CA . GLN A 1 305 ? -9.461 -6.48 -19.672 1 91.94 305 GLN A CA 1
ATOM 2323 C C . GLN A 1 305 ? -10.133 -6.547 -18.297 1 91.94 305 GLN A C 1
ATOM 2325 O O . GLN A 1 305 ? -10.891 -5.648 -17.922 1 91.94 305 GLN A O 1
ATOM 2330 N N . THR A 1 306 ? -9.844 -7.602 -17.594 1 93.06 306 THR A N 1
ATOM 2331 C CA . THR A 1 306 ? -10.32 -7.793 -16.234 1 93.06 306 THR A CA 1
ATOM 2332 C C . THR A 1 306 ? -9.156 -8.125 -15.297 1 93.06 306 THR A C 1
ATOM 2334 O O . THR A 1 306 ? -8.367 -9.031 -15.586 1 93.06 306 THR A O 1
ATOM 2337 N N . LEU A 1 307 ? -9.047 -7.406 -14.281 1 93 307 LEU A N 1
ATOM 2338 C CA . LEU A 1 307 ? -8.062 -7.676 -13.242 1 93 307 LEU A CA 1
ATOM 2339 C C . LEU A 1 307 ? -8.742 -7.922 -11.898 1 93 307 LEU A C 1
ATOM 2341 O O . LEU A 1 307 ? -9.641 -7.18 -11.508 1 93 307 LEU A O 1
ATOM 2345 N N . PHE A 1 308 ? -8.344 -8.977 -11.266 1 94.44 308 PHE A N 1
ATOM 2346 C CA . PHE A 1 308 ? -8.883 -9.289 -9.945 1 94.44 308 PHE A CA 1
ATOM 2347 C C . PHE A 1 308 ? -7.988 -8.727 -8.852 1 94.44 308 PHE A C 1
ATOM 2349 O O . PHE A 1 308 ? -6.801 -9.055 -8.773 1 94.44 308 PHE A O 1
ATOM 2356 N N . LEU A 1 309 ? -8.57 -7.879 -7.891 1 94.06 309 LEU A N 1
ATOM 2357 C CA . LEU A 1 309 ? -7.793 -7.234 -6.84 1 94.06 309 LEU A CA 1
ATOM 2358 C C . LEU A 1 309 ? -8.25 -7.691 -5.461 1 94.06 309 LEU A C 1
ATOM 2360 O O . LEU A 1 309 ? -7.984 -7.027 -4.461 1 94.06 309 LEU A O 1
ATOM 2364 N N . GLY A 1 310 ? -9 -8.789 -5.383 1 94.38 310 GLY A N 1
ATOM 2365 C CA . GLY A 1 310 ? -9.484 -9.312 -4.117 1 94.38 310 GLY A CA 1
ATOM 2366 C C . GLY A 1 310 ? -10.875 -8.836 -3.768 1 94.38 310 GLY A C 1
ATOM 2367 O O . GLY A 1 310 ? -11.867 -9.5 -4.078 1 94.38 310 GLY A O 1
ATOM 2368 N N . SER A 1 311 ? -10.992 -7.555 -3.365 1 94.31 311 SER A N 1
ATOM 2369 C CA . SER A 1 311 ? -12.273 -7.004 -2.943 1 94.31 311 SER A CA 1
ATOM 2370 C C . SER A 1 311 ? -13.117 -6.59 -4.141 1 94.31 311 SER A C 1
ATOM 2372 O O . SER A 1 311 ? -14.336 -6.453 -4.031 1 94.31 311 SER A O 1
ATOM 2374 N N . HIS A 1 312 ? -12.406 -6.391 -5.242 1 94.81 312 HIS A N 1
ATOM 2375 C CA . HIS A 1 312 ? -13.109 -5.934 -6.434 1 94.81 312 HIS A CA 1
ATOM 2376 C C . HIS A 1 312 ? -12.344 -6.293 -7.699 1 94.81 312 HIS A C 1
ATOM 2378 O O . HIS A 1 312 ? -11.219 -6.801 -7.625 1 94.81 312 HIS A O 1
ATOM 2384 N N . TYR A 1 313 ? -13.031 -6.133 -8.805 1 95.56 313 TYR A N 1
ATOM 2385 C CA . TYR A 1 313 ? -12.422 -6.246 -10.133 1 95.56 313 TYR A CA 1
ATOM 2386 C C . TYR A 1 313 ? -12.188 -4.867 -10.742 1 95.56 313 TYR A C 1
ATOM 2388 O O . TYR A 1 313 ? -13.008 -3.963 -10.594 1 95.56 313 TYR A O 1
ATOM 2396 N N . GLU A 1 314 ? -11.055 -4.754 -11.312 1 95.06 314 GLU A N 1
ATOM 2397 C CA . GLU A 1 314 ? -10.805 -3.604 -12.172 1 95.06 314 GLU A CA 1
ATOM 2398 C C . GLU A 1 314 ? -11.008 -3.959 -13.641 1 95.06 314 GLU A C 1
ATOM 2400 O O . GLU A 1 314 ? -10.438 -4.934 -14.133 1 95.06 314 GLU A O 1
ATOM 2405 N N . LEU A 1 315 ? -11.867 -3.189 -14.32 1 95.94 315 LEU A N 1
ATOM 2406 C CA . LEU A 1 315 ? -12.234 -3.455 -15.703 1 95.94 315 LEU A CA 1
ATOM 2407 C C . LEU A 1 315 ? -11.727 -2.346 -16.625 1 95.94 315 LEU A C 1
ATOM 2409 O O . LEU A 1 315 ? -11.797 -1.165 -16.266 1 95.94 315 LEU A O 1
ATOM 2413 N N . THR A 1 316 ? -11.125 -2.748 -17.656 1 95.06 316 THR A N 1
ATOM 2414 C CA . THR A 1 316 ? -10.844 -1.815 -18.734 1 95.06 316 THR A CA 1
ATOM 2415 C C . THR A 1 316 ? -11.891 -1.946 -19.844 1 95.06 316 THR A C 1
ATOM 2417 O O . THR A 1 316 ? -12.086 -3.031 -20.391 1 95.06 316 THR A O 1
ATOM 2420 N N . LEU A 1 317 ? -12.523 -0.833 -20.125 1 95.88 317 LEU A N 1
ATOM 2421 C CA . LEU A 1 317 ? -13.625 -0.829 -21.078 1 95.88 317 LEU A CA 1
ATOM 2422 C C . LEU A 1 317 ? -13.336 0.116 -22.25 1 95.88 317 LEU A C 1
ATOM 2424 O O . LEU A 1 317 ? -12.57 1.071 -22.094 1 95.88 317 LEU A O 1
ATOM 2428 N N . GLU A 1 318 ? -13.875 -0.232 -23.281 1 95.25 318 GLU A N 1
ATOM 2429 C CA . GLU A 1 318 ? -13.891 0.686 -24.422 1 95.25 318 GLU A CA 1
ATOM 2430 C C . GLU A 1 318 ? -15.297 1.252 -24.641 1 95.25 318 GLU A C 1
ATOM 2432 O O . GLU A 1 318 ? -16.234 0.501 -24.891 1 95.25 318 GLU A O 1
ATOM 2437 N N . LEU A 1 319 ? -15.422 2.496 -24.516 1 91.62 319 LEU A N 1
ATOM 2438 C CA . LEU A 1 319 ? -16.656 3.236 -24.766 1 91.62 319 LEU A CA 1
ATOM 2439 C C . LEU A 1 319 ? -16.469 4.234 -25.906 1 91.62 319 LEU A C 1
ATOM 2441 O O . LEU A 1 319 ? -15.938 5.328 -25.703 1 91.62 319 LEU A O 1
ATOM 2445 N N . GLY A 1 320 ? -17.016 3.924 -27 1 87.5 320 GLY A N 1
ATOM 2446 C CA . GLY A 1 320 ? -16.656 4.711 -28.172 1 87.5 320 GLY A CA 1
ATOM 2447 C C . GLY A 1 320 ? -15.172 4.695 -28.484 1 87.5 320 GLY A C 1
ATOM 2448 O O . GLY A 1 320 ? -14.578 3.625 -28.609 1 87.5 320 GLY A O 1
ATOM 2449 N N . GLU A 1 321 ? -14.57 5.918 -28.438 1 87.88 321 GLU A N 1
ATOM 2450 C CA . GLU A 1 321 ? -13.148 6.027 -28.734 1 87.88 321 GLU A CA 1
ATOM 2451 C C . GLU A 1 321 ? -12.336 6.168 -27.453 1 87.88 321 GLU A C 1
ATOM 2453 O O . GLU A 1 321 ? -11.109 6.293 -27.484 1 87.88 321 GLU A O 1
ATOM 2458 N N . SER A 1 322 ? -13.086 6.07 -26.422 1 90.25 322 SER A N 1
ATOM 2459 C CA . SER A 1 322 ? -12.414 6.285 -25.156 1 90.25 322 SER A CA 1
ATOM 2460 C C . SER A 1 322 ? -12.195 4.973 -24.406 1 90.25 322 SER A C 1
ATOM 2462 O O . SER A 1 322 ? -13.031 4.066 -24.484 1 90.25 322 SER A O 1
ATOM 2464 N N . ARG A 1 323 ? -11.102 4.879 -23.828 1 92 323 ARG A N 1
ATOM 2465 C CA . ARG A 1 323 ? -10.844 3.785 -22.906 1 92 323 ARG A CA 1
ATOM 2466 C C . ARG A 1 323 ? -11.141 4.203 -21.469 1 92 323 ARG A C 1
ATOM 2468 O O . ARG A 1 323 ? -10.758 5.297 -21.047 1 92 323 ARG A O 1
ATOM 2475 N N . LEU A 1 324 ? -11.852 3.314 -20.719 1 92.94 324 LEU A N 1
ATOM 2476 C CA . LEU A 1 324 ? -12.297 3.643 -19.359 1 92.94 324 LEU A CA 1
ATOM 2477 C C . LEU A 1 324 ? -11.891 2.549 -18.375 1 92.94 324 LEU A C 1
ATOM 2479 O O . LEU A 1 324 ? -11.93 1.362 -18.719 1 92.94 324 LEU A O 1
ATOM 2483 N N . GLN A 1 325 ? -11.555 3.016 -17.25 1 95.06 325 GLN A N 1
ATOM 2484 C CA . GLN A 1 325 ? -11.352 2.102 -16.141 1 95.06 325 GLN A CA 1
ATOM 2485 C C . GLN A 1 325 ? -12.555 2.096 -15.203 1 95.06 325 GLN A C 1
ATOM 2487 O O . GLN A 1 325 ? -13.078 3.154 -14.844 1 95.06 325 GLN A O 1
ATOM 2492 N N . ALA A 1 326 ? -13.047 0.937 -14.859 1 96.62 326 ALA A N 1
ATOM 2493 C CA . ALA A 1 326 ? -14.172 0.776 -13.953 1 96.62 326 ALA A CA 1
ATOM 2494 C C . ALA A 1 326 ? -13.867 -0.258 -12.875 1 96.62 326 ALA A C 1
ATOM 2496 O O . ALA A 1 326 ? -12.891 -1.007 -12.977 1 96.62 326 ALA A O 1
ATOM 2497 N N . GLU A 1 327 ? -14.625 -0.188 -11.844 1 96 327 GLU A N 1
ATOM 2498 C CA . GLU A 1 327 ? -14.508 -1.149 -10.75 1 96 327 GLU A CA 1
ATOM 2499 C C . GLU A 1 327 ? -15.852 -1.805 -10.445 1 96 327 GLU A C 1
ATOM 2501 O O . GLU A 1 327 ? -16.906 -1.169 -10.57 1 96 327 GLU A O 1
ATOM 2506 N N . ALA A 1 328 ? -15.805 -3.066 -10.148 1 95 328 ALA A N 1
ATOM 2507 C CA . ALA A 1 328 ? -17.016 -3.799 -9.781 1 95 328 ALA A CA 1
ATOM 2508 C C . ALA A 1 328 ? -16.719 -4.875 -8.742 1 95 328 ALA A C 1
ATOM 2510 O O . ALA A 1 328 ? -15.703 -5.574 -8.836 1 95 328 ALA A O 1
ATOM 2511 N N . ARG A 1 329 ? -17.594 -5 -7.758 1 91.69 329 ARG A N 1
ATOM 2512 C CA . ARG A 1 329 ? -17.422 -6.043 -6.75 1 91.69 329 ARG A CA 1
ATOM 2513 C C . ARG A 1 329 ? -17.594 -7.426 -7.367 1 91.69 329 ARG A C 1
ATOM 2515 O O . ARG A 1 329 ? -16.922 -8.375 -6.961 1 91.69 329 ARG A O 1
ATOM 2522 N N . HIS A 1 330 ? -18.562 -7.508 -8.18 1 91.56 330 HIS A N 1
ATOM 2523 C CA . HIS A 1 330 ? -18.812 -8.719 -8.953 1 91.56 330 HIS A CA 1
ATOM 2524 C C . HIS A 1 330 ? -18.734 -8.453 -10.445 1 91.56 330 HIS A C 1
ATOM 2526 O O . HIS A 1 330 ? -19.031 -7.34 -10.898 1 91.56 330 HIS A O 1
ATOM 2532 N N . LEU A 1 331 ? -18.266 -9.484 -11.172 1 92.25 331 LEU A N 1
ATOM 2533 C CA . LEU A 1 331 ? -18.219 -9.297 -12.617 1 92.25 331 LEU A CA 1
ATOM 2534 C C . LEU A 1 331 ? -19.609 -9.062 -13.172 1 92.25 331 LEU A C 1
ATOM 2536 O O . LEU A 1 331 ? -20.531 -9.844 -12.922 1 92.25 331 LEU A O 1
ATOM 2540 N N . PRO A 1 332 ? -19.781 -7.984 -13.883 1 91.94 332 PRO A N 1
ATOM 2541 C CA . PRO A 1 332 ? -21.094 -7.695 -14.445 1 91.94 332 PRO A CA 1
ATOM 2542 C C . PRO A 1 332 ? -21.5 -8.672 -15.547 1 91.94 332 PRO A C 1
ATOM 2544 O O . PRO A 1 332 ? -20.641 -9.344 -16.125 1 91.94 332 PRO A O 1
ATOM 2547 N N . ALA A 1 333 ? -22.812 -8.758 -15.695 1 88.94 333 ALA A N 1
ATOM 2548 C CA . ALA A 1 333 ? -23.312 -9.57 -16.797 1 88.94 333 ALA A CA 1
ATOM 2549 C C . ALA A 1 333 ? -22.859 -9.008 -18.141 1 88.94 333 ALA A C 1
ATOM 2551 O O . ALA A 1 333 ? -22.859 -7.793 -18.344 1 88.94 333 ALA A O 1
ATOM 2552 N N . MET A 1 334 ? -22.391 -9.891 -18.922 1 89.81 334 MET A N 1
ATOM 2553 C CA . MET A 1 334 ? -21.891 -9.477 -20.234 1 89.81 334 MET A CA 1
ATOM 2554 C C . MET A 1 334 ? -22.531 -10.305 -21.328 1 89.81 334 MET A C 1
ATOM 2556 O O . MET A 1 334 ? -22.953 -11.438 -21.109 1 89.81 334 MET A O 1
ATOM 2560 N N . GLN A 1 335 ? -22.75 -9.695 -22.453 1 88.06 335 GLN A N 1
ATOM 2561 C CA . GLN A 1 335 ? -23.156 -10.367 -23.688 1 88.06 335 GLN A CA 1
ATOM 2562 C C . GLN A 1 335 ? -22.141 -10.164 -24.797 1 88.06 335 GLN A C 1
ATOM 2564 O O . GLN A 1 335 ? -21.969 -9.047 -25.281 1 88.06 335 GLN A O 1
ATOM 2569 N N . ASP A 1 336 ? -21.438 -11.219 -25.203 1 90.94 336 ASP A N 1
ATOM 2570 C CA . ASP A 1 336 ? -20.438 -11.195 -26.266 1 90.94 336 ASP A CA 1
ATOM 2571 C C . ASP A 1 336 ? -19.359 -10.148 -25.984 1 90.94 336 ASP A C 1
ATOM 2573 O O . ASP A 1 336 ? -19.031 -9.344 -26.844 1 90.94 336 ASP A O 1
ATOM 2577 N N . GLY A 1 337 ? -19.031 -10.039 -24.75 1 91.44 337 GLY A N 1
ATOM 2578 C CA . GLY A 1 337 ? -17.953 -9.148 -24.359 1 91.44 337 GLY A CA 1
ATOM 2579 C C . GLY A 1 337 ? -18.391 -7.703 -24.203 1 91.44 337 GLY A C 1
ATOM 2580 O O . GLY A 1 337 ? -17.562 -6.809 -24.016 1 91.44 337 GLY A O 1
ATOM 2581 N N . ARG A 1 338 ? -19.734 -7.508 -24.328 1 94.19 338 ARG A N 1
ATOM 2582 C CA . ARG A 1 338 ? -20.266 -6.156 -24.203 1 94.19 338 ARG A CA 1
ATOM 2583 C C . ARG A 1 338 ? -21.109 -6.023 -22.938 1 94.19 338 ARG A C 1
ATOM 2585 O O . ARG A 1 338 ? -21.672 -7.004 -22.453 1 94.19 338 ARG A O 1
ATOM 2592 N N . LEU A 1 339 ? -21.062 -4.812 -22.359 1 94.5 339 LEU A N 1
ATOM 2593 C CA . LEU A 1 339 ? -21.828 -4.527 -21.156 1 94.5 339 LEU A CA 1
ATOM 2594 C C . LEU A 1 339 ? -22.391 -3.105 -21.188 1 94.5 339 LEU A C 1
ATOM 2596 O O . LEU A 1 339 ? -21.953 -2.287 -22.016 1 94.5 339 LEU A O 1
ATOM 2600 N N . SER A 1 340 ? -23.422 -2.891 -20.422 1 93.88 340 SER A N 1
ATOM 2601 C CA . SER A 1 340 ? -24.047 -1.58 -20.312 1 93.88 340 SER A CA 1
ATOM 2602 C C . SER A 1 340 ? -23.453 -0.773 -19.156 1 93.88 340 SER A C 1
ATOM 2604 O O . SER A 1 340 ? -23.359 -1.265 -18.031 1 93.88 340 SER A O 1
ATOM 2606 N N . VAL A 1 341 ? -23.078 0.5 -19.5 1 94.38 341 VAL A N 1
ATOM 2607 C CA . VAL A 1 341 ? -22.422 1.317 -18.5 1 94.38 341 VAL A CA 1
ATOM 2608 C C . VAL A 1 341 ? -23.156 2.648 -18.344 1 94.38 341 VAL A C 1
ATOM 2610 O O . VAL A 1 341 ? -23.625 3.217 -19.328 1 94.38 341 VAL A O 1
ATOM 2613 N N . ALA A 1 342 ? -23.266 3.104 -17.125 1 94.31 342 ALA A N 1
ATOM 2614 C CA . ALA A 1 342 ? -23.781 4.426 -16.766 1 94.31 342 ALA A CA 1
ATOM 2615 C C . ALA A 1 342 ? -22.875 5.102 -15.734 1 94.31 342 ALA A C 1
ATOM 2617 O O . ALA A 1 342 ? -22.047 4.449 -15.102 1 94.31 342 ALA A O 1
ATOM 2618 N N . ILE A 1 343 ? -22.938 6.406 -15.68 1 94.81 343 ILE A N 1
ATOM 2619 C CA . ILE A 1 343 ? -22.203 7.16 -14.672 1 94.81 343 ILE A CA 1
ATOM 2620 C C . ILE A 1 343 ? -23.156 7.621 -13.578 1 94.81 343 ILE A C 1
ATOM 2622 O O . ILE A 1 343 ? -24.234 8.141 -13.859 1 94.81 343 ILE A O 1
ATOM 2626 N N . GLU A 1 344 ? -22.766 7.434 -12.359 1 94.25 344 GLU A N 1
ATOM 2627 C CA . GLU A 1 344 ? -23.594 7.824 -11.219 1 94.25 344 GLU A CA 1
ATOM 2628 C C . GLU A 1 344 ? -23.828 9.336 -11.195 1 94.25 344 GLU A C 1
ATOM 2630 O O . GLU A 1 344 ? -22.875 10.109 -11.219 1 94.25 344 GLU A O 1
ATOM 2635 N N . ASP A 1 345 ? -25.047 9.727 -11.016 1 93.75 345 ASP A N 1
ATOM 2636 C CA . ASP A 1 345 ? -25.391 11.148 -11.008 1 93.75 345 ASP A CA 1
ATOM 2637 C C . ASP A 1 345 ? -24.766 11.852 -9.797 1 93.75 345 ASP A C 1
ATOM 2639 O O . ASP A 1 345 ? -24.719 11.289 -8.703 1 93.75 345 ASP A O 1
ATOM 2643 N N . ASP A 1 346 ? -24.312 13.039 -10.062 1 93.62 346 ASP A N 1
ATOM 2644 C CA . ASP A 1 346 ? -23.844 13.984 -9.055 1 93.62 346 ASP A CA 1
ATOM 2645 C C . ASP A 1 346 ? -22.578 13.469 -8.359 1 93.62 346 ASP A C 1
ATOM 2647 O O . ASP A 1 346 ? -22.344 13.789 -7.191 1 93.62 346 ASP A O 1
ATOM 2651 N N . SER A 1 347 ? -21.859 12.625 -9.062 1 93.69 347 SER A N 1
ATOM 2652 C CA . SER A 1 347 ? -20.656 12.07 -8.484 1 93.69 347 SER A CA 1
ATOM 2653 C C . SER A 1 347 ? -19.406 12.492 -9.266 1 93.69 347 SER A C 1
ATOM 2655 O O . SER A 1 347 ? -18.359 12.758 -8.68 1 93.69 347 SER A O 1
ATOM 2657 N N . ALA A 1 348 ? -19.578 12.586 -10.547 1 95.94 348 ALA A N 1
ATOM 2658 C CA . ALA A 1 348 ? -18.469 12.992 -11.398 1 95.94 348 ALA A CA 1
ATOM 2659 C C . ALA A 1 348 ? -18.172 14.484 -11.258 1 95.94 348 ALA A C 1
ATOM 2661 O O . ALA A 1 348 ? -19 15.234 -10.711 1 95.94 348 ALA A O 1
ATOM 2662 N N . TRP A 1 349 ? -16.969 14.922 -11.672 1 96.44 349 TRP A N 1
ATOM 2663 C CA . TRP A 1 349 ? -16.5 16.281 -11.492 1 96.44 349 TRP A CA 1
ATOM 2664 C C . TRP A 1 349 ? -16.031 16.875 -12.82 1 96.44 349 TRP A C 1
ATOM 2666 O O . TRP A 1 349 ? -15.211 16.266 -13.516 1 96.44 349 TRP A O 1
ATOM 2676 N N . VAL A 1 350 ? -16.641 18 -13.172 1 95.44 350 VAL A N 1
ATOM 2677 C CA . VAL A 1 350 ? -16.188 18.703 -14.375 1 95.44 350 VAL A CA 1
ATOM 2678 C C . VAL A 1 350 ? -15 19.594 -14.031 1 95.44 350 VAL A C 1
ATOM 2680 O O . VAL A 1 350 ? -15.125 20.531 -13.234 1 95.44 350 VAL A O 1
ATOM 2683 N N . LEU A 1 351 ? -13.891 19.281 -14.625 1 93.12 351 LEU A N 1
ATOM 2684 C CA . LEU A 1 351 ? -12.688 20.062 -14.359 1 93.12 351 LEU A CA 1
ATOM 2685 C C . LEU A 1 351 ? -12.867 21.516 -14.805 1 93.12 351 LEU A C 1
ATOM 2687 O O . LEU A 1 351 ? -13.398 21.781 -15.891 1 93.12 351 LEU A O 1
ATOM 2691 N N . PRO A 1 352 ? -12.492 22.453 -13.992 1 84.25 352 PRO A N 1
ATOM 2692 C CA . PRO A 1 352 ? -12.617 23.859 -14.398 1 84.25 352 PRO A CA 1
ATOM 2693 C C . PRO A 1 352 ? -11.68 24.234 -15.547 1 84.25 352 PRO A C 1
ATOM 2695 O O . PRO A 1 352 ? -10.648 23.578 -15.734 1 84.25 352 PRO A O 1
ATOM 2698 N N . MET B 1 1 ? 2.178 -35.5 -19.766 1 57.22 1 MET B N 1
ATOM 2699 C CA . MET B 1 1 ? 2.021 -34.25 -19.047 1 57.22 1 MET B CA 1
ATOM 2700 C C . MET B 1 1 ? 3.207 -33.312 -19.297 1 57.22 1 MET B C 1
ATOM 2702 O O . MET B 1 1 ? 4.332 -33.781 -19.484 1 57.22 1 MET B O 1
ATOM 2706 N N . ALA B 1 2 ? 3.014 -31.969 -19.781 1 75.56 2 ALA B N 1
ATOM 2707 C CA . ALA B 1 2 ? 4.129 -31.125 -20.203 1 75.56 2 ALA B CA 1
ATOM 2708 C C . ALA B 1 2 ? 5.156 -30.969 -19.078 1 75.56 2 ALA B C 1
ATOM 2710 O O . ALA B 1 2 ? 4.801 -30.984 -17.906 1 75.56 2 ALA B O 1
ATOM 2711 N N . VAL B 1 3 ? 6.312 -31.203 -19.344 1 91.88 3 VAL B N 1
ATOM 2712 C CA . VAL B 1 3 ? 7.43 -31.016 -18.422 1 91.88 3 VAL B CA 1
ATOM 2713 C C . VAL B 1 3 ? 7.387 -29.609 -17.828 1 91.88 3 VAL B C 1
ATOM 2715 O O . VAL B 1 3 ? 7.316 -28.625 -18.562 1 91.88 3 VAL B O 1
ATOM 2718 N N . PRO B 1 4 ? 7.32 -29.531 -16.484 1 96.19 4 PRO B N 1
ATOM 2719 C CA . PRO B 1 4 ? 7.305 -28.203 -15.883 1 96.19 4 PRO B CA 1
ATOM 2720 C C . PRO B 1 4 ? 8.562 -27.391 -16.203 1 96.19 4 PRO B C 1
ATOM 2722 O O . PRO B 1 4 ? 9.633 -27.969 -16.422 1 96.19 4 PRO B O 1
ATOM 2725 N N . ARG B 1 5 ? 8.414 -26.141 -16.281 1 96.75 5 ARG B N 1
ATOM 2726 C CA . ARG B 1 5 ? 9.555 -25.266 -16.5 1 96.75 5 ARG B CA 1
ATOM 2727 C C . ARG B 1 5 ? 10.461 -25.234 -15.273 1 96.75 5 ARG B C 1
ATOM 2729 O O . ARG B 1 5 ? 11.68 -25.078 -15.398 1 96.75 5 ARG B O 1
ATOM 2736 N N . LEU B 1 6 ? 9.859 -25.359 -14.086 1 98.19 6 LEU B N 1
ATOM 2737 C CA . LEU B 1 6 ? 10.547 -25.422 -12.805 1 98.19 6 LEU B CA 1
ATOM 2738 C C . LEU B 1 6 ? 9.891 -26.438 -11.883 1 98.19 6 LEU B C 1
ATOM 2740 O O . LEU B 1 6 ? 8.664 -26.516 -11.805 1 98.19 6 LEU B O 1
ATOM 2744 N N . GLU B 1 7 ? 10.727 -27.188 -11.297 1 98.5 7 GLU B N 1
ATOM 2745 C CA . GLU B 1 7 ? 10.25 -28.109 -10.273 1 98.5 7 GLU B CA 1
ATOM 2746 C C . GLU B 1 7 ? 11.164 -28.109 -9.055 1 98.5 7 GLU B C 1
ATOM 2748 O O . GLU B 1 7 ? 12.367 -28.359 -9.164 1 98.5 7 GLU B O 1
ATOM 2753 N N . LEU B 1 8 ? 10.594 -27.781 -7.949 1 98.62 8 LEU B N 1
ATOM 2754 C CA . LEU B 1 8 ? 11.266 -27.859 -6.656 1 98.62 8 LEU B CA 1
ATOM 2755 C C . LEU B 1 8 ? 10.758 -29.062 -5.863 1 98.62 8 LEU B C 1
ATOM 2757 O O . LEU B 1 8 ? 9.555 -29.219 -5.668 1 98.62 8 LEU B O 1
ATOM 2761 N N . ARG B 1 9 ? 11.719 -29.891 -5.488 1 98.44 9 ARG B N 1
ATOM 2762 C CA . ARG B 1 9 ? 11.375 -31.094 -4.727 1 98.44 9 ARG B CA 1
ATOM 2763 C C . ARG B 1 9 ? 11.977 -31.031 -3.328 1 98.44 9 ARG B C 1
ATOM 2765 O O . ARG B 1 9 ? 13.188 -31.234 -3.158 1 98.44 9 ARG B O 1
ATOM 2772 N N . HIS B 1 10 ? 11.109 -30.828 -2.326 1 98.25 10 HIS B N 1
ATOM 2773 C CA . HIS B 1 10 ? 11.484 -30.828 -0.917 1 98.25 10 HIS B CA 1
ATOM 2774 C C . HIS B 1 10 ? 12.695 -29.922 -0.675 1 98.25 10 HIS B C 1
ATOM 2776 O O . HIS B 1 10 ? 13.688 -30.359 -0.083 1 98.25 10 HIS B O 1
ATOM 2782 N N . LEU B 1 11 ? 12.641 -28.75 -1.087 1 98.25 11 LEU B N 1
ATOM 2783 C CA . LEU B 1 11 ? 13.766 -27.828 -1.023 1 98.25 11 LEU B CA 1
ATOM 2784 C C . LEU B 1 11 ? 13.961 -27.312 0.397 1 98.25 11 LEU B C 1
ATOM 2786 O O . LEU B 1 11 ? 13.016 -26.828 1.029 1 98.25 11 LEU B O 1
ATOM 2790 N N . VAL B 1 12 ? 15.188 -27.438 0.88 1 98.31 12 VAL B N 1
ATOM 2791 C CA . VAL B 1 12 ? 15.5 -27.016 2.24 1 98.31 12 VAL B CA 1
ATOM 2792 C C . VAL B 1 12 ? 16.75 -26.141 2.234 1 98.31 12 VAL B C 1
ATOM 2794 O O . VAL B 1 12 ? 17.703 -26.422 1.507 1 98.31 12 VAL B O 1
ATOM 2797 N N . LYS B 1 13 ? 16.75 -25.062 2.973 1 98.12 13 LYS B N 1
ATOM 2798 C CA . LYS B 1 13 ? 17.922 -24.234 3.172 1 98.12 13 LYS B CA 1
ATOM 2799 C C . LYS B 1 13 ? 17.984 -23.703 4.602 1 98.12 13 LYS B C 1
ATOM 2801 O O . LYS B 1 13 ? 17 -23.172 5.117 1 98.12 13 LYS B O 1
ATOM 2806 N N . THR B 1 14 ? 19.062 -23.875 5.168 1 96.5 14 THR B N 1
ATOM 2807 C CA . THR B 1 14 ? 19.344 -23.344 6.5 1 96.5 14 THR B CA 1
ATOM 2808 C C . THR B 1 14 ? 20.406 -22.25 6.438 1 96.5 14 THR B C 1
ATOM 2810 O O . THR B 1 14 ? 21.422 -22.391 5.754 1 96.5 14 THR B O 1
ATOM 2813 N N . LEU B 1 15 ? 20.141 -21.125 7.02 1 91.5 15 LEU B N 1
ATOM 2814 C CA . LEU B 1 15 ? 21.109 -20.031 7.168 1 91.5 15 LEU B CA 1
ATOM 2815 C C . LEU B 1 15 ? 21.328 -19.703 8.641 1 91.5 15 LEU B C 1
ATOM 2817 O O . LEU B 1 15 ? 20.391 -19.359 9.352 1 91.5 15 LEU B O 1
ATOM 2821 N N . GLY B 1 16 ? 22.5 -19.766 9.109 1 88.38 16 GLY B N 1
ATOM 2822 C CA . GLY B 1 16 ? 22.75 -19.656 10.539 1 88.38 16 GLY B CA 1
ATOM 2823 C C . GLY B 1 16 ? 22.047 -20.75 11.344 1 88.38 16 GLY B C 1
ATOM 2824 O O . GLY B 1 16 ? 22.203 -21.938 11.047 1 88.38 16 GLY B O 1
ATOM 2825 N N . ALA B 1 17 ? 21.281 -20.281 12.289 1 88.44 17 ALA B N 1
ATOM 2826 C CA . ALA B 1 17 ? 20.594 -21.234 13.148 1 88.44 17 ALA B CA 1
ATOM 2827 C C . ALA B 1 17 ? 19.141 -21.422 12.719 1 88.44 17 ALA B C 1
ATOM 2829 O O . ALA B 1 17 ? 18.406 -22.219 13.305 1 88.44 17 ALA B O 1
ATOM 2830 N N . SER B 1 18 ? 18.797 -20.859 11.617 1 90.56 18 SER B N 1
ATOM 2831 C CA . SER B 1 18 ? 17.391 -20.859 11.266 1 90.56 18 SER B CA 1
ATOM 2832 C C . SER B 1 18 ? 17.141 -21.578 9.938 1 90.56 18 SER B C 1
ATOM 2834 O O . SER B 1 18 ? 17.891 -21.344 8.969 1 90.56 18 SER B O 1
ATOM 2836 N N . ARG B 1 19 ? 16.219 -22.5 9.891 1 94.44 19 ARG B N 1
ATOM 2837 C CA . ARG B 1 19 ? 15.742 -23.094 8.641 1 94.44 19 ARG B CA 1
ATOM 2838 C C . ARG B 1 19 ? 14.836 -22.125 7.883 1 94.44 19 ARG B C 1
ATOM 2840 O O . ARG B 1 19 ? 13.633 -22.062 8.125 1 94.44 19 ARG B O 1
ATOM 2847 N N . ILE B 1 20 ? 15.359 -21.5 6.891 1 95.56 20 ILE B N 1
ATOM 2848 C CA . ILE B 1 20 ? 14.703 -20.406 6.18 1 95.56 20 ILE B CA 1
ATOM 2849 C C . ILE B 1 20 ? 13.711 -20.969 5.168 1 95.56 20 ILE B C 1
ATOM 2851 O O . ILE B 1 20 ? 12.648 -20.391 4.934 1 95.56 20 ILE B O 1
ATOM 2855 N N . VAL B 1 21 ? 14.062 -22.047 4.512 1 98 21 VAL B N 1
ATOM 2856 C CA . VAL B 1 21 ? 13.188 -22.828 3.633 1 98 21 VAL B CA 1
ATOM 2857 C C . VAL B 1 21 ? 13.102 -24.266 4.129 1 98 21 VAL B C 1
ATOM 2859 O O . VAL B 1 21 ? 14.125 -24.938 4.293 1 98 21 VAL B O 1
ATOM 2862 N N . ASP B 1 22 ? 11.867 -24.719 4.332 1 97.88 22 ASP B N 1
ATOM 2863 C CA . ASP B 1 22 ? 11.695 -25.969 5.059 1 97.88 22 ASP B CA 1
ATOM 2864 C C . ASP B 1 22 ? 10.797 -26.938 4.289 1 97.88 22 ASP B C 1
ATOM 2866 O O . ASP B 1 22 ? 9.703 -27.266 4.738 1 97.88 22 ASP B O 1
ATOM 2870 N N . GLY B 1 23 ? 11.32 -27.484 3.229 1 97.5 23 GLY B N 1
ATOM 2871 C CA . GLY B 1 23 ? 10.625 -28.531 2.49 1 97.5 23 GLY B CA 1
ATOM 2872 C C . GLY B 1 23 ? 9.633 -27.984 1.482 1 97.5 23 GLY B C 1
ATOM 2873 O O . GLY B 1 23 ? 8.461 -28.375 1.492 1 97.5 23 GLY B O 1
ATOM 2874 N N . LEU B 1 24 ? 10.102 -27.188 0.552 1 97.69 24 LEU B N 1
ATOM 2875 C CA . LEU B 1 24 ? 9.234 -26.531 -0.418 1 97.69 24 LEU B CA 1
ATOM 2876 C C . LEU B 1 24 ? 9.062 -27.391 -1.666 1 97.69 24 LEU B C 1
ATOM 2878 O O . LEU B 1 24 ? 10.047 -27.859 -2.246 1 97.69 24 LEU B O 1
ATOM 2882 N N . ASP B 1 25 ? 7.867 -27.688 -2.031 1 98.56 25 ASP B N 1
ATOM 2883 C CA . ASP B 1 25 ? 7.5 -28.359 -3.279 1 98.56 25 ASP B CA 1
ATOM 2884 C C . ASP B 1 25 ? 6.711 -27.422 -4.188 1 98.56 25 ASP B C 1
ATOM 2886 O O . ASP B 1 25 ? 5.68 -26.875 -3.787 1 98.56 25 ASP B O 1
ATOM 2890 N N . LEU B 1 26 ? 7.195 -27.25 -5.359 1 98.19 26 LEU B N 1
ATOM 2891 C CA . LEU B 1 26 ? 6.547 -26.328 -6.277 1 98.19 26 LEU B CA 1
ATOM 2892 C C . LEU B 1 26 ? 6.855 -26.688 -7.727 1 98.19 26 LEU B C 1
ATOM 2894 O O . LEU B 1 26 ? 7.98 -27.078 -8.047 1 98.19 26 LEU B O 1
ATOM 2898 N N . ALA B 1 27 ? 5.914 -26.578 -8.562 1 98.38 27 ALA B N 1
ATOM 2899 C CA . ALA B 1 27 ? 6.102 -26.734 -10 1 98.38 27 ALA B CA 1
ATOM 2900 C C . ALA B 1 27 ? 5.492 -25.562 -10.766 1 98.38 27 ALA B C 1
ATOM 2902 O O . ALA B 1 27 ? 4.426 -25.062 -10.398 1 98.38 27 ALA B O 1
ATOM 2903 N N . ILE B 1 28 ? 6.164 -25.172 -11.766 1 98.12 28 ILE B N 1
ATOM 2904 C CA . ILE B 1 28 ? 5.676 -24.109 -12.641 1 98.12 28 ILE B CA 1
ATOM 2905 C C . ILE B 1 28 ? 5.547 -24.625 -14.062 1 98.12 28 ILE B C 1
ATOM 2907 O O . ILE B 1 28 ? 6.516 -25.125 -14.641 1 98.12 28 ILE B O 1
ATOM 2911 N N . ALA B 1 29 ? 4.375 -24.5 -14.625 1 97.5 29 ALA B N 1
ATOM 2912 C CA . ALA B 1 29 ? 4.117 -24.938 -15.992 1 97.5 29 ALA B CA 1
ATOM 2913 C C . ALA B 1 29 ? 4.645 -23.922 -17.016 1 97.5 29 ALA B C 1
ATOM 2915 O O . ALA B 1 29 ? 4.906 -22.766 -16.656 1 97.5 29 ALA B O 1
ATOM 2916 N N . PRO B 1 30 ? 4.867 -24.391 -18.234 1 96.06 30 PRO B N 1
ATOM 2917 C CA . PRO B 1 30 ? 5.27 -23.438 -19.266 1 96.06 30 PRO B CA 1
ATOM 2918 C C . PRO B 1 30 ? 4.254 -22.312 -19.453 1 96.06 30 PRO B C 1
ATOM 2920 O O . PRO B 1 30 ? 3.055 -22.578 -19.562 1 96.06 30 PRO B O 1
ATOM 2923 N N . GLY B 1 31 ? 4.773 -21.078 -19.391 1 95.62 31 GLY B N 1
ATOM 2924 C CA . GLY B 1 31 ? 3.932 -19.922 -19.625 1 95.62 31 GLY B CA 1
ATOM 2925 C C . GLY B 1 31 ? 3.195 -19.453 -18.391 1 95.62 31 GLY B C 1
ATOM 2926 O O . GLY B 1 31 ? 2.504 -18.438 -18.406 1 95.62 31 GLY B O 1
ATOM 2927 N N . GLU B 1 32 ? 3.375 -20.125 -17.297 1 97.31 32 GLU B N 1
ATOM 2928 C CA . GLU B 1 32 ? 2.65 -19.828 -16.062 1 97.31 32 GLU B CA 1
ATOM 2929 C C . GLU B 1 32 ? 3.377 -18.766 -15.25 1 97.31 32 GLU B C 1
ATOM 2931 O O . GLU B 1 32 ? 4.609 -18.75 -15.18 1 97.31 32 GLU B O 1
ATOM 2936 N N . VAL B 1 33 ? 2.645 -17.922 -14.664 1 97.88 33 VAL B N 1
ATOM 2937 C CA . VAL B 1 33 ? 3.189 -16.938 -13.734 1 97.88 33 VAL B CA 1
ATOM 2938 C C . VAL B 1 33 ? 2.855 -17.344 -12.297 1 97.88 33 VAL B C 1
ATOM 2940 O O . VAL B 1 33 ? 1.691 -17.312 -11.891 1 97.88 33 VAL B O 1
ATOM 2943 N N . VAL B 1 34 ? 3.85 -17.672 -11.586 1 98.56 34 VAL B N 1
ATOM 2944 C CA . VAL B 1 34 ? 3.682 -18.031 -10.188 1 98.56 34 VAL B CA 1
ATOM 2945 C C . VAL B 1 34 ? 4.305 -16.953 -9.297 1 98.56 34 VAL B C 1
ATOM 2947 O O . VAL B 1 34 ? 5.445 -16.547 -9.516 1 98.56 34 VAL B O 1
ATOM 2950 N N . VAL B 1 35 ? 3.58 -16.5 -8.297 1 98.38 35 VAL B N 1
ATOM 2951 C CA . VAL B 1 35 ? 4.066 -15.477 -7.379 1 98.38 35 VAL B CA 1
ATOM 2952 C C . VAL B 1 35 ? 4.266 -16.078 -5.988 1 98.38 35 VAL B C 1
ATOM 2954 O O . VAL B 1 35 ? 3.34 -16.656 -5.418 1 98.38 35 VAL B O 1
ATOM 2957 N N . LEU B 1 36 ? 5.461 -16.016 -5.496 1 98.12 36 LEU B N 1
ATOM 2958 C CA . LEU B 1 36 ? 5.719 -16.266 -4.086 1 98.12 36 LEU B CA 1
ATOM 2959 C C . LEU B 1 36 ? 5.383 -15.055 -3.234 1 98.12 36 LEU B C 1
ATOM 2961 O O . LEU B 1 36 ? 6.016 -14 -3.377 1 98.12 36 LEU B O 1
ATOM 2965 N N . LEU B 1 37 ? 4.441 -15.25 -2.387 1 96.19 37 LEU B N 1
ATOM 2966 C CA . LEU B 1 37 ? 3.955 -14.164 -1.541 1 96.19 37 LEU B CA 1
ATOM 2967 C C . LEU B 1 37 ? 4.094 -14.523 -0.065 1 96.19 37 LEU B C 1
ATOM 2969 O O . LEU B 1 37 ? 3.814 -15.656 0.332 1 96.19 37 LEU B O 1
ATOM 2973 N N . GLY B 1 38 ? 4.527 -13.578 0.723 1 92.44 38 GLY B N 1
ATOM 2974 C CA . GLY B 1 38 ? 4.684 -13.781 2.152 1 92.44 38 GLY B CA 1
ATOM 2975 C C . GLY B 1 38 ? 5.371 -12.625 2.854 1 92.44 38 GLY B C 1
ATOM 2976 O O . GLY B 1 38 ? 5.824 -11.688 2.203 1 92.44 38 GLY B O 1
ATOM 2977 N N . PRO B 1 39 ? 5.398 -12.719 4.168 1 87.06 39 PRO B N 1
ATOM 2978 C CA . PRO B 1 39 ? 6.062 -11.664 4.93 1 87.06 39 PRO B CA 1
ATOM 2979 C C . PRO B 1 39 ? 7.574 -11.648 4.719 1 87.06 39 PRO B C 1
ATOM 2981 O O . PRO B 1 39 ? 8.133 -12.578 4.129 1 87.06 39 PRO B O 1
ATOM 2984 N N . SER B 1 40 ? 8.133 -10.578 5.18 1 81.56 40 SER B N 1
ATOM 2985 C CA . SER B 1 40 ? 9.586 -10.492 5.105 1 81.56 40 SER B CA 1
ATOM 2986 C C . SER B 1 40 ? 10.242 -11.625 5.887 1 81.56 40 SER B C 1
ATOM 2988 O O . SER B 1 40 ? 9.789 -11.984 6.973 1 81.56 40 SER B O 1
ATOM 2990 N N . GLY B 1 41 ? 11.188 -12.242 5.309 1 83.25 41 GLY B N 1
ATOM 2991 C CA . GLY B 1 41 ? 11.984 -13.242 6.004 1 83.25 41 GLY B CA 1
ATOM 2992 C C . GLY B 1 41 ? 11.406 -14.641 5.898 1 83.25 41 GLY B C 1
ATOM 2993 O O . GLY B 1 41 ? 11.953 -15.586 6.48 1 83.25 41 GLY B O 1
ATOM 2994 N N . CYS B 1 42 ? 10.375 -14.82 5.117 1 90.94 42 CYS B N 1
ATOM 2995 C CA . CYS B 1 42 ? 9.734 -16.141 5.109 1 90.94 42 CYS B CA 1
ATOM 2996 C C . CYS B 1 42 ? 10.398 -17.062 4.105 1 90.94 42 CYS B C 1
ATOM 2998 O O . CYS B 1 42 ? 9.961 -18.203 3.922 1 90.94 42 CYS B O 1
ATOM 3000 N N . GLY B 1 43 ? 11.406 -16.547 3.332 1 94.5 43 GLY B N 1
ATOM 3001 C CA . GLY B 1 43 ? 12.203 -17.453 2.523 1 94.5 43 GLY B CA 1
ATOM 3002 C C . GLY B 1 43 ? 12.008 -17.25 1.032 1 94.5 43 GLY B C 1
ATOM 3003 O O . GLY B 1 43 ? 12.539 -18.016 0.221 1 94.5 43 GLY B O 1
ATOM 3004 N N . LYS B 1 44 ? 11.227 -16.312 0.594 1 95.62 44 LYS B N 1
ATOM 3005 C CA . LYS B 1 44 ? 10.922 -16.078 -0.817 1 95.62 44 LYS B CA 1
ATOM 3006 C C . LYS B 1 44 ? 12.203 -15.836 -1.618 1 95.62 44 LYS B C 1
ATOM 3008 O O . LYS B 1 44 ? 12.469 -16.531 -2.602 1 95.62 44 LYS B O 1
ATOM 3013 N N . THR B 1 45 ? 13.008 -14.867 -1.138 1 93 45 THR B N 1
ATOM 3014 C CA . THR B 1 45 ? 14.242 -14.5 -1.823 1 93 45 THR B CA 1
ATOM 3015 C C . THR B 1 45 ? 15.242 -15.648 -1.783 1 93 45 THR B C 1
ATOM 3017 O O . THR B 1 45 ? 15.938 -15.906 -2.768 1 93 45 THR B O 1
ATOM 3020 N N . THR B 1 46 ? 15.344 -16.328 -0.715 1 96.12 46 THR B N 1
ATOM 3021 C CA . THR B 1 46 ? 16.219 -17.484 -0.59 1 96.12 46 THR B CA 1
ATOM 3022 C C . THR B 1 46 ? 15.844 -18.562 -1.6 1 96.12 46 THR B C 1
ATOM 3024 O O . THR B 1 46 ? 16.719 -19.156 -2.234 1 96.12 46 THR B O 1
ATOM 3027 N N . THR B 1 47 ? 14.57 -18.797 -1.7 1 97.88 47 THR B N 1
ATOM 3028 C CA . THR B 1 47 ? 14.094 -19.766 -2.688 1 97.88 47 THR B CA 1
ATOM 3029 C C . THR B 1 47 ? 14.492 -19.328 -4.098 1 97.88 47 THR B C 1
ATOM 3031 O O . THR B 1 47 ? 15.008 -20.141 -4.871 1 97.88 47 THR B O 1
ATOM 3034 N N . LEU B 1 48 ? 14.25 -18.094 -4.371 1 97.5 48 LEU B N 1
ATOM 3035 C CA . LEU B 1 48 ? 14.578 -17.562 -5.688 1 97.5 48 LEU B CA 1
ATOM 3036 C C . LEU B 1 48 ? 16.078 -17.703 -5.977 1 97.5 48 LEU B C 1
ATOM 3038 O O . LEU B 1 48 ? 16.469 -18.062 -7.09 1 97.5 48 LEU B O 1
ATOM 3042 N N . ARG B 1 49 ? 16.906 -17.5 -5.027 1 96.88 49 ARG B N 1
ATOM 3043 C CA . ARG B 1 49 ? 18.344 -17.578 -5.191 1 96.88 49 ARG B CA 1
ATOM 3044 C C . ARG B 1 49 ? 18.812 -19.016 -5.398 1 96.88 49 ARG B C 1
ATOM 3046 O O . ARG B 1 49 ? 19.766 -19.266 -6.129 1 96.88 49 ARG B O 1
ATOM 3053 N N . MET B 1 50 ? 18.141 -19.938 -4.77 1 98.12 50 MET B N 1
ATOM 3054 C CA . MET B 1 50 ? 18.438 -21.344 -5.012 1 98.12 50 MET B CA 1
ATOM 3055 C C . MET B 1 50 ? 18.078 -21.75 -6.438 1 98.12 50 MET B C 1
ATOM 3057 O O . MET B 1 50 ? 18.812 -22.484 -7.086 1 98.12 50 MET B O 1
ATOM 3061 N N . VAL B 1 51 ? 16.984 -21.234 -6.938 1 98.25 51 VAL B N 1
ATOM 3062 C CA . VAL B 1 51 ? 16.578 -21.516 -8.305 1 98.25 51 VAL B CA 1
ATOM 3063 C C . VAL B 1 51 ? 17.562 -20.891 -9.289 1 98.25 51 VAL B C 1
ATOM 3065 O O . VAL B 1 51 ? 17.984 -21.531 -10.258 1 98.25 51 VAL B O 1
ATOM 3068 N N . ALA B 1 52 ? 17.984 -19.688 -8.969 1 96.94 52 ALA B N 1
ATOM 3069 C CA . ALA B 1 52 ? 18.875 -18.922 -9.844 1 96.94 52 ALA B CA 1
ATOM 3070 C C . ALA B 1 52 ? 20.281 -19.484 -9.836 1 96.94 52 ALA B C 1
ATOM 3072 O O . ALA B 1 52 ? 21.062 -19.234 -10.75 1 96.94 52 ALA B O 1
ATOM 3073 N N . GLY B 1 53 ? 20.656 -20.156 -8.773 1 97.25 53 GLY B N 1
ATOM 3074 C CA . GLY B 1 53 ? 21.969 -20.781 -8.688 1 97.25 53 GLY B CA 1
ATOM 3075 C C . GLY B 1 53 ? 22.938 -20.016 -7.824 1 97.25 53 GLY B C 1
ATOM 3076 O O . GLY B 1 53 ? 24.141 -20.328 -7.777 1 97.25 53 GLY B O 1
ATOM 3077 N N . PHE B 1 54 ? 22.438 -19.047 -7.129 1 96.25 54 PHE B N 1
ATOM 3078 C CA . PHE B 1 54 ? 23.297 -18.25 -6.254 1 96.25 54 PHE B CA 1
ATOM 3079 C C . PHE B 1 54 ? 23.453 -18.938 -4.898 1 96.25 54 PHE B C 1
ATOM 3081 O O . PHE B 1 54 ? 24.359 -18.594 -4.137 1 96.25 54 PHE B O 1
ATOM 3088 N N . LEU B 1 55 ? 22.594 -19.844 -4.57 1 96.69 55 LEU B N 1
ATOM 3089 C CA . LEU B 1 55 ? 22.625 -20.609 -3.328 1 96.69 55 LEU B CA 1
ATOM 3090 C C . LEU B 1 55 ? 22.328 -22.094 -3.592 1 96.69 55 LEU B C 1
ATOM 3092 O O . LEU B 1 55 ? 21.453 -22.422 -4.395 1 96.69 55 LEU B O 1
ATOM 3096 N N . GLN B 1 56 ? 23.094 -22.953 -2.877 1 97.81 56 GLN B N 1
ATOM 3097 C CA . GLN B 1 56 ? 22.859 -24.391 -3.006 1 97.81 56 GLN B CA 1
ATOM 3098 C C . GLN B 1 56 ? 21.938 -24.891 -1.901 1 97.81 56 GLN B C 1
ATOM 3100 O O . GLN B 1 56 ? 22.125 -24.578 -0.728 1 97.81 56 GLN B O 1
ATOM 3105 N N . PRO B 1 57 ? 20.969 -25.656 -2.271 1 98.38 57 PRO B N 1
ATOM 3106 C CA . PRO B 1 57 ? 20.094 -26.219 -1.233 1 98.38 57 PRO B CA 1
ATOM 3107 C C . PRO B 1 57 ? 20.812 -27.219 -0.334 1 98.38 57 PRO B C 1
ATOM 3109 O O . PRO B 1 57 ? 21.75 -27.875 -0.775 1 98.38 57 PRO B O 1
ATOM 3112 N N . ASP B 1 58 ? 20.312 -27.266 0.887 1 98.19 58 ASP B N 1
ATOM 3113 C CA . ASP B 1 58 ? 20.844 -28.266 1.818 1 98.19 58 ASP B CA 1
ATOM 3114 C C . ASP B 1 58 ? 20.234 -29.641 1.576 1 98.19 58 ASP B C 1
ATOM 3116 O O . ASP B 1 58 ? 20.859 -30.656 1.832 1 98.19 58 ASP B O 1
ATOM 3120 N N . GLU B 1 59 ? 19 -29.641 1.247 1 98.31 59 GLU B N 1
ATOM 3121 C CA . GLU B 1 59 ? 18.234 -30.844 0.891 1 98.31 59 GLU B CA 1
ATOM 3122 C C . GLU B 1 59 ? 17.281 -30.562 -0.27 1 98.31 59 GLU B C 1
ATOM 3124 O O . GLU B 1 59 ? 16.953 -29.406 -0.543 1 98.31 59 GLU B O 1
ATOM 3129 N N . GLY B 1 60 ? 16.969 -31.625 -0.977 1 98.38 60 GLY B N 1
ATOM 3130 C CA . GLY B 1 60 ? 16.031 -31.516 -2.08 1 98.38 60 GLY B CA 1
ATOM 3131 C C . GLY B 1 60 ? 16.703 -31.219 -3.408 1 98.38 60 GLY B C 1
ATOM 3132 O O . GLY B 1 60 ? 17.922 -31.375 -3.543 1 98.38 60 GLY B O 1
ATOM 3133 N N . GLU B 1 61 ? 15.789 -30.906 -4.391 1 98.69 61 GLU B N 1
ATOM 3134 C CA . GLU B 1 61 ? 16.328 -30.734 -5.738 1 98.69 61 GLU B CA 1
ATOM 3135 C C . GLU B 1 61 ? 15.617 -29.609 -6.48 1 98.69 61 GLU B C 1
ATOM 3137 O O . GLU B 1 61 ? 14.453 -29.312 -6.203 1 98.69 61 GLU B O 1
ATOM 3142 N N . VAL B 1 62 ? 16.391 -29 -7.328 1 98.5 62 VAL B N 1
ATOM 3143 C CA . VAL B 1 62 ? 15.859 -28.047 -8.297 1 98.5 62 VAL B CA 1
ATOM 3144 C C . VAL B 1 62 ? 15.969 -28.625 -9.711 1 98.5 62 VAL B C 1
ATOM 3146 O O . VAL B 1 62 ? 17.062 -29.016 -10.141 1 98.5 62 VAL B O 1
ATOM 3149 N N . HIS B 1 63 ? 14.875 -28.703 -10.406 1 98.31 63 HIS B N 1
ATOM 3150 C CA . HIS B 1 63 ? 14.859 -29.141 -11.797 1 98.31 63 HIS B CA 1
ATOM 3151 C C . HIS B 1 63 ? 14.383 -28.016 -12.719 1 98.31 63 HIS B C 1
ATOM 3153 O O . HIS B 1 63 ? 13.383 -27.359 -12.438 1 98.31 63 HIS B O 1
ATOM 3159 N N . LEU B 1 64 ? 15.102 -27.766 -13.766 1 97.56 64 LEU B N 1
ATOM 3160 C CA . LEU B 1 64 ? 14.75 -26.797 -14.797 1 97.56 64 LEU B CA 1
ATOM 3161 C C . LEU B 1 64 ? 14.453 -27.5 -16.125 1 97.56 64 LEU B C 1
ATOM 3163 O O . LEU B 1 64 ? 15.344 -28.125 -16.719 1 97.56 64 LEU B O 1
ATOM 3167 N N . ALA B 1 65 ? 13.234 -27.422 -16.516 1 95.06 65 ALA B N 1
ATOM 3168 C CA . ALA B 1 65 ? 12.797 -28.094 -17.734 1 95.06 65 ALA B CA 1
ATOM 3169 C C . ALA B 1 65 ? 13.133 -29.578 -17.703 1 95.06 65 ALA B C 1
ATOM 3171 O O . ALA B 1 65 ? 13.688 -30.109 -18.672 1 95.06 65 ALA B O 1
ATOM 3172 N N . GLY B 1 66 ? 12.984 -30.141 -16.547 1 95.31 66 GLY B N 1
ATOM 3173 C CA . GLY B 1 66 ? 13.133 -31.578 -16.406 1 95.31 66 GLY B CA 1
ATOM 3174 C C . GLY B 1 66 ? 14.562 -32 -16.109 1 95.31 66 GLY B C 1
ATOM 3175 O O . GLY B 1 66 ? 14.828 -33.188 -15.852 1 95.31 66 GLY B O 1
ATOM 3176 N N . ARG B 1 67 ? 15.477 -31.125 -16.156 1 96.38 67 ARG B N 1
ATOM 3177 C CA . ARG B 1 67 ? 16.875 -31.438 -15.922 1 96.38 67 ARG B CA 1
ATOM 3178 C C . ARG B 1 67 ? 17.312 -31 -14.531 1 96.38 67 ARG B C 1
ATOM 3180 O O . ARG B 1 67 ? 16.938 -29.922 -14.07 1 96.38 67 ARG B O 1
ATOM 3187 N N . LEU B 1 68 ? 18.078 -31.828 -13.867 1 97.88 68 LEU B N 1
ATOM 3188 C CA . LEU B 1 68 ? 18.562 -31.5 -12.539 1 97.88 68 LEU B CA 1
ATOM 3189 C C . LEU B 1 68 ? 19.516 -30.312 -12.586 1 97.88 68 LEU B C 1
ATOM 3191 O O . LEU B 1 68 ? 20.516 -30.344 -13.312 1 97.88 68 LEU B O 1
ATOM 3195 N N . ALA B 1 69 ? 19.219 -29.297 -11.891 1 98.19 69 ALA B N 1
ATOM 3196 C CA . ALA B 1 69 ? 20.047 -28.109 -11.859 1 98.19 69 ALA B CA 1
ATOM 3197 C C . ALA B 1 69 ? 20.797 -27.984 -10.531 1 98.19 69 ALA B C 1
ATOM 3199 O O . ALA B 1 69 ? 21.891 -27.422 -10.477 1 98.19 69 ALA B O 1
ATOM 3200 N N . ALA B 1 70 ? 20.141 -28.516 -9.422 1 98.38 70 ALA B N 1
ATOM 3201 C CA . ALA B 1 70 ? 20.812 -28.438 -8.125 1 98.38 70 ALA B CA 1
ATOM 3202 C C . ALA B 1 70 ? 20.281 -29.5 -7.168 1 98.38 70 ALA B C 1
ATOM 3204 O O . ALA B 1 70 ? 19.125 -29.906 -7.258 1 98.38 70 ALA B O 1
ATOM 3205 N N . SER B 1 71 ? 21.109 -29.922 -6.309 1 98.44 71 SER B N 1
ATOM 3206 C CA . SER B 1 71 ? 20.875 -30.781 -5.156 1 98.44 71 SER B CA 1
ATOM 3207 C C . SER B 1 71 ? 21.844 -30.469 -4.023 1 98.44 71 SER B C 1
ATOM 3209 O O . SER B 1 71 ? 22.578 -29.469 -4.078 1 98.44 71 SER B O 1
ATOM 3211 N N . ALA B 1 72 ? 21.719 -31.328 -3.02 1 97.31 72 ALA B N 1
ATOM 3212 C CA . ALA B 1 72 ? 22.641 -31.141 -1.91 1 97.31 72 ALA B CA 1
ATOM 3213 C C . ALA B 1 72 ? 24.078 -31.359 -2.357 1 97.31 72 ALA B C 1
ATOM 3215 O O . ALA B 1 72 ? 25.016 -30.797 -1.776 1 97.31 72 ALA B O 1
ATOM 3216 N N . ARG B 1 73 ? 24.312 -32.031 -3.42 1 96.69 73 ARG B N 1
ATOM 3217 C CA . ARG B 1 73 ? 25.656 -32.469 -3.803 1 96.69 73 ARG B CA 1
ATOM 3218 C C . ARG B 1 73 ? 26.062 -31.859 -5.141 1 96.69 73 ARG B C 1
ATOM 3220 O O . ARG B 1 73 ? 27.219 -31.984 -5.559 1 96.69 73 ARG B O 1
ATOM 3227 N N . PHE B 1 74 ? 25.141 -31.266 -5.727 1 96.56 74 PHE B N 1
ATOM 3228 C CA . PHE B 1 74 ? 25.375 -30.781 -7.078 1 96.56 74 PHE B CA 1
ATOM 3229 C C . PHE B 1 74 ? 24.625 -29.469 -7.312 1 96.56 74 PHE B C 1
ATOM 3231 O O . PHE B 1 74 ? 23.5 -29.297 -6.855 1 96.56 74 PHE B O 1
ATOM 3238 N N . ALA B 1 75 ? 25.328 -28.516 -8.055 1 97.06 75 ALA B N 1
ATOM 3239 C CA . ALA B 1 75 ? 24.656 -27.266 -8.406 1 97.06 75 ALA B CA 1
ATOM 3240 C C . ALA B 1 75 ? 25.266 -26.656 -9.672 1 97.06 75 ALA B C 1
ATOM 3242 O O . ALA B 1 75 ? 26.469 -26.359 -9.711 1 97.06 75 ALA B O 1
ATOM 3243 N N . LEU B 1 76 ? 24.406 -26.5 -10.68 1 96.94 76 LEU B N 1
ATOM 3244 C CA . LEU B 1 76 ? 24.828 -25.734 -11.844 1 96.94 76 LEU B CA 1
ATOM 3245 C C . LEU B 1 76 ? 24.969 -24.25 -11.492 1 96.94 76 LEU B C 1
ATOM 3247 O O . LEU B 1 76 ? 24.141 -23.688 -10.773 1 96.94 76 LEU B O 1
ATOM 3251 N N . PRO B 1 77 ? 26 -23.625 -11.945 1 95.5 77 PRO B N 1
ATOM 3252 C CA . PRO B 1 77 ? 26.109 -22.188 -11.727 1 95.5 77 PRO B CA 1
ATOM 3253 C C . PRO B 1 77 ? 25.062 -21.391 -12.508 1 95.5 77 PRO B C 1
ATOM 3255 O O . PRO B 1 77 ? 24.453 -21.922 -13.445 1 95.5 77 PRO B O 1
ATOM 3258 N N . PRO B 1 78 ? 24.828 -20.188 -12.125 1 93.69 78 PRO B N 1
ATOM 3259 C CA . PRO B 1 78 ? 23.781 -19.359 -12.734 1 93.69 78 PRO B CA 1
ATOM 3260 C C . PRO B 1 78 ? 23.906 -19.281 -14.258 1 93.69 78 PRO B C 1
ATOM 3262 O O . PRO B 1 78 ? 22.906 -19.406 -14.977 1 93.69 78 PRO B O 1
ATOM 3265 N N . GLU B 1 79 ? 25.125 -19.156 -14.789 1 89.19 79 GLU B N 1
ATOM 3266 C CA . GLU B 1 79 ? 25.344 -18.891 -16.203 1 89.19 79 GLU B CA 1
ATOM 3267 C C . GLU B 1 79 ? 24.984 -20.109 -17.047 1 89.19 79 GLU B C 1
ATOM 3269 O O . GLU B 1 79 ? 24.828 -20.016 -18.266 1 89.19 79 GLU B O 1
ATOM 3274 N N . LYS B 1 80 ? 24.844 -21.266 -16.391 1 92.19 80 LYS B N 1
ATOM 3275 C CA . LYS B 1 80 ? 24.562 -22.484 -17.125 1 92.19 80 LYS B CA 1
ATOM 3276 C C . LYS B 1 80 ? 23.094 -22.875 -17.016 1 92.19 80 LYS B C 1
ATOM 3278 O O . LYS B 1 80 ? 22.656 -23.891 -17.562 1 92.19 80 LYS B O 1
ATOM 3283 N N . ARG B 1 81 ? 22.266 -22.062 -16.359 1 94.69 81 ARG B N 1
ATOM 3284 C CA . ARG B 1 81 ? 20.859 -22.406 -16.109 1 94.69 81 ARG B CA 1
ATOM 3285 C C . ARG B 1 81 ? 19.938 -21.781 -17.141 1 94.69 81 ARG B C 1
ATOM 3287 O O . ARG B 1 81 ? 18.766 -22.125 -17.219 1 94.69 81 ARG B O 1
ATOM 3294 N N . HIS B 1 82 ? 20.453 -20.812 -17.906 1 91.25 82 HIS B N 1
ATOM 3295 C CA . HIS B 1 82 ? 19.703 -20.172 -18.984 1 91.25 82 HIS B CA 1
ATOM 3296 C C . HIS B 1 82 ? 18.438 -19.5 -18.453 1 91.25 82 HIS B C 1
ATOM 3298 O O . HIS B 1 82 ? 17.359 -19.688 -19.016 1 91.25 82 HIS B O 1
ATOM 3304 N N . LEU B 1 83 ? 18.516 -18.844 -17.375 1 94.88 83 LEU B N 1
ATOM 3305 C CA . LEU B 1 83 ? 17.422 -18.125 -16.766 1 94.88 83 LEU B CA 1
ATOM 3306 C C . LEU B 1 83 ? 17.609 -16.609 -16.906 1 94.88 83 LEU B C 1
ATOM 3308 O O . LEU B 1 83 ? 18.734 -16.141 -17.078 1 94.88 83 LEU B O 1
ATOM 3312 N N . GLY B 1 84 ? 16.484 -15.938 -16.984 1 94.06 84 GLY B N 1
ATOM 3313 C CA . GLY B 1 84 ? 16.516 -14.492 -16.828 1 94.06 84 GLY B CA 1
ATOM 3314 C C . GLY B 1 84 ? 16.266 -14.047 -15.391 1 94.06 84 GLY B C 1
ATOM 3315 O O . GLY B 1 84 ? 15.453 -14.641 -14.688 1 94.06 84 GLY B O 1
ATOM 3316 N N . MET B 1 85 ? 16.984 -13.023 -15.008 1 93.06 85 MET B N 1
ATOM 3317 C CA . MET B 1 85 ? 16.812 -12.562 -13.633 1 93.06 85 MET B CA 1
ATOM 3318 C C . MET B 1 85 ? 16.766 -11.039 -13.57 1 93.06 85 MET B C 1
ATOM 3320 O O . MET B 1 85 ? 17.531 -10.367 -14.273 1 93.06 85 MET B O 1
ATOM 3324 N N . MET B 1 86 ? 15.805 -10.609 -12.828 1 91.75 86 MET B N 1
ATOM 3325 C CA . MET B 1 86 ? 15.742 -9.195 -12.461 1 91.75 86 MET B CA 1
ATOM 3326 C C . MET B 1 86 ? 15.812 -9.016 -10.953 1 91.75 86 MET B C 1
ATOM 3328 O O . MET B 1 86 ? 14.977 -9.555 -10.219 1 91.75 86 MET B O 1
ATOM 3332 N N . PHE B 1 87 ? 16.781 -8.18 -10.555 1 87.38 87 PHE B N 1
ATOM 3333 C CA . PHE B 1 87 ? 17 -7.93 -9.133 1 87.38 87 PHE B CA 1
ATOM 3334 C C . PHE B 1 87 ? 16.172 -6.746 -8.656 1 87.38 87 PHE B C 1
ATOM 3336 O O . PHE B 1 87 ? 15.672 -5.957 -9.469 1 87.38 87 PHE B O 1
ATOM 3343 N N . GLN B 1 88 ? 16.109 -6.621 -7.367 1 81.5 88 GLN B N 1
ATOM 3344 C CA . GLN B 1 88 ? 15.328 -5.57 -6.723 1 81.5 88 GLN B CA 1
ATOM 3345 C C . GLN B 1 88 ? 15.859 -4.188 -7.094 1 81.5 88 GLN B C 1
ATOM 3347 O O . GLN B 1 88 ? 15.078 -3.27 -7.352 1 81.5 88 GLN B O 1
ATOM 3352 N N . ASN B 1 89 ? 17.062 -4.02 -7.188 1 82.75 89 ASN B N 1
ATOM 3353 C CA . ASN B 1 89 ? 17.672 -2.725 -7.496 1 82.75 89 ASN B CA 1
ATOM 3354 C C . ASN B 1 89 ? 17.891 -2.553 -8.992 1 82.75 89 ASN B C 1
ATOM 3356 O O . ASN B 1 89 ? 18.594 -1.624 -9.414 1 82.75 89 ASN B O 1
ATOM 3360 N N . TYR B 1 90 ? 17.438 -3.477 -9.812 1 84.38 90 TYR B N 1
ATOM 3361 C CA . TYR B 1 90 ? 17.516 -3.502 -11.273 1 84.38 90 TYR B CA 1
ATOM 3362 C C . TYR B 1 90 ? 18.922 -3.824 -11.742 1 84.38 90 TYR B C 1
ATOM 3364 O O . TYR B 1 90 ? 19.109 -4.488 -12.766 1 84.38 90 TYR B O 1
ATOM 3372 N N . ALA B 1 91 ? 19.891 -3.385 -10.914 1 85.12 91 ALA B N 1
ATOM 3373 C CA . ALA B 1 91 ? 21.297 -3.67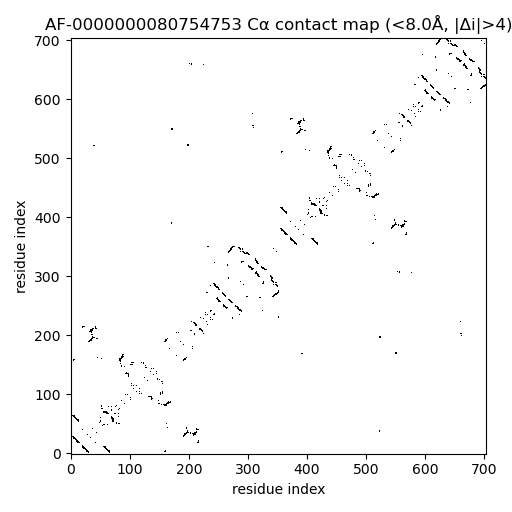6 -11.188 1 85.12 91 ALA B CA 1
ATOM 3374 C C . ALA B 1 91 ? 21.672 -3.242 -12.602 1 85.12 91 ALA B C 1
ATOM 3376 O O . ALA B 1 91 ? 22.344 -3.984 -13.328 1 85.12 91 ALA B O 1
ATOM 3377 N N . VAL B 1 92 ? 21.109 -2.17 -13.078 1 90.81 92 VAL B N 1
ATOM 3378 C CA . VAL B 1 92 ? 21.484 -1.621 -14.375 1 90.81 92 VAL B CA 1
ATOM 3379 C C . VAL B 1 92 ? 22.875 -0.985 -14.273 1 90.81 92 VAL B C 1
ATOM 3381 O O . VAL B 1 92 ? 23.172 -0.269 -13.312 1 90.81 92 VAL B O 1
ATOM 3384 N N . TRP B 1 93 ? 23.781 -1.306 -15.203 1 93 93 TRP B N 1
ATOM 3385 C CA . TRP B 1 93 ? 25.125 -0.737 -15.195 1 93 93 TRP B CA 1
ATOM 3386 C C . TRP B 1 93 ? 25.094 0.736 -15.586 1 93 93 TRP B C 1
ATOM 3388 O O . TRP B 1 93 ? 24.828 1.072 -16.75 1 93 93 TRP B O 1
ATOM 3398 N N . PRO B 1 94 ? 25.422 1.544 -14.727 1 92.38 94 PRO B N 1
ATOM 3399 C CA . PRO B 1 94 ? 25.266 2.982 -14.961 1 92.38 94 PRO B CA 1
ATOM 3400 C C . PRO B 1 94 ? 26.203 3.508 -16.047 1 92.38 94 PRO B C 1
ATOM 3402 O O . PRO B 1 94 ? 25.938 4.539 -16.656 1 92.38 94 PRO B O 1
ATOM 3405 N N . HIS B 1 95 ? 27.297 2.809 -16.312 1 93.88 95 HIS B N 1
ATOM 3406 C CA . HIS B 1 95 ? 28.297 3.281 -17.266 1 93.88 95 HIS B CA 1
ATOM 3407 C C . HIS B 1 95 ? 28.016 2.773 -18.672 1 93.88 95 HIS B C 1
ATOM 3409 O O . HIS B 1 95 ? 28.688 3.16 -19.625 1 93.88 95 HIS B O 1
ATOM 3415 N N . LYS B 1 96 ? 27.062 1.896 -18.844 1 95.88 96 LYS B N 1
ATOM 3416 C CA . LYS B 1 96 ? 26.688 1.351 -20.141 1 95.88 96 LYS B CA 1
ATOM 3417 C C . LYS B 1 96 ? 25.422 2.012 -20.672 1 95.88 96 LYS B C 1
ATOM 3419 O O . LYS B 1 96 ? 24.578 2.457 -19.891 1 95.88 96 LYS B O 1
ATOM 3424 N N . THR B 1 97 ? 25.359 2.074 -21.938 1 96.94 97 THR B N 1
ATOM 3425 C CA . THR B 1 97 ? 24.125 2.555 -22.547 1 96.94 97 THR B CA 1
ATOM 3426 C C . THR B 1 97 ? 23 1.526 -22.391 1 96.94 97 THR B C 1
ATOM 3428 O O . THR B 1 97 ? 23.25 0.39 -21.984 1 96.94 97 THR B O 1
ATOM 3431 N N . VAL B 1 98 ? 21.828 1.979 -22.688 1 97.38 98 VAL B N 1
ATOM 3432 C CA . VAL B 1 98 ? 20.688 1.072 -22.688 1 97.38 98 VAL B CA 1
ATOM 3433 C C . VAL B 1 98 ? 20.953 -0.107 -23.609 1 97.38 98 VAL B C 1
ATOM 3435 O O . VAL B 1 98 ? 20.75 -1.263 -23.234 1 97.38 98 VAL B O 1
ATOM 3438 N N . PHE B 1 99 ? 21.484 0.187 -24.781 1 97.38 99 PHE B N 1
ATOM 3439 C CA . PHE B 1 99 ? 21.828 -0.862 -25.734 1 97.38 99 PHE B CA 1
ATOM 3440 C C . PHE B 1 99 ? 22.828 -1.837 -25.141 1 97.38 99 PHE B C 1
ATOM 3442 O O . PHE B 1 99 ? 22.641 -3.053 -25.203 1 97.38 99 PHE B O 1
ATOM 3449 N N . GLN B 1 100 ? 23.844 -1.346 -24.547 1 96.62 100 GLN B N 1
ATOM 3450 C CA . GLN B 1 100 ? 24.906 -2.174 -23.984 1 96.62 100 GLN B CA 1
ATOM 3451 C C . GLN B 1 100 ? 24.391 -3.035 -22.844 1 96.62 100 GLN B C 1
ATOM 3453 O O . GLN B 1 100 ? 24.797 -4.191 -22.688 1 96.62 100 GLN B O 1
ATOM 3458 N N . ASN B 1 101 ? 23.562 -2.414 -22.047 1 96.75 101 ASN B N 1
ATOM 3459 C CA . ASN B 1 101 ? 22.969 -3.168 -20.953 1 96.75 101 ASN B CA 1
ATOM 3460 C C . ASN B 1 101 ? 22.188 -4.379 -21.453 1 96.75 101 ASN B C 1
ATOM 3462 O O . ASN B 1 101 ? 22.406 -5.5 -20.984 1 96.75 101 ASN B O 1
ATOM 3466 N N . VAL B 1 102 ? 21.406 -4.141 -22.438 1 96.75 102 VAL B N 1
ATOM 3467 C CA . VAL B 1 102 ? 20.5 -5.172 -22.938 1 96.75 102 VAL B CA 1
ATOM 3468 C C . VAL B 1 102 ? 21.281 -6.195 -23.766 1 96.75 102 VAL B C 1
ATOM 3470 O O . VAL B 1 102 ? 20.984 -7.391 -23.734 1 96.75 102 VAL B O 1
ATOM 3473 N N . ALA B 1 103 ? 22.359 -5.777 -24.406 1 96.62 103 ALA B N 1
ATOM 3474 C CA . ALA B 1 103 ? 23.109 -6.621 -25.328 1 96.62 103 ALA B CA 1
ATOM 3475 C C . ALA B 1 103 ? 24.062 -7.543 -24.562 1 96.62 103 ALA B C 1
ATOM 3477 O O . ALA B 1 103 ? 24.594 -8.508 -25.141 1 96.62 103 ALA B O 1
ATOM 3478 N N . TYR B 1 104 ? 24.266 -7.289 -23.391 1 93.31 104 TYR B N 1
ATOM 3479 C CA . TYR B 1 104 ? 25.344 -7.91 -22.641 1 93.31 104 TYR B CA 1
ATOM 3480 C C . TYR B 1 104 ? 25.234 -9.43 -22.688 1 93.31 104 TYR B C 1
ATOM 3482 O O . TYR B 1 104 ? 26.188 -10.125 -23.031 1 93.31 104 TYR B O 1
ATOM 3490 N N . GLY B 1 105 ? 24.109 -9.953 -22.328 1 91 105 GLY B N 1
ATOM 3491 C CA . GLY B 1 105 ? 23.906 -11.398 -22.312 1 91 105 GLY B CA 1
ATOM 3492 C C . GLY B 1 105 ? 24.141 -12.047 -23.656 1 91 105 GLY B C 1
ATOM 3493 O O . GLY B 1 105 ? 24.656 -13.164 -23.719 1 91 105 GLY B O 1
ATOM 3494 N N . LEU B 1 106 ? 23.797 -11.375 -24.688 1 94.19 106 LEU B N 1
ATOM 3495 C CA . LEU B 1 106 ? 24 -11.883 -26.031 1 94.19 106 LEU B CA 1
ATOM 3496 C C . LEU B 1 106 ? 25.484 -11.891 -26.391 1 94.19 106 LEU B C 1
ATOM 3498 O O . LEU B 1 106 ? 25.969 -12.828 -27.031 1 94.19 106 LEU B O 1
ATOM 3502 N N . GLN B 1 107 ? 26.125 -10.859 -25.953 1 93.44 107 GLN B N 1
ATOM 3503 C CA . GLN B 1 107 ? 27.562 -10.758 -26.219 1 93.44 107 GLN B CA 1
ATOM 3504 C C . GLN B 1 107 ? 28.328 -11.883 -25.531 1 93.44 107 GLN B C 1
ATOM 3506 O O . GLN B 1 107 ? 29.188 -12.516 -26.125 1 93.44 107 GLN B O 1
ATOM 3511 N N . VAL B 1 108 ? 27.953 -12.125 -24.359 1 90.12 108 VAL B N 1
ATOM 3512 C CA . VAL B 1 108 ? 28.609 -13.172 -23.578 1 90.12 108 VAL B CA 1
ATOM 3513 C C . VAL B 1 108 ? 28.328 -14.531 -24.203 1 90.12 108 VAL B C 1
ATOM 3515 O O . VAL B 1 108 ? 29.188 -15.422 -24.188 1 90.12 108 VAL B O 1
ATOM 3518 N N . ALA B 1 109 ? 27.203 -14.688 -24.781 1 90.31 109 ALA B N 1
ATOM 3519 C CA . ALA B 1 109 ? 26.812 -15.945 -25.406 1 90.31 109 ALA B CA 1
ATOM 3520 C C . ALA B 1 109 ? 27.469 -16.094 -26.781 1 90.31 109 ALA B C 1
ATOM 3522 O O . ALA B 1 109 ? 27.312 -17.125 -27.438 1 90.31 109 ALA B O 1
ATOM 3523 N N . GLY B 1 110 ? 28.016 -15.055 -27.266 1 92.25 110 GLY B N 1
ATOM 3524 C CA . GLY B 1 110 ? 28.781 -15.141 -28.516 1 92.25 110 GLY B CA 1
ATOM 3525 C C . GLY B 1 110 ? 27.938 -14.922 -29.75 1 92.25 110 GLY B C 1
ATOM 3526 O O . GLY B 1 110 ? 28.266 -15.406 -30.828 1 92.25 110 GLY B O 1
ATOM 3527 N N . ILE B 1 111 ? 26.938 -14.273 -29.562 1 93.25 111 ILE B N 1
ATOM 3528 C CA . ILE B 1 111 ? 26.062 -14.008 -30.703 1 93.25 111 ILE B CA 1
ATOM 3529 C C . ILE B 1 111 ? 26.703 -12.961 -31.609 1 93.25 111 ILE B C 1
ATOM 3531 O O . ILE B 1 111 ? 27.406 -12.062 -31.141 1 93.25 111 ILE B O 1
ATOM 3535 N N . ALA B 1 112 ? 26.422 -13.023 -32.906 1 96.06 112 ALA B N 1
ATOM 3536 C CA . ALA B 1 112 ? 26.984 -12.109 -33.875 1 96.06 112 ALA B CA 1
ATOM 3537 C C . ALA B 1 112 ? 26.438 -10.695 -33.719 1 96.06 112 ALA B C 1
ATOM 3539 O O . ALA B 1 112 ? 25.266 -10.523 -33.344 1 96.06 112 ALA B O 1
ATOM 3540 N N . ARG B 1 113 ? 27.141 -9.766 -34.062 1 94.56 113 ARG B N 1
ATOM 3541 C CA . ARG B 1 113 ? 26.859 -8.352 -33.844 1 94.56 113 ARG B CA 1
ATOM 3542 C C . ARG B 1 113 ? 25.547 -7.941 -34.5 1 94.56 113 ARG B C 1
ATOM 3544 O O . ARG B 1 113 ? 24.734 -7.219 -33.906 1 94.56 113 ARG B O 1
ATOM 3551 N N . ASP B 1 114 ? 25.391 -8.359 -35.688 1 95.44 114 ASP B N 1
ATOM 3552 C CA . ASP B 1 114 ? 24.188 -7.973 -36.438 1 95.44 114 ASP B CA 1
ATOM 3553 C C . ASP B 1 114 ? 22.938 -8.555 -35.781 1 95.44 114 ASP B C 1
ATOM 3555 O O . ASP B 1 114 ? 21.906 -7.891 -35.688 1 95.44 114 ASP B O 1
ATOM 3559 N N . GLU B 1 115 ? 23.125 -9.719 -35.344 1 95.44 115 GLU B N 1
ATOM 3560 C CA . GLU B 1 115 ? 22 -10.375 -34.656 1 95.44 115 GLU B CA 1
ATOM 3561 C C . GLU B 1 115 ? 21.719 -9.727 -33.312 1 95.44 115 GLU B C 1
ATOM 3563 O O . GLU B 1 115 ? 20.562 -9.594 -32.906 1 95.44 115 GLU B O 1
ATOM 3568 N N . ILE B 1 116 ? 22.719 -9.32 -32.656 1 96.75 116 ILE B N 1
ATOM 3569 C CA . ILE B 1 116 ? 22.562 -8.641 -31.375 1 96.75 116 ILE B CA 1
ATOM 3570 C C . ILE B 1 116 ? 21.766 -7.359 -31.547 1 96.75 116 ILE B C 1
ATOM 3572 O O . ILE B 1 116 ? 20.812 -7.098 -30.797 1 96.75 116 ILE B O 1
ATOM 3576 N N . ARG B 1 117 ? 22.141 -6.645 -32.562 1 96.12 117 ARG B N 1
ATOM 3577 C CA . ARG B 1 117 ? 21.453 -5.387 -32.812 1 96.12 117 ARG B CA 1
ATOM 3578 C C . ARG B 1 117 ? 19.969 -5.617 -33.094 1 96.12 117 ARG B C 1
ATOM 3580 O O . ARG B 1 117 ? 19.109 -4.91 -32.531 1 96.12 117 ARG B O 1
ATOM 3587 N N . ARG B 1 118 ? 19.719 -6.594 -33.844 1 95.69 118 ARG B N 1
ATOM 3588 C CA . ARG B 1 118 ? 18.328 -6.902 -34.188 1 95.69 118 ARG B CA 1
ATOM 3589 C C . ARG B 1 118 ? 17.547 -7.324 -32.969 1 95.69 118 ARG B C 1
ATOM 3591 O O . ARG B 1 118 ? 16.422 -6.84 -32.75 1 95.69 118 ARG B O 1
ATOM 3598 N N . ARG B 1 119 ? 18.094 -8.125 -32.188 1 95.06 119 ARG B N 1
ATOM 3599 C CA . ARG B 1 119 ? 17.406 -8.648 -31 1 95.06 119 ARG B CA 1
ATOM 3600 C C . ARG B 1 119 ? 17.188 -7.551 -29.953 1 95.06 119 ARG B C 1
ATOM 3602 O O . ARG B 1 119 ? 16.125 -7.473 -29.344 1 95.06 119 ARG B O 1
ATOM 3609 N N . VAL B 1 120 ? 18.172 -6.742 -29.812 1 96.56 120 VAL B N 1
ATOM 3610 C CA . VAL B 1 120 ? 18.094 -5.672 -28.828 1 96.56 120 VAL B CA 1
ATOM 3611 C C . VAL B 1 120 ? 17.031 -4.656 -29.25 1 96.56 120 VAL B C 1
ATOM 3613 O O . VAL B 1 120 ? 16.203 -4.246 -28.438 1 96.56 120 VAL B O 1
ATOM 3616 N N . GLU B 1 121 ? 17.062 -4.312 -30.484 1 95.56 121 GLU B N 1
ATOM 3617 C CA . GLU B 1 121 ? 16.078 -3.352 -30.984 1 95.56 121 GLU B CA 1
ATOM 3618 C C . GLU B 1 121 ? 14.656 -3.891 -30.844 1 95.56 121 GLU B C 1
ATOM 3620 O O . GLU B 1 121 ? 13.75 -3.164 -30.438 1 95.56 121 GLU B O 1
ATOM 3625 N N . ARG B 1 122 ? 14.531 -5.113 -31.188 1 93.69 122 ARG B N 1
ATOM 3626 C CA . ARG B 1 122 ? 13.227 -5.754 -31.031 1 93.69 122 ARG B CA 1
ATOM 3627 C C . ARG B 1 122 ? 12.789 -5.75 -29.578 1 93.69 122 ARG B C 1
ATOM 3629 O O . ARG B 1 122 ? 11.625 -5.461 -29.266 1 93.69 122 ARG B O 1
ATOM 3636 N N . MET B 1 123 ? 13.648 -6.09 -28.719 1 93.69 123 MET B N 1
ATOM 3637 C CA . MET B 1 123 ? 13.336 -6.164 -27.297 1 93.69 123 MET B CA 1
ATOM 3638 C C . MET B 1 123 ? 12.992 -4.785 -26.734 1 93.69 123 MET B C 1
ATOM 3640 O O . MET B 1 123 ? 12.078 -4.648 -25.922 1 93.69 123 MET B O 1
ATOM 3644 N N . LEU B 1 124 ? 13.742 -3.809 -27.172 1 95.31 124 LEU B N 1
ATOM 3645 C CA . LEU B 1 124 ? 13.469 -2.449 -26.719 1 95.31 124 LEU B CA 1
ATOM 3646 C C . LEU B 1 124 ? 12.086 -1.99 -27.172 1 95.31 124 LEU B C 1
ATOM 3648 O O . LEU B 1 124 ? 11.391 -1.276 -26.453 1 95.31 124 LEU B O 1
ATOM 3652 N N . ALA B 1 125 ? 11.711 -2.416 -28.312 1 93 125 ALA B N 1
ATOM 3653 C CA . ALA B 1 125 ? 10.367 -2.111 -28.812 1 93 125 ALA B CA 1
ATOM 3654 C C . ALA B 1 125 ? 9.305 -2.797 -27.953 1 93 125 ALA B C 1
ATOM 3656 O O . ALA B 1 125 ? 8.281 -2.193 -27.625 1 93 125 ALA B O 1
ATOM 3657 N N . ILE B 1 126 ? 9.578 -3.938 -27.609 1 89.12 126 ILE B N 1
ATOM 3658 C CA . ILE B 1 126 ? 8.648 -4.75 -26.844 1 89.12 126 ILE B CA 1
ATOM 3659 C C . ILE B 1 126 ? 8.422 -4.109 -25.469 1 89.12 126 ILE B C 1
ATOM 3661 O O . ILE B 1 126 ? 7.293 -4.098 -24.969 1 89.12 126 ILE B O 1
ATOM 3665 N N . VAL B 1 127 ? 9.461 -3.52 -24.891 1 90.31 127 VAL B N 1
ATOM 3666 C CA . VAL B 1 127 ? 9.328 -2.951 -23.547 1 90.31 127 VAL B CA 1
ATOM 3667 C C . VAL B 1 127 ? 9.055 -1.452 -23.641 1 90.31 127 VAL B C 1
ATOM 3669 O O . VAL B 1 127 ? 9.219 -0.72 -22.672 1 90.31 127 VAL B O 1
ATOM 3672 N N . ASP B 1 128 ? 8.812 -0.922 -24.828 1 88.75 128 ASP B N 1
ATOM 3673 C CA . ASP B 1 128 ? 8.422 0.456 -25.094 1 88.75 128 ASP B CA 1
ATOM 3674 C C . ASP B 1 128 ? 9.562 1.425 -24.797 1 88.75 128 ASP B C 1
ATOM 3676 O O . ASP B 1 128 ? 9.359 2.439 -24.125 1 88.75 128 ASP B O 1
ATOM 3680 N N . LEU B 1 129 ? 10.703 1.072 -25.156 1 93.25 129 LEU B N 1
ATOM 3681 C CA . LEU B 1 129 ? 11.867 1.939 -25.031 1 93.25 129 LEU B CA 1
ATOM 3682 C C . LEU B 1 129 ? 12.508 2.193 -26.406 1 93.25 129 LEU B C 1
ATOM 3684 O O . LEU B 1 129 ? 13.727 2.326 -26.5 1 93.25 129 LEU B O 1
ATOM 3688 N N . ASP B 1 130 ? 11.586 2.164 -27.344 1 90.88 130 ASP B N 1
ATOM 3689 C CA . ASP B 1 130 ? 12.062 2.484 -28.688 1 90.88 130 ASP B CA 1
ATOM 3690 C C . ASP B 1 130 ? 12.781 3.834 -28.719 1 90.88 130 ASP B C 1
ATOM 3692 O O . ASP B 1 130 ? 12.273 4.816 -28.172 1 90.88 130 ASP B O 1
ATOM 3696 N N . GLY B 1 131 ? 14 3.879 -29.266 1 90.56 131 GLY B N 1
ATOM 3697 C CA . GLY B 1 131 ? 14.719 5.137 -29.422 1 90.56 131 GLY B CA 1
ATOM 3698 C C . GLY B 1 131 ? 15.586 5.48 -28.219 1 90.56 131 GLY B C 1
ATOM 3699 O O . GLY B 1 131 ? 16.25 6.516 -28.219 1 90.56 131 GLY B O 1
ATOM 3700 N N . HIS B 1 132 ? 15.625 4.637 -27.266 1 94.38 132 HIS B N 1
ATOM 3701 C CA . HIS B 1 132 ? 16.375 4.957 -26.062 1 94.38 132 HIS B CA 1
ATOM 3702 C C . HIS B 1 132 ? 17.703 4.223 -26.031 1 94.38 132 HIS B C 1
ATOM 3704 O O . HIS B 1 132 ? 18.438 4.301 -25.031 1 94.38 132 HIS B O 1
ATOM 3710 N N . ALA B 1 133 ? 18.078 3.559 -27.047 1 95.25 133 ALA B N 1
ATOM 3711 C CA . ALA B 1 133 ? 19.219 2.652 -27.078 1 95.25 133 ALA B CA 1
ATOM 3712 C C . ALA B 1 133 ? 20.516 3.379 -26.688 1 95.25 133 ALA B C 1
ATOM 3714 O O . ALA B 1 133 ? 21.359 2.812 -26 1 95.25 133 ALA B O 1
ATOM 3715 N N . GLY B 1 134 ? 20.562 4.559 -27.047 1 95.25 134 GLY B N 1
ATOM 3716 C CA . GLY B 1 134 ? 21.797 5.293 -26.828 1 95.25 134 GLY B CA 1
ATOM 3717 C C . GLY B 1 134 ? 21.828 6.016 -25.5 1 95.25 134 GLY B C 1
ATOM 3718 O O . GLY B 1 134 ? 22.859 6.559 -25.109 1 95.25 134 GLY B O 1
ATOM 3719 N N . ARG B 1 135 ? 20.828 6 -24.75 1 94.94 135 ARG B N 1
ATOM 3720 C CA . ARG B 1 135 ? 20.75 6.73 -23.484 1 94.94 135 ARG B CA 1
ATOM 3721 C C . ARG B 1 135 ? 21.469 5.977 -22.375 1 94.94 135 ARG B C 1
ATOM 3723 O O . ARG B 1 135 ? 21.734 4.777 -22.484 1 94.94 135 ARG B O 1
ATOM 3730 N N . LYS B 1 136 ? 21.875 6.758 -21.391 1 94.38 136 LYS B N 1
ATOM 3731 C CA . LYS B 1 136 ? 22.422 6.164 -20.172 1 94.38 136 LYS B CA 1
ATOM 3732 C C . LYS B 1 136 ? 21.375 6.055 -19.078 1 94.38 136 LYS B C 1
ATOM 3734 O O . LYS B 1 136 ? 20.406 6.824 -19.062 1 94.38 136 LYS B O 1
ATOM 3739 N N . PRO B 1 137 ? 21.5 5.074 -18.125 1 91.19 137 PRO B N 1
ATOM 3740 C CA . PRO B 1 137 ? 20.531 4.859 -17.047 1 91.19 137 PRO B CA 1
ATOM 3741 C C . PRO B 1 137 ? 20.234 6.133 -16.266 1 91.19 137 PRO B C 1
ATOM 3743 O O . PRO B 1 137 ? 19.094 6.355 -15.844 1 91.19 137 PRO B O 1
ATOM 3746 N N . ALA B 1 138 ? 21.141 6.934 -16.062 1 87.44 138 ALA B N 1
ATOM 3747 C CA . ALA B 1 138 ? 20.969 8.164 -15.305 1 87.44 138 ALA B CA 1
ATOM 3748 C C . ALA B 1 138 ? 19.953 9.094 -15.969 1 87.44 138 ALA B C 1
ATOM 3750 O O . ALA B 1 138 ? 19.375 9.953 -15.312 1 87.44 138 ALA B O 1
ATOM 3751 N N . ASP B 1 139 ? 19.781 8.898 -17.234 1 89.25 139 ASP B N 1
ATOM 3752 C CA . ASP B 1 139 ? 18.875 9.742 -18 1 89.25 139 ASP B CA 1
ATOM 3753 C C . ASP B 1 139 ? 17.453 9.188 -17.984 1 89.25 139 ASP B C 1
ATOM 3755 O O . ASP B 1 139 ? 16.547 9.766 -18.594 1 89.25 139 ASP B O 1
ATOM 3759 N N . LEU B 1 140 ? 17.281 8.094 -17.359 1 89.56 140 LEU B N 1
ATOM 3760 C CA . LEU B 1 140 ? 16.016 7.383 -17.438 1 89.56 140 LEU B CA 1
ATOM 3761 C C . LEU B 1 140 ? 15.227 7.535 -16.125 1 89.56 140 LEU B C 1
ATOM 3763 O O . LEU B 1 140 ? 15.82 7.672 -15.055 1 89.56 140 LEU B O 1
ATOM 3767 N N . SER B 1 141 ? 13.898 7.555 -16.266 1 80.38 141 SER B N 1
ATOM 3768 C CA . SER B 1 141 ? 13.047 7.469 -15.086 1 80.38 141 SER B CA 1
ATOM 3769 C C . SER B 1 141 ? 13.133 6.09 -14.445 1 80.38 141 SER B C 1
ATOM 3771 O O . SER B 1 141 ? 13.68 5.156 -15.039 1 80.38 141 SER B O 1
ATOM 3773 N N . GLY B 1 142 ? 12.609 5.938 -13.195 1 79.25 142 GLY B N 1
ATOM 3774 C CA . GLY B 1 142 ? 12.57 4.648 -12.516 1 79.25 142 GLY B CA 1
ATOM 3775 C C . GLY B 1 142 ? 11.875 3.57 -13.328 1 79.25 142 GLY B C 1
ATOM 3776 O O . GLY B 1 142 ? 12.391 2.455 -13.453 1 79.25 142 GLY B O 1
ATOM 3777 N N . GLY B 1 143 ? 10.773 3.941 -13.875 1 82.69 143 GLY B N 1
ATOM 3778 C CA . GLY B 1 143 ? 10.055 2.998 -14.719 1 82.69 143 GLY B CA 1
ATOM 3779 C C . GLY B 1 143 ? 10.828 2.594 -15.953 1 82.69 143 GLY B C 1
ATOM 3780 O O . GLY B 1 143 ? 10.805 1.43 -16.359 1 82.69 143 GLY B O 1
ATOM 3781 N N . GLN B 1 144 ? 11.5 3.564 -16.531 1 88.44 144 GLN B N 1
ATOM 3782 C CA . GLN B 1 144 ? 12.32 3.277 -17.703 1 88.44 144 GLN B CA 1
ATOM 3783 C C . GLN B 1 144 ? 13.492 2.369 -17.344 1 88.44 144 GLN B C 1
ATOM 3785 O O . GLN B 1 144 ? 13.828 1.456 -18.109 1 88.44 144 GLN B O 1
ATOM 3790 N N . GLN B 1 145 ? 14.078 2.574 -16.234 1 91.31 145 GLN B N 1
ATOM 3791 C CA . GLN B 1 145 ? 15.164 1.717 -15.781 1 91.31 145 GLN B CA 1
ATOM 3792 C C . GLN B 1 145 ? 14.688 0.282 -15.57 1 91.31 145 GLN B C 1
ATOM 3794 O O . GLN B 1 145 ? 15.398 -0.667 -15.914 1 91.31 145 GLN B O 1
ATOM 3799 N N . GLN B 1 146 ? 13.523 0.184 -15.039 1 89.56 146 GLN B N 1
ATOM 3800 C CA . GLN B 1 146 ? 12.938 -1.142 -14.859 1 89.56 146 GLN B CA 1
ATOM 3801 C C . GLN B 1 146 ? 12.766 -1.853 -16.203 1 89.56 146 GLN B C 1
ATOM 3803 O O . GLN B 1 146 ? 13.039 -3.051 -16.312 1 89.56 146 GLN B O 1
ATOM 3808 N N . ARG B 1 147 ? 12.289 -1.108 -17.141 1 90.75 147 ARG B N 1
ATOM 3809 C CA . ARG B 1 147 ? 12.086 -1.68 -18.469 1 90.75 147 ARG B CA 1
ATOM 3810 C C . ARG B 1 147 ? 13.414 -2.117 -19.078 1 90.75 147 ARG B C 1
ATOM 3812 O O . ARG B 1 147 ? 13.477 -3.129 -19.781 1 90.75 147 ARG B O 1
ATOM 3819 N N . VAL B 1 148 ? 14.477 -1.388 -18.828 1 94.38 148 VAL B N 1
ATOM 3820 C CA . VAL B 1 148 ? 15.805 -1.776 -19.297 1 94.38 148 VAL B CA 1
ATOM 3821 C C . VAL B 1 148 ? 16.203 -3.104 -18.656 1 94.38 148 VAL B C 1
ATOM 3823 O O . VAL B 1 148 ? 16.688 -4.008 -19.344 1 94.38 148 VAL B O 1
ATOM 3826 N N . ALA B 1 149 ? 15.984 -3.152 -17.375 1 94 149 ALA B N 1
ATOM 3827 C CA . ALA B 1 149 ? 16.328 -4.375 -16.641 1 94 149 ALA B CA 1
ATOM 3828 C C . ALA B 1 149 ? 15.523 -5.562 -17.172 1 94 149 ALA B C 1
ATOM 3830 O O . ALA B 1 149 ? 16.062 -6.664 -17.312 1 94 149 ALA B O 1
ATOM 3831 N N . LEU B 1 150 ? 14.312 -5.344 -17.438 1 92.94 150 LEU B N 1
ATOM 3832 C CA . LEU B 1 150 ? 13.453 -6.391 -17.969 1 92.94 150 LEU B CA 1
ATOM 3833 C C . LEU B 1 150 ? 13.906 -6.82 -19.359 1 92.94 150 LEU B C 1
ATOM 3835 O O . LEU B 1 150 ? 13.977 -8.016 -19.656 1 92.94 150 LEU B O 1
ATOM 3839 N N . ALA B 1 151 ? 14.195 -5.859 -20.188 1 94.06 151 ALA B N 1
ATOM 3840 C CA . ALA B 1 151 ? 14.695 -6.148 -21.531 1 94.06 151 ALA B CA 1
ATOM 3841 C C . ALA B 1 151 ? 15.977 -6.984 -21.469 1 94.06 151 ALA B C 1
ATOM 3843 O O . ALA B 1 151 ? 16.125 -7.949 -22.219 1 94.06 151 ALA B O 1
ATOM 3844 N N . ARG B 1 152 ? 16.812 -6.586 -20.625 1 95.12 152 ARG B N 1
ATOM 3845 C CA . ARG B 1 152 ? 18.078 -7.309 -20.453 1 95.12 152 ARG B CA 1
ATOM 3846 C C . ARG B 1 152 ? 17.812 -8.758 -20.047 1 95.12 152 ARG B C 1
ATOM 3848 O O . ARG B 1 152 ? 18.469 -9.672 -20.547 1 95.12 152 ARG B O 1
ATOM 3855 N N . ALA B 1 153 ? 16.875 -8.922 -19.203 1 93.31 153 ALA B N 1
ATOM 3856 C CA . ALA B 1 153 ? 16.562 -10.258 -18.688 1 93.31 153 ALA B CA 1
ATOM 3857 C C . ALA B 1 153 ? 15.898 -11.109 -19.766 1 93.31 153 ALA B C 1
ATOM 3859 O O . ALA B 1 153 ? 16.047 -12.336 -19.781 1 93.31 153 ALA B O 1
ATOM 3860 N N . LEU B 1 154 ? 15.266 -10.516 -20.734 1 94.19 154 LEU B N 1
ATOM 3861 C CA . LEU B 1 154 ? 14.406 -11.242 -21.656 1 94.19 154 LEU B CA 1
ATOM 3862 C C . LEU B 1 154 ? 15.109 -11.453 -23 1 94.19 154 LEU B C 1
ATOM 3864 O O . LEU B 1 154 ? 14.711 -12.312 -23.781 1 94.19 154 LEU B O 1
ATOM 3868 N N . VAL B 1 155 ? 16.078 -10.656 -23.25 1 94.19 155 VAL B N 1
ATOM 3869 C CA . VAL B 1 155 ? 16.656 -10.586 -24.578 1 94.19 155 VAL B CA 1
ATOM 3870 C C . VAL B 1 155 ? 17.25 -11.938 -24.969 1 94.19 155 VAL B C 1
ATOM 3872 O O . VAL B 1 155 ? 17.281 -12.297 -26.156 1 94.19 155 VAL B O 1
ATOM 3875 N N . THR B 1 156 ? 17.703 -12.68 -24.031 1 92.06 156 THR B N 1
ATOM 3876 C CA . THR B 1 156 ? 18.297 -13.977 -24.297 1 92.06 156 THR B CA 1
ATOM 3877 C C . THR B 1 156 ? 17.234 -15.055 -24.453 1 92.06 156 THR B C 1
ATOM 3879 O O . THR B 1 156 ? 17.547 -16.219 -24.656 1 92.06 156 THR B O 1
ATOM 3882 N N . GLU B 1 157 ? 15.953 -14.617 -24.25 1 90.81 157 GLU B N 1
ATOM 3883 C CA . GLU B 1 157 ? 14.797 -15.5 -24.422 1 90.81 157 GLU B CA 1
ATOM 3884 C C . GLU B 1 157 ? 14.859 -16.672 -23.438 1 90.81 157 GLU B C 1
ATOM 3886 O O . GLU B 1 157 ? 14.789 -17.828 -23.844 1 90.81 157 GLU B O 1
ATOM 3891 N N . PRO B 1 158 ? 14.938 -16.375 -22.234 1 92.94 158 PRO B N 1
ATOM 3892 C CA . PRO B 1 158 ? 14.992 -17.406 -21.203 1 92.94 158 PRO B CA 1
ATOM 3893 C C . PRO B 1 158 ? 13.695 -18.203 -21.094 1 92.94 158 PRO B C 1
ATOM 3895 O O . PRO B 1 158 ? 12.641 -17.75 -21.531 1 92.94 158 PRO B O 1
ATOM 3898 N N . SER B 1 159 ? 13.875 -19.406 -20.594 1 87.69 159 SER B N 1
ATOM 3899 C CA . SER B 1 159 ? 12.695 -20.25 -20.391 1 87.69 159 SER B CA 1
ATOM 3900 C C . SER B 1 159 ? 11.922 -19.844 -19.141 1 87.69 159 SER B C 1
ATOM 3902 O O . SER B 1 159 ? 10.727 -20.125 -19.031 1 87.69 159 SER B O 1
ATOM 3904 N N . LEU B 1 160 ? 12.609 -19.297 -18.25 1 96.56 160 LEU B N 1
ATOM 3905 C CA . LEU B 1 160 ? 12.047 -18.875 -16.969 1 96.56 160 LEU B CA 1
ATOM 3906 C C . LEU B 1 160 ? 12.617 -17.531 -16.531 1 96.56 160 LEU B C 1
ATOM 3908 O O . LEU B 1 160 ? 13.836 -17.328 -16.578 1 96.56 160 LEU B O 1
ATOM 3912 N N . LEU B 1 161 ? 11.742 -16.656 -16.219 1 96.88 161 LEU B N 1
ATOM 3913 C CA . LEU B 1 161 ? 12.133 -15.336 -15.734 1 96.88 161 LEU B CA 1
ATOM 3914 C C . LEU B 1 161 ? 11.938 -15.227 -14.227 1 96.88 161 LEU B C 1
ATOM 3916 O O . LEU B 1 161 ? 10.859 -15.539 -13.711 1 96.88 161 LEU B O 1
ATOM 3920 N N . LEU B 1 162 ? 12.977 -14.891 -13.531 1 97.69 162 LEU B N 1
ATOM 3921 C CA . LEU B 1 162 ? 12.945 -14.688 -12.086 1 97.69 162 LEU B CA 1
ATOM 3922 C C . LEU B 1 162 ? 12.922 -13.203 -11.742 1 97.69 162 LEU B C 1
ATOM 3924 O O . LEU B 1 162 ? 13.789 -12.445 -12.18 1 97.69 162 LEU B O 1
ATOM 3928 N N . LEU B 1 163 ? 11.93 -12.812 -10.984 1 96.62 163 LEU B N 1
ATOM 3929 C CA . LEU B 1 163 ? 11.805 -11.414 -10.586 1 96.62 163 LEU B CA 1
ATOM 3930 C C . LEU B 1 163 ? 11.766 -11.281 -9.062 1 96.62 163 LEU B C 1
ATOM 3932 O O . LEU B 1 163 ? 10.875 -11.836 -8.414 1 96.62 163 LEU B O 1
ATOM 3936 N N . ASP B 1 164 ? 12.664 -10.531 -8.547 1 94.44 164 ASP B N 1
ATOM 3937 C CA . ASP B 1 164 ? 12.766 -10.32 -7.109 1 94.44 164 ASP B CA 1
ATOM 3938 C C . ASP B 1 164 ? 12.305 -8.914 -6.727 1 94.44 164 ASP B C 1
ATOM 3940 O O . ASP B 1 164 ? 13.109 -7.984 -6.688 1 94.44 164 ASP B O 1
ATOM 3944 N N . GLU B 1 165 ? 11.047 -8.797 -6.379 1 91.62 165 GLU B N 1
ATOM 3945 C CA . GLU B 1 165 ? 10.406 -7.551 -5.965 1 91.62 165 GLU B CA 1
ATOM 3946 C C . GLU B 1 165 ? 10.68 -6.43 -6.965 1 91.62 165 GLU B C 1
ATOM 3948 O O . GLU B 1 165 ? 11.125 -5.348 -6.582 1 91.62 165 GLU B O 1
ATOM 3953 N N . PRO B 1 166 ? 10.305 -6.609 -8.172 1 91.19 166 PRO B N 1
ATOM 3954 C CA . PRO B 1 166 ? 10.711 -5.695 -9.234 1 91.19 166 PRO B CA 1
ATOM 3955 C C . PRO B 1 166 ? 10.047 -4.324 -9.125 1 91.19 166 PRO B C 1
ATOM 3957 O O . PRO B 1 166 ? 10.539 -3.35 -9.703 1 91.19 166 PRO B O 1
ATOM 3960 N N . LEU B 1 167 ? 8.977 -4.219 -8.383 1 88.94 167 LEU B N 1
ATOM 3961 C CA . LEU B 1 167 ? 8.234 -2.961 -8.383 1 88.94 167 LEU B CA 1
ATOM 3962 C C . LEU B 1 167 ? 8.336 -2.268 -7.027 1 88.94 167 LEU B C 1
ATOM 3964 O O . LEU B 1 167 ? 7.68 -1.254 -6.793 1 88.94 167 LEU B O 1
ATOM 3968 N N . SER B 1 168 ? 9.164 -2.695 -6.172 1 81.12 168 SER B N 1
ATOM 3969 C CA . SER B 1 168 ? 9.203 -2.25 -4.785 1 81.12 168 SER B CA 1
ATOM 3970 C C . SER B 1 168 ? 9.727 -0.822 -4.676 1 81.12 168 SER B C 1
ATOM 3972 O O . SER B 1 168 ? 9.43 -0.116 -3.711 1 81.12 168 SER B O 1
ATOM 3974 N N . ASN B 1 169 ? 10.477 -0.38 -5.633 1 73.81 169 ASN B N 1
ATOM 3975 C CA . ASN B 1 169 ? 11.125 0.925 -5.543 1 73.81 169 ASN B CA 1
ATOM 3976 C C . ASN B 1 169 ? 10.328 1.997 -6.281 1 73.81 169 ASN B C 1
ATOM 3978 O O . ASN B 1 169 ? 10.742 3.154 -6.344 1 73.81 169 ASN B O 1
ATOM 3982 N N . LEU B 1 170 ? 9.203 1.638 -6.789 1 76.31 170 LEU B N 1
ATOM 3983 C CA . LEU B 1 170 ? 8.398 2.562 -7.578 1 76.31 170 LEU B CA 1
ATOM 3984 C C . LEU B 1 170 ? 7.312 3.203 -6.719 1 76.31 170 LEU B C 1
ATOM 3986 O O . LEU B 1 170 ? 6.875 2.621 -5.723 1 76.31 170 LEU B O 1
ATOM 3990 N N . ASP B 1 171 ? 6.891 4.438 -7.082 1 70.62 171 ASP B N 1
ATOM 3991 C CA . ASP B 1 171 ? 5.75 5.066 -6.418 1 70.62 171 ASP B CA 1
ATOM 3992 C C . ASP B 1 171 ? 4.449 4.352 -6.766 1 70.62 171 ASP B C 1
ATOM 3994 O O . ASP B 1 171 ? 4.418 3.5 -7.656 1 70.62 171 ASP B O 1
ATOM 3998 N N . ALA B 1 172 ? 3.395 4.754 -6.066 1 71 172 ALA B N 1
ATOM 3999 C CA . ALA B 1 172 ? 2.129 4.027 -6.148 1 71 172 ALA B CA 1
ATOM 4000 C C . ALA B 1 172 ? 1.556 4.078 -7.559 1 71 172 ALA B C 1
ATOM 4002 O O . ALA B 1 172 ? 1.131 3.055 -8.102 1 71 172 ALA B O 1
ATOM 4003 N N . ALA B 1 173 ? 1.58 5.234 -8.141 1 72.69 173 ALA B N 1
ATOM 4004 C CA . ALA B 1 173 ? 0.986 5.391 -9.461 1 72.69 173 ALA B CA 1
ATOM 4005 C C . ALA B 1 173 ? 1.755 4.582 -10.508 1 72.69 173 ALA B C 1
ATOM 4007 O O . ALA B 1 173 ? 1.155 3.883 -11.328 1 72.69 173 ALA B O 1
ATOM 4008 N N . LEU B 1 174 ? 3.047 4.691 -10.445 1 75.88 174 LEU B N 1
ATOM 4009 C CA . LEU B 1 174 ? 3.887 3.963 -11.391 1 75.88 174 LEU B CA 1
ATOM 4010 C C . LEU B 1 174 ? 3.812 2.461 -11.133 1 75.88 174 LEU B C 1
ATOM 4012 O O . LEU B 1 174 ? 3.803 1.669 -12.078 1 75.88 174 LEU B O 1
ATOM 4016 N N . ARG B 1 175 ? 3.689 2.064 -9.938 1 83.81 175 ARG B N 1
ATOM 4017 C CA . ARG B 1 175 ? 3.561 0.653 -9.594 1 83.81 175 ARG B CA 1
ATOM 4018 C C . ARG B 1 175 ? 2.303 0.049 -10.211 1 83.81 175 ARG B C 1
ATOM 4020 O O . ARG B 1 175 ? 2.35 -1.044 -10.781 1 83.81 175 ARG B O 1
ATOM 4027 N N . GLN B 1 176 ? 1.263 0.759 -10.062 1 82 176 GLN B N 1
ATOM 4028 C CA . GLN B 1 176 ? -0.008 0.293 -10.609 1 82 176 GLN B CA 1
ATOM 4029 C C . GLN B 1 176 ? 0.073 0.13 -12.117 1 82 176 GLN B C 1
ATOM 4031 O O . GLN B 1 176 ? -0.369 -0.885 -12.664 1 82 176 GLN B O 1
ATOM 4036 N N . SER B 1 177 ? 0.65 1.083 -12.734 1 83.31 177 SER B N 1
ATOM 4037 C CA . SER B 1 177 ? 0.754 1.028 -14.188 1 83.31 177 SER B CA 1
ATOM 4038 C C . SER B 1 177 ? 1.682 -0.097 -14.633 1 83.31 177 SER B C 1
ATOM 4040 O O . SER B 1 177 ? 1.381 -0.814 -15.594 1 83.31 177 SER B O 1
ATOM 4042 N N . MET B 1 178 ? 2.732 -0.292 -13.922 1 87.12 178 MET B N 1
ATOM 4043 C CA . MET B 1 178 ? 3.75 -1.256 -14.328 1 87.12 178 MET B CA 1
ATOM 4044 C C . MET B 1 178 ? 3.268 -2.686 -14.109 1 87.12 178 MET B C 1
ATOM 4046 O O . MET B 1 178 ? 3.619 -3.588 -14.867 1 87.12 178 MET B O 1
ATOM 4050 N N . ARG B 1 179 ? 2.5 -2.893 -13.07 1 89.19 179 ARG B N 1
ATOM 4051 C CA . ARG B 1 179 ? 1.988 -4.242 -12.859 1 89.19 179 ARG B CA 1
ATOM 4052 C C . ARG B 1 179 ? 1.113 -4.688 -14.023 1 89.19 179 ARG B C 1
ATOM 4054 O O . ARG B 1 179 ? 1.193 -5.836 -14.461 1 89.19 179 ARG B O 1
ATOM 4061 N N . VAL B 1 180 ? 0.353 -3.777 -14.508 1 87.31 180 VAL B N 1
ATOM 4062 C CA . VAL B 1 180 ? -0.516 -4.074 -15.641 1 87.31 180 VAL B CA 1
ATOM 4063 C C . VAL B 1 180 ? 0.328 -4.309 -16.891 1 87.31 180 VAL B C 1
ATOM 4065 O O . VAL B 1 180 ? 0.085 -5.258 -17.641 1 87.31 180 VAL B O 1
ATOM 4068 N N . GLU B 1 181 ? 1.256 -3.516 -17.031 1 87.38 181 GLU B N 1
ATOM 4069 C CA . GLU B 1 181 ? 2.123 -3.619 -18.203 1 87.38 181 GLU B CA 1
ATOM 4070 C C . GLU B 1 181 ? 2.926 -4.918 -18.188 1 87.38 181 GLU B C 1
ATOM 4072 O O . GLU B 1 181 ? 3.119 -5.551 -19.219 1 87.38 181 GLU B O 1
ATOM 4077 N N . LEU B 1 182 ? 3.395 -5.246 -17.031 1 90.44 182 LEU B N 1
ATOM 4078 C CA . LEU B 1 182 ? 4.16 -6.48 -16.906 1 90.44 182 LEU B CA 1
ATOM 4079 C C . LEU B 1 182 ? 3.305 -7.695 -17.266 1 90.44 182 LEU B C 1
ATOM 4081 O O . LEU B 1 182 ? 3.777 -8.617 -17.922 1 90.44 182 LEU B O 1
ATOM 4085 N N . LYS B 1 183 ? 2.129 -7.699 -16.797 1 90.56 183 LYS B N 1
ATOM 4086 C CA . LYS B 1 183 ? 1.217 -8.789 -17.125 1 90.56 183 LYS B CA 1
ATOM 4087 C C . LYS B 1 183 ? 0.982 -8.883 -18.625 1 90.56 183 LYS B C 1
ATOM 4089 O O . LYS B 1 183 ? 1.025 -9.969 -19.203 1 90.56 183 LYS B O 1
ATOM 4094 N N . ALA B 1 184 ? 0.735 -7.762 -19.203 1 88.12 184 ALA B N 1
ATOM 4095 C CA . ALA B 1 184 ? 0.518 -7.719 -20.641 1 88.12 184 ALA B CA 1
ATOM 4096 C C . ALA B 1 184 ? 1.757 -8.195 -21.391 1 88.12 184 ALA B C 1
ATOM 4098 O O . ALA B 1 184 ? 1.649 -8.938 -22.375 1 88.12 184 ALA B O 1
ATOM 4099 N N . LEU B 1 185 ? 2.865 -7.738 -20.969 1 88.25 185 LEU B N 1
ATOM 4100 C CA . LEU B 1 185 ? 4.125 -8.125 -21.594 1 88.25 185 LEU B CA 1
ATOM 4101 C C . LEU B 1 185 ? 4.344 -9.633 -21.484 1 88.25 185 LEU B C 1
ATOM 4103 O O . LEU B 1 185 ? 4.742 -10.281 -22.453 1 88.25 185 LEU B O 1
ATOM 4107 N N . GLN B 1 186 ? 4.156 -10.172 -20.344 1 91.19 186 GLN B N 1
ATOM 4108 C CA . GLN B 1 186 ? 4.309 -11.609 -20.141 1 91.19 186 GLN B CA 1
ATOM 4109 C C . GLN B 1 186 ? 3.395 -12.406 -21.062 1 91.19 186 GLN B C 1
ATOM 4111 O O . GLN B 1 186 ? 3.809 -13.414 -21.641 1 91.19 186 GLN B O 1
ATOM 4116 N N . ARG B 1 187 ? 2.229 -11.992 -21.234 1 88.69 187 ARG B N 1
ATOM 4117 C CA . ARG B 1 187 ? 1.281 -12.664 -22.109 1 88.69 187 ARG B CA 1
ATOM 4118 C C . ARG B 1 187 ? 1.753 -12.625 -23.562 1 88.69 187 ARG B C 1
ATOM 4120 O O . ARG B 1 187 ? 1.602 -13.602 -24.297 1 88.69 187 ARG B O 1
ATOM 4127 N N . ARG B 1 188 ? 2.281 -11.555 -23.922 1 87.25 188 ARG B N 1
ATOM 4128 C CA . ARG B 1 188 ? 2.76 -11.383 -25.281 1 87.25 188 ARG B CA 1
ATOM 4129 C C . ARG B 1 188 ? 3.979 -12.258 -25.562 1 87.25 188 ARG B C 1
ATOM 4131 O O . ARG B 1 188 ? 4.09 -12.867 -26.625 1 87.25 188 ARG B O 1
ATOM 4138 N N . VAL B 1 189 ? 4.883 -12.305 -24.609 1 89.31 189 VAL B N 1
ATOM 4139 C CA . VAL B 1 189 ? 6.141 -13.023 -24.781 1 89.31 189 VAL B CA 1
ATOM 4140 C C . VAL B 1 189 ? 5.938 -14.508 -24.469 1 89.31 189 VAL B C 1
ATOM 4142 O O . VAL B 1 189 ? 6.602 -15.367 -25.047 1 89.31 189 VAL B O 1
ATOM 4145 N N . GLY B 1 190 ? 5.066 -14.805 -23.5 1 92.12 190 GLY B N 1
ATOM 4146 C CA . GLY B 1 190 ? 4.734 -16.172 -23.156 1 92.12 190 GLY B CA 1
ATOM 4147 C C . GLY B 1 190 ? 5.758 -16.828 -22.234 1 92.12 190 GLY B C 1
ATOM 4148 O O . GLY B 1 190 ? 5.828 -18.047 -22.156 1 92.12 190 GLY B O 1
ATOM 4149 N N . VAL B 1 191 ? 6.566 -16.094 -21.641 1 94.25 191 VAL B N 1
ATOM 4150 C CA . VAL B 1 191 ? 7.613 -16.625 -20.781 1 94.25 191 VAL B CA 1
ATOM 4151 C C . VAL B 1 191 ? 7.008 -17.047 -19.438 1 94.25 191 VAL B C 1
ATOM 4153 O O . VAL B 1 191 ? 6.02 -16.469 -18.984 1 94.25 191 VAL B O 1
ATOM 4156 N N . SER B 1 192 ? 7.551 -18.109 -18.859 1 97.12 192 SER B N 1
ATOM 4157 C CA . SER B 1 192 ? 7.207 -18.469 -17.484 1 97.12 192 SER B CA 1
ATOM 4158 C C . SER B 1 192 ? 7.895 -17.531 -16.484 1 97.12 192 SER B C 1
ATOM 4160 O O . SER B 1 192 ? 9.008 -17.062 -16.734 1 97.12 192 SER B O 1
ATOM 4162 N N . MET B 1 193 ? 7.195 -17.312 -15.344 1 97.38 193 MET B N 1
ATOM 4163 C CA . MET B 1 193 ? 7.766 -16.375 -14.383 1 97.38 193 MET B CA 1
ATOM 4164 C C . MET B 1 193 ? 7.648 -16.906 -12.961 1 97.38 193 MET B C 1
ATOM 4166 O O . MET B 1 193 ? 6.645 -17.531 -12.602 1 97.38 193 MET B O 1
ATOM 4170 N N . LEU B 1 194 ? 8.664 -16.75 -12.25 1 98.31 194 LEU B N 1
ATOM 4171 C CA . LEU B 1 194 ? 8.648 -16.828 -10.797 1 98.31 194 LEU B CA 1
ATOM 4172 C C . LEU B 1 194 ? 8.867 -15.445 -10.18 1 98.31 194 LEU B C 1
ATOM 4174 O O . LEU B 1 194 ? 9.953 -14.875 -10.289 1 98.31 194 LEU B O 1
ATOM 4178 N N . TYR B 1 195 ? 7.855 -14.992 -9.555 1 97.62 195 TYR B N 1
ATOM 4179 C CA . TYR B 1 195 ? 7.777 -13.609 -9.086 1 97.62 195 TYR B CA 1
ATOM 4180 C C . TYR B 1 195 ? 7.707 -13.555 -7.562 1 97.62 195 TYR B C 1
ATOM 4182 O O . TYR B 1 195 ? 6.832 -14.172 -6.949 1 97.62 195 TYR B O 1
ATOM 4190 N N . VAL B 1 196 ? 8.648 -12.852 -7.004 1 96.56 196 VAL B N 1
ATOM 4191 C CA . VAL B 1 196 ? 8.672 -12.719 -5.551 1 96.56 196 VAL B CA 1
ATOM 4192 C C . VAL B 1 196 ? 8.234 -11.312 -5.156 1 96.56 196 VAL B C 1
ATOM 4194 O O . VAL B 1 196 ? 8.734 -10.32 -5.695 1 96.56 196 VAL B O 1
ATOM 4197 N N . THR B 1 197 ? 7.328 -11.25 -4.191 1 92.94 197 THR B N 1
ATOM 4198 C CA . THR B 1 197 ? 6.891 -9.945 -3.703 1 92.94 197 THR B CA 1
ATOM 4199 C C . THR B 1 197 ? 6.215 -10.078 -2.34 1 92.94 197 THR B C 1
ATOM 4201 O O . THR B 1 197 ? 5.801 -11.172 -1.95 1 92.94 197 THR B O 1
ATOM 4204 N N . HIS B 1 198 ? 6.164 -9.016 -1.661 1 87.31 198 HIS B N 1
ATOM 4205 C CA . HIS B 1 198 ? 5.359 -8.938 -0.449 1 87.31 198 HIS B CA 1
ATOM 4206 C C . HIS B 1 198 ? 4.082 -8.133 -0.686 1 87.31 198 HIS B C 1
ATOM 4208 O O . HIS B 1 198 ? 3.256 -7.996 0.217 1 87.31 198 HIS B O 1
ATOM 4214 N N . ASP B 1 199 ? 3.92 -7.629 -1.86 1 88.81 199 ASP B N 1
ATOM 4215 C CA . ASP B 1 199 ? 2.766 -6.805 -2.195 1 88.81 199 ASP B CA 1
ATOM 4216 C C . ASP B 1 199 ? 1.589 -7.664 -2.652 1 88.81 199 ASP B C 1
ATOM 4218 O O . ASP B 1 199 ? 1.664 -8.328 -3.688 1 88.81 199 ASP B O 1
ATOM 4222 N N . GLN B 1 200 ? 0.525 -7.531 -2.029 1 92.19 200 GLN B N 1
ATOM 4223 C CA . GLN B 1 200 ? -0.62 -8.398 -2.283 1 92.19 200 GLN B CA 1
ATOM 4224 C C . GLN B 1 200 ? -1.284 -8.062 -3.613 1 92.19 200 GLN B C 1
ATOM 4226 O O . GLN B 1 200 ? -1.718 -8.953 -4.344 1 92.19 200 GLN B O 1
ATOM 4231 N N . ASP B 1 201 ? -1.366 -6.762 -3.914 1 91.75 201 ASP B N 1
ATOM 4232 C CA . ASP B 1 201 ? -2.012 -6.359 -5.16 1 91.75 201 ASP B CA 1
ATOM 4233 C C . ASP B 1 201 ? -1.254 -6.898 -6.371 1 91.75 201 ASP B C 1
ATOM 4235 O O . ASP B 1 201 ? -1.865 -7.332 -7.348 1 91.75 201 ASP B O 1
ATOM 4239 N N . GLU B 1 202 ? 0.022 -6.863 -6.273 1 93.62 202 GLU B N 1
ATOM 4240 C CA . GLU B 1 202 ? 0.839 -7.43 -7.34 1 93.62 202 GLU B CA 1
ATOM 4241 C C . GLU B 1 202 ? 0.523 -8.906 -7.555 1 93.62 202 GLU B C 1
ATOM 4243 O O . GLU B 1 202 ? 0.324 -9.344 -8.688 1 93.62 202 GLU B O 1
ATOM 4248 N N . ALA B 1 203 ? 0.471 -9.578 -6.492 1 96 203 ALA B N 1
ATOM 4249 C CA . ALA B 1 203 ? 0.202 -11.008 -6.559 1 96 203 ALA B CA 1
ATOM 4250 C C . ALA B 1 203 ? -1.172 -11.281 -7.164 1 96 203 ALA B C 1
ATOM 4252 O O . ALA B 1 203 ? -1.31 -12.133 -8.047 1 96 203 ALA B O 1
ATOM 4253 N N . LEU B 1 204 ? -2.119 -10.562 -6.75 1 96 204 LEU B N 1
ATOM 4254 C CA . LEU B 1 204 ? -3.494 -10.789 -7.18 1 96 204 LEU B CA 1
ATOM 4255 C C . LEU B 1 204 ? -3.658 -10.477 -8.664 1 96 204 LEU B C 1
ATOM 4257 O O . LEU B 1 204 ? -4.426 -11.148 -9.359 1 96 204 LEU B O 1
ATOM 4261 N N . VAL B 1 205 ? -2.904 -9.531 -9.117 1 94.81 205 VAL B N 1
ATOM 4262 C CA . VAL B 1 205 ? -3.068 -9.07 -10.492 1 94.81 205 VAL B CA 1
ATOM 4263 C C . VAL B 1 205 ? -2.207 -9.914 -11.43 1 94.81 205 VAL B C 1
ATOM 4265 O O . VAL B 1 205 ? -2.658 -10.312 -12.5 1 94.81 205 VAL B O 1
ATOM 4268 N N . LEU B 1 206 ? -1.046 -10.289 -11.047 1 96.12 206 LEU B N 1
ATOM 4269 C CA . LEU B 1 206 ? -0.064 -10.852 -11.969 1 96.12 206 LEU B CA 1
ATOM 4270 C C . LEU B 1 206 ? -0.14 -12.375 -11.984 1 96.12 206 LEU B C 1
ATOM 4272 O O . LEU B 1 206 ? 0.122 -13 -13.016 1 96.12 206 LEU B O 1
ATOM 4276 N N . ALA B 1 207 ? -0.559 -12.938 -10.969 1 97.75 207 ALA B N 1
ATOM 4277 C CA . ALA B 1 207 ? -0.337 -14.367 -10.773 1 97.75 207 ALA B CA 1
ATOM 4278 C C . ALA B 1 207 ? -1.416 -15.188 -11.469 1 97.75 207 ALA B C 1
ATOM 4280 O O . ALA B 1 207 ? -2.59 -14.812 -11.469 1 97.75 207 ALA B O 1
ATOM 4281 N N . ASP B 1 208 ? -0.951 -16.281 -12.039 1 97.44 208 ASP B N 1
ATOM 4282 C CA . ASP B 1 208 ? -1.873 -17.375 -12.297 1 97.44 208 ASP B CA 1
ATOM 4283 C C . ASP B 1 208 ? -2.121 -18.203 -11.039 1 97.44 208 ASP B C 1
ATOM 4285 O O . ASP B 1 208 ? -3.254 -18.594 -10.758 1 97.44 208 ASP B O 1
ATOM 4289 N N . ARG B 1 209 ? -1.032 -18.359 -10.359 1 98.38 209 ARG B N 1
ATOM 4290 C CA . ARG B 1 209 ? -1.089 -18.984 -9.039 1 98.38 209 ARG B CA 1
ATOM 4291 C C . ARG B 1 209 ? -0.259 -18.219 -8.031 1 98.38 209 ARG B C 1
ATOM 4293 O O . ARG B 1 209 ? 0.83 -17.734 -8.344 1 98.38 209 ARG B O 1
ATOM 4300 N N . ILE B 1 210 ? -0.804 -18.172 -6.859 1 98.44 210 ILE B N 1
ATOM 4301 C CA . ILE B 1 210 ? -0.1 -17.562 -5.734 1 98.44 210 ILE B CA 1
ATOM 4302 C C . ILE B 1 210 ? 0.346 -18.656 -4.758 1 98.44 210 ILE B C 1
ATOM 4304 O O . ILE B 1 210 ? -0.422 -19.562 -4.441 1 98.44 210 ILE B O 1
ATOM 4308 N N . VAL B 1 211 ? 1.576 -18.609 -4.363 1 98.62 211 VAL B N 1
ATOM 4309 C CA . VAL B 1 211 ? 2.121 -19.422 -3.291 1 98.62 211 VAL B CA 1
ATOM 4310 C C . VAL B 1 211 ? 2.324 -18.578 -2.037 1 98.62 211 VAL B C 1
ATOM 4312 O O . VAL B 1 211 ? 3.27 -17.797 -1.961 1 98.62 211 VAL B O 1
ATOM 4315 N N . VAL B 1 212 ? 1.469 -18.781 -1.084 1 98.06 212 VAL B N 1
ATOM 4316 C CA . VAL B 1 212 ? 1.604 -18.047 0.175 1 98.06 212 VAL B CA 1
ATOM 4317 C C . VAL B 1 212 ? 2.551 -18.812 1.106 1 98.06 212 VAL B C 1
ATOM 4319 O O . VAL B 1 212 ? 2.309 -19.969 1.438 1 98.06 212 VAL B O 1
ATOM 4322 N N . MET B 1 213 ? 3.574 -18.078 1.535 1 97.19 213 MET B N 1
ATOM 4323 C CA . MET B 1 213 ? 4.59 -18.703 2.375 1 97.19 213 MET B CA 1
ATOM 4324 C C . MET B 1 213 ? 4.586 -18.109 3.775 1 97.19 213 MET B C 1
ATOM 4326 O O . MET B 1 213 ? 4.297 -16.922 3.945 1 97.19 213 MET B O 1
ATOM 4330 N N . ARG B 1 214 ? 4.906 -18.906 4.742 1 94.5 214 ARG B N 1
ATOM 4331 C CA . ARG B 1 214 ? 5.098 -18.5 6.133 1 94.5 214 ARG B CA 1
ATOM 4332 C C . ARG B 1 214 ? 6.133 -19.391 6.82 1 94.5 214 ARG B C 1
ATOM 4334 O O . ARG B 1 214 ? 6.027 -20.609 6.785 1 94.5 214 ARG B O 1
ATOM 4341 N N . GLY B 1 215 ? 7.078 -18.75 7.48 1 92.69 215 GLY B N 1
ATOM 4342 C CA . GLY B 1 215 ? 8.062 -19.5 8.25 1 92.69 215 GLY B CA 1
ATOM 4343 C C . GLY B 1 215 ? 8.805 -20.531 7.418 1 92.69 215 GLY B C 1
ATOM 4344 O O . GLY B 1 215 ? 9.031 -21.656 7.875 1 92.69 215 GLY B O 1
ATOM 4345 N N . GLY B 1 216 ? 8.984 -20.266 6.227 1 96.19 216 GLY B N 1
ATOM 4346 C CA . GLY B 1 216 ? 9.789 -21.125 5.371 1 96.19 216 GLY B CA 1
ATOM 4347 C C . GLY B 1 216 ? 8.984 -22.219 4.699 1 96.19 216 GLY B C 1
ATOM 4348 O O . GLY B 1 216 ? 9.539 -23.047 3.965 1 96.19 216 GLY B O 1
ATOM 4349 N N . ARG B 1 217 ? 7.699 -22.203 4.961 1 97.25 217 ARG B N 1
ATOM 4350 C CA . ARG B 1 217 ? 6.82 -23.234 4.418 1 97.25 217 ARG B CA 1
ATOM 4351 C C . ARG B 1 217 ? 5.699 -22.625 3.588 1 97.25 217 ARG B C 1
ATOM 4353 O O . ARG B 1 217 ? 5.418 -21.422 3.705 1 97.25 217 ARG B O 1
ATOM 4360 N N . ILE B 1 218 ? 5.121 -23.516 2.74 1 97.75 218 ILE B N 1
ATOM 4361 C CA . ILE B 1 218 ? 3.961 -23.078 1.968 1 97.75 218 ILE B CA 1
ATOM 4362 C C . ILE B 1 218 ? 2.695 -23.234 2.809 1 97.75 218 ILE B C 1
ATOM 4364 O O . ILE B 1 218 ? 2.418 -24.312 3.336 1 97.75 218 ILE B O 1
ATOM 4368 N N . GLU B 1 219 ? 1.916 -22.172 2.924 1 96.75 219 GLU B N 1
ATOM 4369 C CA . GLU B 1 219 ? 0.637 -22.188 3.629 1 96.75 219 GLU B CA 1
ATOM 4370 C C . GLU B 1 219 ? -0.5 -22.609 2.703 1 96.75 219 GLU B C 1
ATOM 4372 O O . GLU B 1 219 ? -1.4 -23.344 3.111 1 96.75 219 GLU B O 1
ATOM 4377 N N . GLN B 1 220 ? -0.476 -22.141 1.512 1 97.38 220 GLN B N 1
ATOM 4378 C CA . GLN B 1 220 ? -1.526 -22.391 0.532 1 97.38 220 GLN B CA 1
ATOM 4379 C C . GLN B 1 220 ? -1.067 -22.031 -0.876 1 97.38 220 GLN B C 1
ATOM 4381 O O . GLN B 1 220 ? -0.329 -21.062 -1.062 1 97.38 220 GLN B O 1
ATOM 4386 N N . ILE B 1 221 ? -1.43 -22.828 -1.805 1 98.12 221 ILE B N 1
ATOM 4387 C CA . ILE B 1 221 ? -1.24 -22.562 -3.225 1 98.12 221 ILE B CA 1
ATOM 4388 C C . ILE B 1 221 ? -2.594 -22.531 -3.93 1 98.12 221 ILE B C 1
ATOM 4390 O O . ILE B 1 221 ? -3.439 -23.391 -3.701 1 98.12 221 ILE B O 1
ATOM 4394 N N . GLY B 1 222 ? -2.828 -21.516 -4.762 1 97.94 222 GLY B N 1
ATOM 4395 C CA . GLY B 1 222 ? -4.066 -21.453 -5.52 1 97.94 222 GLY B CA 1
ATOM 4396 C C . GLY B 1 222 ? -4.148 -20.234 -6.418 1 97.94 222 GLY B C 1
ATOM 4397 O O . GLY B 1 222 ? -3.191 -19.453 -6.512 1 97.94 222 GLY B O 1
ATOM 4398 N N . THR B 1 223 ? -5.258 -20.141 -7.125 1 97.94 223 THR B N 1
ATOM 4399 C CA . THR B 1 223 ? -5.508 -18.953 -7.922 1 97.94 223 THR B CA 1
ATOM 4400 C C . THR B 1 223 ? -5.719 -17.734 -7.023 1 97.94 223 THR B C 1
ATOM 4402 O O . THR B 1 223 ? -6 -17.875 -5.832 1 97.94 223 THR B O 1
ATOM 4405 N N . PRO B 1 224 ? -5.539 -16.562 -7.562 1 97.56 224 PRO B N 1
ATOM 4406 C CA . PRO B 1 224 ? -5.82 -15.367 -6.773 1 97.56 224 PRO B CA 1
ATOM 4407 C C . PRO B 1 224 ? -7.203 -15.391 -6.129 1 97.56 224 PRO B C 1
ATOM 4409 O O . PRO B 1 224 ? -7.348 -15.062 -4.949 1 97.56 224 PRO B O 1
ATOM 4412 N N . GLU B 1 225 ? -8.188 -15.852 -6.812 1 96.25 225 GLU B N 1
ATOM 4413 C CA . GLU B 1 225 ? -9.547 -15.914 -6.281 1 96.25 225 GLU B CA 1
ATOM 4414 C C . GLU B 1 225 ? -9.648 -16.922 -5.141 1 96.25 225 GLU B C 1
ATOM 4416 O O . GLU B 1 225 ? -10.266 -16.656 -4.113 1 96.25 225 GLU B O 1
ATOM 4421 N N . ASP B 1 226 ? -8.992 -18.031 -5.371 1 95.62 226 ASP B N 1
ATOM 4422 C CA . ASP B 1 226 ? -9.023 -19.062 -4.344 1 95.62 226 ASP B CA 1
ATOM 4423 C C . ASP B 1 226 ? -8.336 -18.594 -3.062 1 95.62 226 ASP B C 1
ATOM 4425 O O . ASP B 1 226 ? -8.852 -18.797 -1.963 1 95.62 226 ASP B O 1
ATOM 4429 N N . ILE B 1 227 ? -7.184 -18.016 -3.262 1 96.94 227 ILE B N 1
ATOM 4430 C CA . ILE B 1 227 ? -6.402 -17.562 -2.119 1 96.94 227 ILE B CA 1
ATOM 4431 C C . ILE B 1 227 ? -7.195 -16.5 -1.34 1 96.94 227 ILE B C 1
ATOM 4433 O O . ILE B 1 227 ? -7.191 -16.516 -0.106 1 96.94 227 ILE B O 1
ATOM 4437 N N . TYR B 1 228 ? -7.949 -15.609 -1.989 1 96.94 228 TYR B N 1
ATOM 4438 C CA . TYR B 1 228 ? -8.672 -14.516 -1.349 1 96.94 228 TYR B CA 1
ATOM 4439 C C . TYR B 1 228 ? -10 -15 -0.776 1 96.94 228 TYR B C 1
ATOM 4441 O O . TYR B 1 228 ? -10.352 -14.656 0.353 1 96.94 228 TYR B O 1
ATOM 4449 N N . ARG B 1 229 ? -10.727 -15.859 -1.484 1 95.5 229 ARG B N 1
ATOM 4450 C CA . ARG B 1 229 ? -12.109 -16.188 -1.148 1 95.5 229 ARG B CA 1
ATOM 4451 C C . ARG B 1 229 ? -12.172 -17.438 -0.278 1 95.5 229 ARG B C 1
ATOM 4453 O O . ARG B 1 229 ? -13.133 -17.641 0.465 1 95.5 229 ARG B O 1
ATOM 4460 N N . ARG B 1 230 ? -11.133 -18.25 -0.431 1 95.12 230 ARG B N 1
ATOM 4461 C CA . ARG B 1 230 ? -11.148 -19.516 0.275 1 95.12 230 ARG B CA 1
ATOM 4462 C C . ARG B 1 230 ? -9.82 -19.781 0.973 1 95.12 230 ARG B C 1
ATOM 4464 O O . ARG B 1 230 ? -9.203 -20.828 0.769 1 95.12 230 ARG B O 1
ATOM 4471 N N . PRO B 1 231 ? -9.453 -18.906 1.833 1 96.25 231 PRO B N 1
ATOM 4472 C CA . PRO B 1 231 ? -8.219 -19.156 2.584 1 96.25 231 PRO B CA 1
ATOM 4473 C C . PRO B 1 231 ? -8.289 -20.422 3.42 1 96.25 231 PRO B C 1
ATOM 4475 O O . PRO B 1 231 ? -9.297 -20.688 4.086 1 96.25 231 PRO B O 1
ATOM 4478 N N . ARG B 1 232 ? -7.234 -21.188 3.432 1 94.44 232 ARG B N 1
ATOM 4479 C CA . ARG B 1 232 ? -7.223 -22.484 4.113 1 94.44 232 ARG B CA 1
ATOM 4480 C C . ARG B 1 232 ? -6.887 -22.312 5.594 1 94.44 232 ARG B C 1
ATOM 4482 O O . ARG B 1 232 ? -7.207 -23.172 6.41 1 94.44 232 ARG B O 1
ATOM 4489 N N . THR B 1 233 ? -6.195 -21.25 5.969 1 93.94 233 THR B N 1
ATOM 4490 C CA . THR B 1 233 ? -5.781 -21.016 7.348 1 93.94 233 THR B CA 1
ATOM 4491 C C . THR B 1 233 ? -6.117 -19.578 7.77 1 93.94 233 THR B C 1
ATOM 4493 O O . THR B 1 233 ? -6.375 -18.719 6.926 1 93.94 233 THR B O 1
ATOM 4496 N N . ARG B 1 234 ? -6.137 -19.391 9.07 1 94.31 234 ARG B N 1
ATOM 4497 C CA . ARG B 1 234 ? -6.332 -18.062 9.617 1 94.31 234 ARG B CA 1
ATOM 4498 C C . ARG B 1 234 ? -5.266 -17.094 9.109 1 94.31 234 ARG B C 1
ATOM 4500 O O . ARG B 1 234 ? -5.559 -15.938 8.82 1 94.31 234 ARG B O 1
ATOM 4507 N N . PHE B 1 235 ? -4.066 -17.578 9.016 1 93.88 235 PHE B N 1
ATOM 4508 C CA . PHE B 1 235 ? -2.967 -16.734 8.555 1 93.88 235 PHE B CA 1
ATOM 4509 C C . PHE B 1 235 ? -3.234 -16.219 7.152 1 93.88 235 PHE B C 1
ATOM 4511 O O . PHE B 1 235 ? -3.098 -15.016 6.895 1 93.88 235 PHE B O 1
ATOM 4518 N N . VAL B 1 236 ? -3.676 -17.078 6.195 1 95.56 236 VAL B N 1
ATOM 4519 C CA . VAL B 1 236 ? -3.908 -16.672 4.812 1 95.56 236 VAL B CA 1
ATOM 4520 C C . VAL B 1 236 ? -5.062 -15.68 4.754 1 95.56 236 VAL B C 1
ATOM 4522 O O . VAL B 1 236 ? -5.004 -14.695 4.008 1 95.56 236 VAL B O 1
ATOM 4525 N N . ALA B 1 237 ? -6.016 -15.93 5.57 1 94.69 237 ALA B N 1
ATOM 4526 C CA . ALA B 1 237 ? -7.184 -15.047 5.602 1 94.69 237 ALA B CA 1
ATOM 4527 C C . ALA B 1 237 ? -6.797 -13.633 6.027 1 94.69 237 ALA B C 1
ATOM 4529 O O . ALA B 1 237 ? -7.293 -12.656 5.469 1 94.69 237 ALA B O 1
ATOM 4530 N N . GLU B 1 238 ? -5.898 -13.516 6.973 1 92.25 238 GLU B N 1
ATOM 4531 C CA . GLU B 1 238 ? -5.531 -12.227 7.551 1 92.25 238 GLU B CA 1
ATOM 4532 C C . GLU B 1 238 ? -4.398 -11.57 6.766 1 92.25 238 GLU B C 1
ATOM 4534 O O . GLU B 1 238 ? -4.207 -10.359 6.84 1 92.25 238 GLU B O 1
ATOM 4539 N N . PHE B 1 239 ? -3.721 -12.398 6.059 1 90.31 239 PHE B N 1
ATOM 4540 C CA . PHE B 1 239 ? -2.535 -11.898 5.375 1 90.31 239 PHE B CA 1
ATOM 4541 C C . PHE B 1 239 ? -2.908 -11.227 4.059 1 90.31 239 PHE B C 1
ATOM 4543 O O . PHE B 1 239 ? -2.295 -10.234 3.66 1 90.31 239 PHE B O 1
ATOM 4550 N N . ILE B 1 240 ? -3.814 -11.789 3.35 1 91.44 240 ILE B N 1
ATOM 4551 C CA . ILE B 1 240 ? -4.207 -11.242 2.057 1 91.44 240 ILE B CA 1
ATOM 4552 C C . ILE B 1 240 ? -5.504 -10.453 2.205 1 91.44 240 ILE B C 1
ATOM 4554 O O . ILE B 1 240 ? -6.57 -11.023 2.434 1 91.44 240 ILE B O 1
ATOM 4558 N N . GLY B 1 241 ? -5.449 -9.219 1.942 1 88.69 241 GLY B N 1
ATOM 4559 C CA . GLY B 1 241 ? -6.605 -8.359 2.148 1 88.69 241 GLY B CA 1
ATOM 4560 C C . GLY B 1 241 ? -6.949 -8.164 3.613 1 88.69 241 GLY B C 1
ATOM 4561 O O . GLY B 1 241 ? -6.16 -8.516 4.492 1 88.69 241 GLY B O 1
ATOM 4562 N N . ARG B 1 242 ? -8.078 -7.535 3.824 1 89.25 242 ARG B N 1
ATOM 4563 C CA . ARG B 1 242 ? -8.625 -7.379 5.172 1 89.25 242 ARG B CA 1
ATOM 4564 C C . ARG B 1 242 ? -9.703 -8.422 5.445 1 89.25 242 ARG B C 1
ATOM 4566 O O . ARG B 1 242 ? -10.477 -8.781 4.551 1 89.25 242 ARG B O 1
ATOM 4573 N N . ALA B 1 243 ? -9.625 -8.906 6.68 1 94 243 ALA B N 1
ATOM 4574 C CA . ALA B 1 243 ? -10.594 -9.953 6.996 1 94 243 ALA B CA 1
ATOM 4575 C C . ALA B 1 243 ? -11.102 -9.82 8.43 1 94 243 ALA B C 1
ATOM 4577 O O . ALA B 1 243 ? -10.328 -9.492 9.336 1 94 243 ALA B O 1
ATOM 4578 N N . ASN B 1 244 ? -12.406 -9.945 8.531 1 95.44 244 ASN B N 1
ATOM 4579 C CA . ASN B 1 244 ? -13.008 -10.156 9.844 1 95.44 244 ASN B CA 1
ATOM 4580 C C . ASN B 1 244 ? -13.133 -11.641 10.172 1 95.44 244 ASN B C 1
ATOM 4582 O O . ASN B 1 244 ? -13.742 -12.398 9.414 1 95.44 244 ASN B O 1
ATOM 4586 N N . LEU B 1 245 ? -12.492 -12.023 11.203 1 95.38 245 LEU B N 1
ATOM 4587 C CA . LEU B 1 245 ? -12.68 -13.391 11.68 1 95.38 245 LEU B CA 1
ATOM 4588 C C . LEU B 1 245 ? -13.672 -13.438 12.836 1 95.38 245 LEU B C 1
ATOM 4590 O O . LEU B 1 245 ? -13.336 -13.094 13.969 1 95.38 245 LEU B O 1
ATOM 4594 N N . LEU B 1 246 ? -14.828 -13.953 12.547 1 94.94 246 LEU B N 1
ATOM 4595 C CA . LEU B 1 246 ? -15.922 -13.883 13.516 1 94.94 246 LEU B CA 1
ATOM 4596 C C . LEU B 1 246 ? -16.312 -15.281 14.008 1 94.94 246 LEU B C 1
ATOM 4598 O O . LEU B 1 246 ? -16.5 -16.188 13.203 1 94.94 246 LEU B O 1
ATOM 4602 N N . PRO B 1 247 ? -16.438 -15.398 15.289 1 95.31 247 PRO B N 1
ATOM 4603 C CA . PRO B 1 247 ? -16.859 -16.688 15.828 1 95.31 247 PRO B CA 1
ATOM 4604 C C . PRO B 1 247 ? -18.359 -16.953 15.641 1 95.31 247 PRO B C 1
ATOM 4606 O O . PRO B 1 247 ? -19.156 -16.031 15.695 1 95.31 247 PRO B O 1
ATOM 4609 N N . GLY B 1 248 ? -18.625 -18.203 15.43 1 94.94 248 GLY B N 1
ATOM 4610 C CA . GLY B 1 248 ? -20.016 -18.625 15.281 1 94.94 248 GLY B CA 1
ATOM 4611 C C . GLY B 1 248 ? -20.188 -20.125 15.297 1 94.94 248 GLY B C 1
ATOM 4612 O O . GLY B 1 248 ? -19.328 -20.844 15.82 1 94.94 248 GLY B O 1
ATOM 4613 N N . THR B 1 249 ? -21.406 -20.531 14.914 1 95.88 249 THR B N 1
ATOM 4614 C CA . THR B 1 249 ? -21.75 -21.953 14.852 1 95.88 249 THR B CA 1
ATOM 4615 C C . THR B 1 249 ? -22.297 -22.312 13.477 1 95.88 249 THR B C 1
ATOM 4617 O O . THR B 1 249 ? -23.094 -21.562 12.891 1 95.88 249 THR B O 1
ATOM 4620 N N . LEU B 1 250 ? -21.719 -23.422 12.961 1 95.38 250 LEU B N 1
ATOM 4621 C CA . LEU B 1 250 ? -22.234 -23.969 11.711 1 95.38 250 LEU B CA 1
ATOM 4622 C C . LEU B 1 250 ? -23.562 -24.703 11.945 1 95.38 250 LEU B C 1
ATOM 4624 O O . LEU B 1 250 ? -23.562 -25.797 12.508 1 95.38 250 LEU B O 1
ATOM 4628 N N . GLU B 1 251 ? -24.594 -24.125 11.438 1 94.62 251 GLU B N 1
ATOM 4629 C CA . GLU B 1 251 ? -25.906 -24.719 11.711 1 94.62 251 GLU B CA 1
ATOM 4630 C C . GLU B 1 251 ? -26.219 -25.828 10.727 1 94.62 251 GLU B C 1
ATOM 4632 O O . GLU B 1 251 ? -26.906 -26.797 11.07 1 94.62 251 GLU B O 1
ATOM 4637 N N . ALA B 1 252 ? -25.891 -25.609 9.516 1 92.5 252 ALA B N 1
ATOM 4638 C CA . ALA B 1 252 ? -26.141 -26.594 8.469 1 92.5 252 ALA B CA 1
ATOM 4639 C C . ALA B 1 252 ? -25.078 -26.516 7.371 1 92.5 252 ALA B C 1
ATOM 4641 O O . ALA B 1 252 ? -24.484 -25.453 7.145 1 92.5 252 ALA B O 1
ATOM 4642 N N . LEU B 1 253 ? -24.797 -27.625 6.785 1 90.25 253 LEU B N 1
ATOM 4643 C CA . LEU B 1 253 ? -23.891 -27.75 5.656 1 90.25 253 LEU B CA 1
ATOM 4644 C C . LEU B 1 253 ? -24.422 -28.734 4.625 1 90.25 253 LEU B C 1
ATOM 4646 O O . LEU B 1 253 ? -24.75 -29.875 4.965 1 90.25 253 LEU B O 1
ATOM 4650 N N . ASP B 1 254 ? -24.516 -28.172 3.477 1 85.69 254 ASP B N 1
ATOM 4651 C CA . ASP B 1 254 ? -25.016 -29.094 2.465 1 85.69 254 ASP B CA 1
ATOM 4652 C C . ASP B 1 254 ? -23.875 -29.734 1.683 1 85.69 254 ASP B C 1
ATOM 4654 O O . ASP B 1 254 ? -22.703 -29.453 1.946 1 85.69 254 ASP B O 1
ATOM 4658 N N . GLY B 1 255 ? -24.125 -30.656 0.794 1 81.31 255 GLY B N 1
ATOM 4659 C CA . GLY B 1 255 ? -23.125 -31.422 0.059 1 81.31 255 GLY B CA 1
ATOM 4660 C C . GLY B 1 255 ? -22.359 -30.578 -0.942 1 81.31 255 GLY B C 1
ATOM 4661 O O . GLY B 1 255 ? -21.312 -31 -1.44 1 81.31 255 GLY B O 1
ATOM 4662 N N . GLN B 1 256 ? -22.828 -29.328 -1.188 1 83.75 256 GLN B N 1
ATOM 4663 C CA . GLN B 1 256 ? -22.172 -28.484 -2.176 1 83.75 256 GLN B CA 1
ATOM 4664 C C . GLN B 1 256 ? -21.297 -27.422 -1.504 1 83.75 256 GLN B C 1
ATOM 4666 O O . GLN B 1 256 ? -20.797 -26.516 -2.168 1 83.75 256 GLN B O 1
ATOM 4671 N N . GLY B 1 257 ? -21.172 -27.516 -0.224 1 86.12 257 GLY B N 1
ATOM 4672 C CA . GLY B 1 257 ? -20.297 -26.609 0.504 1 86.12 257 GLY B CA 1
ATOM 4673 C C . GLY B 1 257 ? -21.016 -25.344 0.953 1 86.12 257 GLY B C 1
ATOM 4674 O O . GLY B 1 257 ? -20.375 -24.391 1.395 1 86.12 257 GLY B O 1
ATOM 4675 N N . ARG B 1 258 ? -22.359 -25.375 0.81 1 91.12 258 ARG B N 1
ATOM 4676 C CA . ARG B 1 258 ? -23.141 -24.234 1.313 1 91.12 258 ARG B CA 1
ATOM 4677 C C . ARG B 1 258 ? -23.5 -24.438 2.781 1 91.12 258 ARG B C 1
ATOM 4679 O O . ARG B 1 258 ? -24.031 -25.484 3.158 1 91.12 258 ARG B O 1
ATOM 4686 N N . ALA B 1 259 ? -23.188 -23.406 3.51 1 93.06 259 ALA B N 1
ATOM 4687 C CA . ALA B 1 259 ? -23.344 -23.5 4.961 1 93.06 259 ALA B CA 1
ATOM 4688 C C . ALA B 1 259 ? -24.297 -22.422 5.477 1 93.06 259 ALA B C 1
ATOM 4690 O O . ALA B 1 259 ? -24.328 -21.312 4.941 1 93.06 259 ALA B O 1
ATOM 4691 N N . ARG B 1 260 ? -25.109 -22.812 6.375 1 95.12 260 ARG B N 1
ATOM 4692 C CA . ARG B 1 260 ? -25.844 -21.844 7.184 1 95.12 260 ARG B CA 1
ATOM 4693 C C . ARG B 1 260 ? -25.125 -21.594 8.508 1 95.12 260 ARG B C 1
ATOM 4695 O O . ARG B 1 260 ? -24.922 -22.516 9.297 1 95.12 260 ARG B O 1
ATOM 4702 N N . VAL B 1 261 ? -24.734 -20.328 8.766 1 95.69 261 VAL B N 1
ATOM 4703 C CA . VAL B 1 261 ? -23.906 -20 9.922 1 95.69 261 VAL B CA 1
ATOM 4704 C C . VAL B 1 261 ? -24.641 -18.984 10.797 1 95.69 261 VAL B C 1
ATOM 4706 O O . VAL B 1 261 ? -25.297 -18.078 10.281 1 95.69 261 VAL B O 1
ATOM 4709 N N . ARG B 1 262 ? -24.547 -19.203 12.047 1 94.88 262 ARG B N 1
ATOM 4710 C CA . ARG B 1 262 ? -24.984 -18.234 13.031 1 94.88 262 ARG B CA 1
ATOM 4711 C C . ARG B 1 262 ? -23.797 -17.641 13.789 1 94.88 262 ARG B C 1
ATOM 4713 O O . ARG B 1 262 ? -23.125 -18.344 14.531 1 94.88 262 ARG B O 1
ATOM 4720 N N . LEU B 1 263 ? -23.562 -16.359 13.625 1 94.44 263 LEU B N 1
ATOM 4721 C CA . LEU B 1 263 ? -22.484 -15.703 14.367 1 94.44 263 LEU B CA 1
ATOM 4722 C C . LEU B 1 263 ? -22.859 -15.523 15.828 1 94.44 263 LEU B C 1
ATOM 4724 O O . LEU B 1 263 ? -24.047 -15.352 16.156 1 94.44 263 LEU B O 1
ATOM 4728 N N . ASP B 1 264 ? -21.844 -15.453 16.625 1 93 264 ASP B N 1
ATOM 4729 C CA . ASP B 1 264 ? -22.094 -15.188 18.031 1 93 264 ASP B CA 1
ATOM 4730 C C . ASP B 1 264 ? -22.719 -13.812 18.234 1 93 264 ASP B C 1
ATOM 4732 O O . ASP B 1 264 ? -23.516 -13.617 19.172 1 93 264 ASP B O 1
ATOM 4736 N N . ALA B 1 265 ? -22.438 -12.984 17.359 1 88.44 265 ALA B N 1
ATOM 4737 C CA . ALA B 1 265 ? -22.922 -11.609 17.453 1 88.44 265 ALA B CA 1
ATOM 4738 C C . ALA B 1 265 ? -24.359 -11.5 16.984 1 88.44 265 ALA B C 1
ATOM 4740 O O . ALA B 1 265 ? -24.984 -10.453 17.125 1 88.44 265 ALA B O 1
ATOM 4741 N N . GLY B 1 266 ? -24.875 -12.555 16.328 1 83.56 266 GLY B N 1
ATOM 4742 C CA . GLY B 1 266 ? -26.312 -12.508 16.078 1 83.56 266 GLY B CA 1
ATOM 4743 C C . GLY B 1 266 ? -26.672 -12.859 14.648 1 83.56 266 GLY B C 1
ATOM 4744 O O . GLY B 1 266 ? -27.484 -13.758 14.414 1 83.56 266 GLY B O 1
ATOM 4745 N N . PRO B 1 267 ? -26.062 -12.281 13.695 1 88.38 267 PRO B N 1
ATOM 4746 C CA . PRO B 1 267 ? -26.469 -12.477 12.305 1 88.38 267 PRO B CA 1
ATOM 4747 C C . PRO B 1 267 ? -26.438 -13.945 11.875 1 88.38 267 PRO B C 1
ATOM 4749 O O . PRO B 1 267 ? -25.531 -14.688 12.289 1 88.38 267 PRO B O 1
ATOM 4752 N N . VAL B 1 268 ? -27.438 -14.352 11.156 1 92.19 268 VAL B N 1
ATOM 4753 C CA . VAL B 1 268 ? -27.484 -15.656 10.508 1 92.19 268 VAL B CA 1
ATOM 4754 C C . VAL B 1 268 ? -27.5 -15.477 8.992 1 92.19 268 VAL B C 1
ATOM 4756 O O . VAL B 1 268 ? -28.234 -14.648 8.461 1 92.19 268 VAL B O 1
ATOM 4759 N N . PHE B 1 269 ? -26.656 -16.188 8.305 1 93.19 269 PHE B N 1
ATOM 4760 C CA . PHE B 1 269 ? -26.547 -16.031 6.859 1 93.19 269 PHE B CA 1
ATOM 4761 C C . PHE B 1 269 ? -25.953 -17.281 6.223 1 93.19 269 PHE B C 1
ATOM 4763 O O . PHE B 1 269 ? -25.562 -18.219 6.926 1 93.19 269 PHE B O 1
ATOM 4770 N N . ARG B 1 270 ? -26.016 -17.281 4.898 1 95.06 270 ARG B N 1
ATOM 4771 C CA . ARG B 1 270 ? -25.422 -18.391 4.152 1 95.06 270 ARG B CA 1
ATOM 4772 C C . ARG B 1 270 ? -23.953 -18.094 3.807 1 95.06 270 ARG B C 1
ATOM 4774 O O . ARG B 1 270 ? -23.625 -16.969 3.41 1 95.06 270 ARG B O 1
ATOM 4781 N N . ALA B 1 271 ? -23.125 -19.016 4.031 1 96.19 271 ALA B N 1
ATOM 4782 C CA . ALA B 1 271 ? -21.703 -18.922 3.723 1 96.19 271 ALA B CA 1
ATOM 4783 C C . ALA B 1 271 ? -21.219 -20.156 2.969 1 96.19 271 ALA B C 1
ATOM 4785 O O . ALA B 1 271 ? -22.031 -21.031 2.609 1 96.19 271 ALA B O 1
ATOM 4786 N N . LEU B 1 272 ? -19.969 -20.125 2.561 1 94.25 272 LEU B N 1
ATOM 4787 C CA . LEU B 1 272 ? -19.328 -21.266 1.936 1 94.25 272 LEU B CA 1
ATOM 4788 C C . LEU B 1 272 ? -18.312 -21.922 2.881 1 94.25 272 LEU B C 1
ATOM 4790 O O . LEU B 1 272 ? -17.641 -21.219 3.643 1 94.25 272 LEU B O 1
ATOM 4794 N N . GLY B 1 273 ? -18.297 -23.188 2.865 1 88.31 273 GLY B N 1
ATOM 4795 C CA . GLY B 1 273 ? -17.422 -23.859 3.807 1 88.31 273 GLY B CA 1
ATOM 4796 C C . GLY B 1 273 ? -16.406 -24.781 3.131 1 88.31 273 GLY B C 1
ATOM 4797 O O . GLY B 1 273 ? -16.672 -25.297 2.041 1 88.31 273 GLY B O 1
ATOM 4798 N N . GLY B 1 274 ? -15.312 -24.844 3.807 1 78.75 274 GLY B N 1
ATOM 4799 C CA . GLY B 1 274 ? -14.289 -25.766 3.354 1 78.75 274 GLY B CA 1
ATOM 4800 C C . GLY B 1 274 ? -14.578 -27.219 3.723 1 78.75 274 GLY B C 1
ATOM 4801 O O . GLY B 1 274 ? -15.602 -27.516 4.336 1 78.75 274 GLY B O 1
ATOM 4802 N N . PRO B 1 275 ? -13.672 -28.062 3.287 1 78.69 275 PRO B N 1
ATOM 4803 C CA . PRO B 1 275 ? -13.828 -29.469 3.631 1 78.69 275 PRO B CA 1
ATOM 4804 C C . PRO B 1 275 ? -13.641 -29.734 5.121 1 78.69 275 PRO B C 1
ATOM 4806 O O . PRO B 1 275 ? -12.977 -28.969 5.816 1 78.69 275 PRO B O 1
ATOM 4809 N N . GLY B 1 276 ? -14.266 -30.75 5.688 1 83.75 276 GLY B N 1
ATOM 4810 C CA . GLY B 1 276 ? -14.047 -31.219 7.051 1 83.75 276 GLY B CA 1
ATOM 4811 C C . GLY B 1 276 ? -14.961 -30.547 8.062 1 83.75 276 GLY B C 1
ATOM 4812 O O . GLY B 1 276 ? -14.797 -30.734 9.273 1 83.75 276 GLY B O 1
ATOM 4813 N N . LEU B 1 277 ? -15.859 -29.797 7.551 1 88.81 277 LEU B N 1
ATOM 4814 C CA . LEU B 1 277 ? -16.781 -29.109 8.445 1 88.81 277 LEU B CA 1
ATOM 4815 C C . LEU B 1 277 ? -18.031 -29.953 8.688 1 88.81 277 LEU B C 1
ATOM 4817 O O . LEU B 1 277 ? -18.422 -30.75 7.836 1 88.81 277 LEU B O 1
ATOM 4821 N N . ALA B 1 278 ? -18.562 -29.766 9.922 1 90.38 278 ALA B N 1
ATOM 4822 C CA . ALA B 1 278 ? -19.781 -30.484 10.289 1 90.38 278 ALA B CA 1
ATOM 4823 C C . ALA B 1 278 ? -20.797 -29.562 10.945 1 90.38 278 ALA B C 1
ATOM 4825 O O . ALA B 1 278 ? -20.422 -28.609 11.625 1 90.38 278 ALA B O 1
ATOM 4826 N N . ALA B 1 279 ? -22 -29.938 10.719 1 90.94 279 ALA B N 1
ATOM 4827 C CA . ALA B 1 279 ? -23.078 -29.156 11.344 1 90.94 279 ALA B CA 1
ATOM 4828 C C . ALA B 1 279 ? -22.953 -29.203 12.867 1 90.94 279 ALA B C 1
ATOM 4830 O O . ALA B 1 279 ? -22.641 -30.25 13.438 1 90.94 279 ALA B O 1
ATOM 4831 N N . GLY B 1 280 ? -23.234 -28.078 13.508 1 92.44 280 GLY B N 1
ATOM 4832 C CA . GLY B 1 280 ? -23.234 -28 14.961 1 92.44 280 GLY B CA 1
ATOM 4833 C C . GLY B 1 280 ? -21.891 -27.562 15.531 1 92.44 280 GLY B C 1
ATOM 4834 O O . GLY B 1 280 ? -21.797 -27.188 16.703 1 92.44 280 GLY B O 1
ATOM 4835 N N . GLN B 1 281 ? -20.922 -27.547 14.781 1 93.38 281 GLN B N 1
ATOM 4836 C CA . GLN B 1 281 ? -19.578 -27.266 15.289 1 93.38 281 GLN B CA 1
ATOM 4837 C C . GLN B 1 281 ? -19.344 -25.75 15.391 1 93.38 281 GLN B C 1
ATOM 4839 O O . GLN B 1 281 ? -19.922 -24.984 14.609 1 93.38 281 GLN B O 1
ATOM 4844 N N . ARG B 1 282 ? -18.484 -25.391 16.422 1 95.38 282 ARG B N 1
ATOM 4845 C CA . ARG B 1 282 ? -17.984 -24.016 16.484 1 95.38 282 ARG B CA 1
ATOM 4846 C C . ARG B 1 282 ? -17.047 -23.734 15.312 1 95.38 282 ARG B C 1
ATOM 4848 O O . ARG B 1 282 ? -16.328 -24.625 14.852 1 95.38 282 ARG B O 1
ATOM 4855 N N . CYS B 1 283 ? -17.172 -22.5 14.836 1 94.06 283 CYS B N 1
ATOM 4856 C CA . CYS B 1 283 ? -16.328 -22.203 13.68 1 94.06 283 CYS B CA 1
ATOM 4857 C C . CYS B 1 283 ? -15.945 -20.719 13.664 1 94.06 283 CYS B C 1
ATOM 4859 O O . CYS B 1 283 ? -16.438 -19.938 14.477 1 94.06 283 CYS B O 1
ATOM 4861 N N . GLN B 1 284 ? -14.938 -20.406 12.836 1 94.69 284 GLN B N 1
ATOM 4862 C CA . GLN B 1 284 ? -14.555 -19.031 12.484 1 94.69 284 GLN B CA 1
ATOM 4863 C C . GLN B 1 284 ? -14.961 -18.703 11.047 1 94.69 284 GLN B C 1
ATOM 4865 O O . GLN B 1 284 ? -14.664 -19.469 10.125 1 94.69 284 GLN B O 1
ATOM 4870 N N . VAL B 1 285 ? -15.656 -17.625 10.961 1 95.81 285 VAL B N 1
ATOM 4871 C CA . VAL B 1 285 ? -16.125 -17.219 9.648 1 95.81 285 VAL B CA 1
ATOM 4872 C C . VAL B 1 285 ? -15.328 -16 9.164 1 95.81 285 VAL B C 1
ATOM 4874 O O . VAL B 1 285 ? -15.211 -15.008 9.875 1 95.81 285 VAL B O 1
ATOM 4877 N N . VAL B 1 286 ? -14.75 -16.188 7.977 1 96.75 286 VAL B N 1
ATOM 4878 C CA . VAL B 1 286 ? -14.047 -15.086 7.34 1 96.75 286 VAL B CA 1
ATOM 4879 C C . VAL B 1 286 ? -15.039 -14.219 6.57 1 96.75 286 VAL B C 1
ATOM 4881 O O . VAL B 1 286 ? -15.633 -14.664 5.586 1 96.75 286 VAL B O 1
ATOM 4884 N N . VAL B 1 287 ? -15.242 -13.023 7.062 1 96.56 287 VAL B N 1
ATOM 4885 C CA . VAL B 1 287 ? -16.094 -12.047 6.395 1 96.56 287 VAL B CA 1
ATOM 4886 C C . VAL B 1 287 ? -15.242 -10.859 5.941 1 96.56 287 VAL B C 1
ATOM 4888 O O . VAL B 1 287 ? -14.703 -10.117 6.77 1 96.56 287 VAL B O 1
ATOM 4891 N N . ARG B 1 288 ? -15.117 -10.75 4.652 1 97.19 288 ARG B N 1
ATOM 4892 C CA . ARG B 1 288 ? -14.375 -9.602 4.133 1 97.19 288 ARG B CA 1
ATOM 4893 C C . ARG B 1 288 ? -15.172 -8.312 4.289 1 97.19 288 ARG B C 1
ATOM 4895 O O . ARG B 1 288 ? -16.406 -8.336 4.262 1 97.19 288 ARG B O 1
ATOM 4902 N N . PRO B 1 289 ? -14.508 -7.16 4.434 1 96.62 289 PRO B N 1
ATOM 4903 C CA . PRO B 1 289 ? -15.203 -5.895 4.688 1 96.62 289 PRO B CA 1
ATOM 4904 C C . PRO B 1 289 ? -16.219 -5.559 3.605 1 96.62 289 PRO B C 1
ATOM 4906 O O . PRO B 1 289 ? -17.281 -5.008 3.908 1 96.62 289 PRO B O 1
ATOM 4909 N N . GLU B 1 290 ? -15.891 -5.891 2.398 1 95.88 290 GLU B N 1
ATOM 4910 C CA . GLU B 1 290 ? -16.766 -5.535 1.281 1 95.88 290 GLU B CA 1
ATOM 4911 C C . GLU B 1 290 ? -18.016 -6.418 1.251 1 95.88 290 GLU B C 1
ATOM 4913 O O . GLU B 1 290 ? -18.953 -6.133 0.517 1 95.88 290 GLU B O 1
ATOM 4918 N N . GLN B 1 291 ? -18.062 -7.438 2.049 1 95.81 291 GLN B N 1
ATOM 4919 C CA . GLN B 1 291 ? -19.188 -8.367 2.082 1 95.81 291 GLN B CA 1
ATOM 4920 C C . GLN B 1 291 ? -20.234 -7.914 3.092 1 95.81 291 GLN B C 1
ATOM 4922 O O . GLN B 1 291 ? -21.297 -8.523 3.197 1 95.81 291 GLN B O 1
ATOM 4927 N N . ILE B 1 292 ? -19.906 -6.914 3.844 1 95.44 292 ILE B N 1
ATOM 4928 C CA . ILE B 1 292 ? -20.844 -6.355 4.82 1 95.44 292 ILE B CA 1
ATOM 4929 C C . ILE B 1 292 ? -21.766 -5.34 4.137 1 95.44 292 ILE B C 1
ATOM 4931 O O . ILE B 1 292 ? -21.281 -4.387 3.516 1 95.44 292 ILE B O 1
ATOM 4935 N N . LEU B 1 293 ? -22.984 -5.582 4.266 1 94.56 293 LEU B N 1
ATOM 4936 C CA . LEU B 1 293 ? -24 -4.734 3.65 1 94.56 293 LEU B CA 1
ATOM 4937 C C . LEU B 1 293 ? -24.703 -3.883 4.695 1 94.56 293 LEU B C 1
ATOM 4939 O O . LEU B 1 293 ? -24.875 -4.305 5.844 1 94.56 293 LEU B O 1
ATOM 4943 N N . PHE B 1 294 ? -25.078 -2.684 4.207 1 93.88 294 PHE B N 1
ATOM 4944 C CA . PHE B 1 294 ? -25.812 -1.774 5.082 1 93.88 294 PHE B CA 1
ATOM 4945 C C . PHE B 1 294 ? -27.266 -1.65 4.641 1 93.88 294 PHE B C 1
ATOM 4947 O O . PHE B 1 294 ? -27.578 -0.84 3.768 1 93.88 294 PHE B O 1
ATOM 4954 N N . ALA B 1 295 ? -27.969 -2.547 4.961 1 84.56 295 ALA B N 1
ATOM 4955 C CA . ALA B 1 295 ? -29.391 -2.586 4.586 1 84.56 295 ALA B CA 1
ATOM 4956 C C . ALA B 1 295 ? -30.281 -2.725 5.812 1 84.56 295 ALA B C 1
ATOM 4958 O O . ALA B 1 295 ? -29.859 -3.285 6.832 1 84.56 295 ALA B O 1
ATOM 4959 N N . PRO B 1 296 ? -31.469 -2.217 5.605 1 85.06 296 PRO B N 1
ATOM 4960 C CA . PRO B 1 296 ? -32.406 -2.365 6.719 1 85.06 296 PRO B CA 1
ATOM 4961 C C . PRO B 1 296 ? -32.656 -3.824 7.074 1 85.06 296 PRO B C 1
ATOM 4963 O O . PRO B 1 296 ? -32.656 -4.691 6.195 1 85.06 296 PRO B O 1
ATOM 4966 N N . GLY B 1 297 ? -32.969 -4.113 8.273 1 83.62 297 GLY B N 1
ATOM 4967 C CA . GLY B 1 297 ? -33.344 -5.445 8.719 1 83.62 297 GLY B CA 1
ATOM 4968 C C . GLY B 1 297 ? -32.156 -6.27 9.188 1 83.62 297 GLY B C 1
ATOM 4969 O O . GLY B 1 297 ? -32.344 -7.418 9.602 1 83.62 297 GLY B O 1
ATOM 4970 N N . GLY B 1 298 ? -31.016 -5.664 9.195 1 89.81 298 GLY B N 1
ATOM 4971 C CA . GLY B 1 298 ? -29.844 -6.379 9.672 1 89.81 298 GLY B CA 1
ATOM 4972 C C . GLY B 1 298 ? -29.594 -6.203 11.164 1 89.81 298 GLY B C 1
ATOM 4973 O O . GLY B 1 298 ? -30.5 -5.801 11.898 1 89.81 298 GLY B O 1
ATOM 4974 N N . ALA B 1 299 ? -28.5 -6.719 11.57 1 92.25 299 ALA B N 1
ATOM 4975 C CA . ALA B 1 299 ? -28.125 -6.574 12.969 1 92.25 299 ALA B CA 1
ATOM 4976 C C . ALA B 1 299 ? -27.656 -5.152 13.258 1 92.25 299 ALA B C 1
ATOM 4978 O O . ALA B 1 299 ? -27 -4.516 12.422 1 92.25 299 ALA B O 1
ATOM 4979 N N . GLU B 1 300 ? -27.938 -4.727 14.453 1 92.69 300 GLU B N 1
ATOM 4980 C CA . GLU B 1 300 ? -27.547 -3.375 14.836 1 92.69 300 GLU B CA 1
ATOM 4981 C C . GLU B 1 300 ? -26.078 -3.324 15.266 1 92.69 300 GLU B C 1
ATOM 4983 O O . GLU B 1 300 ? -25.625 -4.137 16.078 1 92.69 300 GLU B O 1
ATOM 4988 N N . ALA B 1 301 ? -25.328 -2.396 14.688 1 94.88 301 ALA B N 1
ATOM 4989 C CA . ALA B 1 301 ? -23.922 -2.178 15.023 1 94.88 301 ALA B CA 1
ATOM 4990 C C . ALA B 1 301 ? -23.656 -0.71 15.344 1 94.88 301 ALA B C 1
ATOM 4992 O O . ALA B 1 301 ? -24.422 0.169 14.945 1 94.88 301 ALA B O 1
ATOM 4993 N N . ARG B 1 302 ? -22.703 -0.476 16.109 1 96 302 ARG B N 1
ATOM 4994 C CA . ARG B 1 302 ? -22.312 0.882 16.453 1 96 302 ARG B CA 1
ATOM 4995 C C . ARG B 1 302 ? -21.094 1.317 15.641 1 96 302 ARG B C 1
ATOM 4997 O O . ARG B 1 302 ? -20.125 0.562 15.508 1 96 302 ARG B O 1
ATOM 5004 N N . LEU B 1 303 ? -21.141 2.484 15.094 1 95.81 303 LEU B N 1
ATOM 5005 C CA . LEU B 1 303 ? -20.016 3.031 14.352 1 95.81 303 LEU B CA 1
ATOM 5006 C C . LEU B 1 303 ? -18.953 3.582 15.297 1 95.81 303 LEU B C 1
ATOM 5008 O O . LEU B 1 303 ? -19.234 4.457 16.109 1 95.81 303 LEU B O 1
ATOM 5012 N N . CYS B 1 304 ? -17.734 3.094 15.141 1 93.5 304 CYS B N 1
ATOM 5013 C CA . CYS B 1 304 ? -16.656 3.492 16.031 1 93.5 304 CYS B CA 1
ATOM 5014 C C . CYS B 1 304 ? -15.703 4.461 15.328 1 93.5 304 CYS B C 1
ATOM 5016 O O . CYS B 1 304 ? -15.156 5.363 15.961 1 93.5 304 CYS B O 1
ATOM 5018 N N . GLN B 1 305 ? -15.523 4.219 14.094 1 91.94 305 GLN B N 1
ATOM 5019 C CA . GLN B 1 305 ? -14.555 5.016 13.359 1 91.94 305 GLN B CA 1
ATOM 5020 C C . GLN B 1 305 ? -14.859 5.008 11.859 1 91.94 305 GLN B C 1
ATOM 5022 O O . GLN B 1 305 ? -15.359 4.016 11.328 1 91.94 305 GLN B O 1
ATOM 5027 N N . THR B 1 306 ? -14.57 6.117 11.242 1 93.12 306 THR B N 1
ATOM 5028 C CA . THR B 1 306 ? -14.703 6.266 9.797 1 93.12 306 THR B CA 1
ATOM 5029 C C . THR B 1 306 ? -13.406 6.781 9.18 1 93.12 306 THR B C 1
ATOM 5031 O O . THR B 1 306 ? -12.852 7.781 9.641 1 93.12 306 THR B O 1
ATOM 5034 N N . LEU B 1 307 ? -12.938 6.082 8.242 1 93 307 LEU B N 1
ATOM 5035 C CA . LEU B 1 307 ? -11.773 6.512 7.48 1 93 307 LEU B CA 1
ATOM 5036 C C . LEU B 1 307 ? -12.117 6.68 6.008 1 93 307 LEU B C 1
ATOM 5038 O O . LEU B 1 307 ? -12.773 5.824 5.414 1 93 307 LEU B O 1
ATOM 5042 N N . PHE B 1 308 ? -11.727 7.812 5.457 1 94.38 308 PHE B N 1
ATOM 5043 C CA . PHE B 1 308 ? -11.953 8.07 4.039 1 94.38 308 PHE B CA 1
ATOM 5044 C C . PHE B 1 308 ? -10.734 7.656 3.215 1 94.38 308 PHE B C 1
ATOM 5046 O O . PHE B 1 308 ? -9.633 8.156 3.438 1 94.38 308 PHE B O 1
ATOM 5053 N N . LEU B 1 309 ? -10.938 6.73 2.16 1 94.12 309 LEU B N 1
ATOM 5054 C CA . LEU B 1 309 ? -9.828 6.219 1.358 1 94.12 309 LEU B CA 1
ATOM 5055 C C . LEU B 1 309 ? -9.984 6.625 -0.104 1 94.12 309 LEU B C 1
ATOM 5057 O O . LEU B 1 309 ? -9.383 6.012 -0.99 1 94.12 309 LEU B O 1
ATOM 5061 N N . GLY B 1 310 ? -10.836 7.617 -0.39 1 94.38 310 GLY B N 1
ATOM 5062 C CA . GLY B 1 310 ? -11.047 8.086 -1.749 1 94.38 310 GLY B CA 1
ATOM 5063 C C . GLY B 1 310 ? -12.234 7.426 -2.434 1 94.38 310 GLY B C 1
ATOM 5064 O O . GLY B 1 310 ? -13.352 7.945 -2.393 1 94.38 310 GLY B O 1
ATOM 5065 N N . SER B 1 311 ? -12.047 6.168 -2.822 1 94.38 311 SER B N 1
ATOM 5066 C CA . SER B 1 311 ? -13.094 5.449 -3.545 1 94.38 311 SER B CA 1
ATOM 5067 C C . SER B 1 311 ? -14.148 4.898 -2.588 1 94.38 311 SER B C 1
ATOM 5069 O O . SER B 1 311 ? -15.266 4.594 -3 1 94.38 311 SER B O 1
ATOM 5071 N N . HIS B 1 312 ? -13.711 4.785 -1.342 1 94.81 312 HIS B N 1
ATOM 5072 C CA . HIS B 1 312 ? -14.625 4.207 -0.359 1 94.81 312 HIS B CA 1
ATOM 5073 C C . HIS B 1 312 ? -14.258 4.648 1.055 1 94.81 312 HIS B C 1
ATOM 5075 O O . HIS B 1 312 ? -13.242 5.312 1.259 1 94.81 312 HIS B O 1
ATOM 5081 N N . TYR B 1 313 ? -15.18 4.387 1.952 1 95.69 313 TYR B N 1
ATOM 5082 C CA . TYR B 1 313 ? -14.953 4.555 3.383 1 95.69 313 TYR B CA 1
ATOM 5083 C C . TYR B 1 313 ? -14.68 3.215 4.055 1 95.69 313 TYR B C 1
ATOM 5085 O O . TYR B 1 313 ? -15.305 2.207 3.719 1 95.69 313 TYR B O 1
ATOM 5093 N N . GLU B 1 314 ? -13.758 3.225 4.906 1 95.12 314 GLU B N 1
ATOM 5094 C CA . GLU B 1 314 ? -13.57 2.102 5.82 1 95.12 314 GLU B CA 1
ATOM 5095 C C . GLU B 1 314 ? -14.188 2.396 7.184 1 95.12 314 GLU B C 1
ATOM 5097 O O . GLU B 1 314 ? -13.914 3.434 7.789 1 95.12 314 GLU B O 1
ATOM 5102 N N . LEU B 1 315 ? -15.023 1.534 7.633 1 95.94 315 LEU B N 1
ATOM 5103 C CA . LEU B 1 315 ? -15.766 1.716 8.883 1 95.94 315 LEU B CA 1
ATOM 5104 C C . LEU B 1 315 ? -15.359 0.668 9.914 1 95.94 315 LEU B C 1
ATOM 5106 O O . LEU B 1 315 ? -15.172 -0.503 9.57 1 95.94 315 LEU B O 1
ATOM 5110 N N . THR B 1 316 ? -15.109 1.119 11.062 1 95.12 316 THR B N 1
ATOM 5111 C CA . THR B 1 316 ? -14.984 0.215 12.195 1 95.12 316 THR B CA 1
ATOM 5112 C C . THR B 1 316 ? -16.281 0.173 13 1 95.12 316 THR B C 1
ATOM 5114 O O . THR B 1 316 ? -16.766 1.207 13.469 1 95.12 316 THR B O 1
ATOM 5117 N N . LEU B 1 317 ? -16.797 -1.005 13.133 1 95.88 317 LEU B N 1
ATOM 5118 C CA . LEU B 1 317 ? -18.094 -1.189 13.773 1 95.88 317 LEU B CA 1
ATOM 5119 C C . LEU B 1 317 ? -17.969 -2.105 14.984 1 95.88 317 LEU B C 1
ATOM 5121 O O . LEU B 1 317 ? -17.062 -2.941 15.047 1 95.88 317 LEU B O 1
ATOM 5125 N N . GLU B 1 318 ? -18.797 -1.864 15.852 1 95.25 318 GLU B N 1
ATOM 5126 C CA . GLU B 1 318 ? -18.969 -2.795 16.969 1 95.25 318 GLU B CA 1
ATOM 5127 C C . GLU B 1 318 ? -20.281 -3.559 16.844 1 95.25 318 GLU B C 1
ATOM 5129 O O . GLU B 1 318 ? -21.359 -2.955 16.828 1 95.25 318 GLU B O 1
ATOM 5134 N N . LEU B 1 319 ? -20.188 -4.801 16.703 1 91.62 319 LEU B N 1
ATOM 5135 C CA . LEU B 1 319 ? -21.328 -5.711 16.656 1 91.62 319 LEU B CA 1
ATOM 5136 C C . LEU B 1 319 ? -21.281 -6.695 17.812 1 91.62 319 LEU B C 1
ATOM 5138 O O . LEU B 1 319 ? -20.578 -7.699 17.766 1 91.62 319 LEU B O 1
ATOM 5142 N N . GLY B 1 320 ? -22.125 -6.484 18.734 1 87.5 320 GLY B N 1
ATOM 5143 C CA . GLY B 1 320 ? -21.969 -7.238 19.969 1 87.5 320 GLY B CA 1
ATOM 5144 C C . GLY B 1 320 ? -20.625 -7.012 20.641 1 87.5 320 GLY B C 1
ATOM 5145 O O . GLY B 1 320 ? -20.234 -5.871 20.891 1 87.5 320 GLY B O 1
ATOM 5146 N N . GLU B 1 321 ? -19.875 -8.156 20.781 1 87.94 321 GLU B N 1
ATOM 5147 C CA . GLU B 1 321 ? -18.562 -8.055 21.422 1 87.94 321 GLU B CA 1
ATOM 5148 C C . GLU B 1 321 ? -17.438 -8.055 20.391 1 87.94 321 GLU B C 1
ATOM 5150 O O . GLU B 1 321 ? -16.266 -8.008 20.734 1 87.94 321 GLU B O 1
ATOM 5155 N N . SER B 1 322 ? -17.922 -8.039 19.203 1 90.25 322 SER B N 1
ATOM 5156 C CA . SER B 1 322 ? -16.922 -8.133 18.141 1 90.25 322 SER B CA 1
ATOM 5157 C C . SER B 1 322 ? -16.719 -6.793 17.453 1 90.25 322 SER B C 1
ATOM 5159 O O . SER B 1 322 ? -17.672 -6.02 17.297 1 90.25 322 SER B O 1
ATOM 5161 N N . ARG B 1 323 ? -15.539 -6.523 17.172 1 92 323 ARG B N 1
ATOM 5162 C CA . ARG B 1 323 ? -15.211 -5.383 16.328 1 92 323 ARG B CA 1
ATOM 5163 C C . ARG B 1 323 ? -15.078 -5.816 14.867 1 92 323 ARG B C 1
ATOM 5165 O O . ARG B 1 323 ? -14.445 -6.836 14.57 1 92 323 ARG B O 1
ATOM 5172 N N . LEU B 1 324 ? -15.703 -5.035 13.953 1 93 324 LEU B N 1
ATOM 5173 C CA . LEU B 1 324 ? -15.75 -5.395 12.539 1 93 324 LEU B CA 1
ATOM 5174 C C . LEU B 1 324 ? -15.266 -4.242 11.664 1 93 324 LEU B C 1
ATOM 5176 O O . LEU B 1 324 ? -15.547 -3.076 11.961 1 93 324 LEU B O 1
ATOM 5180 N N . GLN B 1 325 ? -14.594 -4.625 10.68 1 95 325 GLN B N 1
ATOM 5181 C CA . GLN B 1 325 ? -14.242 -3.672 9.633 1 95 325 GLN B CA 1
ATOM 5182 C C . GLN B 1 325 ? -15.156 -3.822 8.422 1 95 325 GLN B C 1
ATOM 5184 O O . GLN B 1 325 ? -15.414 -4.938 7.961 1 95 325 GLN B O 1
ATOM 5189 N N . ALA B 1 326 ? -15.727 -2.738 7.941 1 96.69 326 ALA B N 1
ATOM 5190 C CA . ALA B 1 326 ? -16.594 -2.725 6.773 1 96.69 326 ALA B CA 1
ATOM 5191 C C . ALA B 1 326 ? -16.172 -1.637 5.785 1 96.69 326 ALA B C 1
ATOM 5193 O O . ALA B 1 326 ? -15.383 -0.759 6.125 1 96.69 326 ALA B O 1
ATOM 5194 N N . GLU B 1 327 ? -16.625 -1.805 4.602 1 96.06 327 GLU B N 1
ATOM 5195 C CA . GLU B 1 327 ? -16.375 -0.818 3.557 1 96.06 327 GLU B CA 1
ATOM 5196 C C . GLU B 1 327 ? -17.672 -0.354 2.91 1 96.06 327 GLU B C 1
ATOM 5198 O O . GLU B 1 327 ? -18.625 -1.137 2.771 1 96.06 327 GLU B O 1
ATOM 5203 N N . ALA B 1 328 ? -17.734 0.921 2.604 1 95.06 328 ALA B N 1
ATOM 5204 C CA . ALA B 1 328 ? -18.906 1.479 1.93 1 95.06 328 ALA B CA 1
ATOM 5205 C C . ALA B 1 328 ? -18.516 2.605 0.981 1 95.06 328 ALA B C 1
ATOM 5207 O O . ALA B 1 328 ? -17.672 3.438 1.315 1 95.06 328 ALA B O 1
ATOM 5208 N N . ARG B 1 329 ? -19.125 2.619 -0.201 1 91.69 329 ARG B N 1
ATOM 5209 C CA . ARG B 1 329 ? -18.859 3.693 -1.151 1 91.69 329 ARG B CA 1
ATOM 5210 C C . ARG B 1 329 ? -19.375 5.031 -0.621 1 91.69 329 ARG B C 1
ATOM 5212 O O . ARG B 1 329 ? -18.766 6.074 -0.856 1 91.69 329 ARG B O 1
ATOM 5219 N N . HIS B 1 330 ? -20.516 4.977 -0.073 1 91.69 330 HIS B N 1
ATOM 5220 C CA . HIS B 1 330 ? -21.125 6.125 0.587 1 91.69 330 HIS B CA 1
ATOM 5221 C C . HIS B 1 330 ? -21.391 5.84 2.061 1 91.69 330 HIS B C 1
ATOM 5223 O O . HIS B 1 330 ? -21.625 4.691 2.441 1 91.69 330 HIS B O 1
ATOM 5229 N N . LEU B 1 331 ? -21.266 6.895 2.861 1 92.25 331 LEU B N 1
ATOM 5230 C CA . LEU B 1 331 ? -21.562 6.691 4.273 1 92.25 331 LEU B CA 1
ATOM 5231 C C . LEU B 1 331 ? -23.016 6.238 4.465 1 92.25 331 LEU B C 1
ATOM 5233 O O . LEU B 1 331 ? -23.938 6.887 3.971 1 92.25 331 LEU B O 1
ATOM 5237 N N . PRO B 1 332 ? -23.172 5.164 5.133 1 92.06 332 PRO B N 1
ATOM 5238 C CA . PRO B 1 332 ? -24.547 4.676 5.348 1 92.06 332 PRO B CA 1
ATOM 5239 C C . PRO B 1 332 ? -25.344 5.566 6.293 1 92.06 332 PRO B C 1
ATOM 5241 O O . PRO B 1 332 ? -24.766 6.34 7.059 1 92.06 332 PRO B O 1
ATOM 5244 N N . ALA B 1 333 ? -26.672 5.453 6.094 1 89.06 333 ALA B N 1
ATOM 5245 C CA . ALA B 1 333 ? -27.547 6.168 7.02 1 89.06 333 ALA B CA 1
ATOM 5246 C C . ALA B 1 333 ? -27.375 5.652 8.445 1 89.06 333 ALA B C 1
ATOM 5248 O O . ALA B 1 333 ? -27.234 4.445 8.664 1 89.06 333 ALA B O 1
ATOM 5249 N N . MET B 1 334 ? -27.219 6.578 9.297 1 89.81 334 MET B N 1
ATOM 5250 C CA . MET B 1 334 ? -27.016 6.215 10.695 1 89.81 334 MET B CA 1
ATOM 5251 C C . MET B 1 334 ? -28.031 6.926 11.594 1 89.81 334 MET B C 1
ATOM 5253 O O . MET B 1 334 ? -28.547 7.992 11.242 1 89.81 334 MET B O 1
ATOM 5257 N N . GLN B 1 335 ? -28.422 6.273 12.633 1 88.12 335 GLN B N 1
ATOM 5258 C CA . GLN B 1 335 ? -29.234 6.852 13.711 1 88.12 335 GLN B CA 1
ATOM 5259 C C . GLN B 1 335 ? -28.484 6.777 15.047 1 88.12 335 GLN B C 1
ATOM 5261 O O . GLN B 1 335 ? -28.297 5.688 15.586 1 88.12 335 GLN B O 1
ATOM 5266 N N . ASP B 1 336 ? -28.078 7.898 15.602 1 91.06 336 ASP B N 1
ATOM 5267 C CA . ASP B 1 336 ? -27.391 7.992 16.875 1 91.06 336 ASP B CA 1
ATOM 5268 C C . ASP B 1 336 ? -26.125 7.121 16.891 1 91.06 336 ASP B C 1
ATOM 5270 O O . ASP B 1 336 ? -25.906 6.352 17.828 1 91.06 336 ASP B O 1
ATOM 5274 N N . GLY B 1 337 ? -25.5 7.086 15.781 1 91.44 337 GLY B N 1
ATOM 5275 C CA . GLY B 1 337 ? -24.234 6.367 15.68 1 91.44 337 GLY B CA 1
ATOM 5276 C C . GLY B 1 337 ? -24.422 4.879 15.453 1 91.44 337 GLY B C 1
ATOM 5277 O O . GLY B 1 337 ? -23.453 4.117 15.5 1 91.44 337 GLY B O 1
ATOM 5278 N N . ARG B 1 338 ? -25.688 4.496 15.242 1 94.12 338 ARG B N 1
ATOM 5279 C CA . ARG B 1 338 ? -25.969 3.088 15.008 1 94.12 338 ARG B CA 1
ATOM 5280 C C . ARG B 1 338 ? -26.438 2.857 13.57 1 94.12 338 ARG B C 1
ATOM 5282 O O . ARG B 1 338 ? -27 3.756 12.938 1 94.12 338 ARG B O 1
ATOM 5289 N N . LEU B 1 339 ? -26.078 1.676 13.062 1 94.5 339 LEU B N 1
ATOM 5290 C CA . LEU B 1 339 ? -26.484 1.305 11.711 1 94.5 339 LEU B CA 1
ATOM 5291 C C . LEU B 1 339 ? -26.812 -0.181 11.633 1 94.5 339 LEU B C 1
ATOM 5293 O O . LEU B 1 339 ? -26.484 -0.945 12.539 1 94.5 339 LEU B O 1
ATOM 5297 N N . SER B 1 340 ? -27.578 -0.538 10.625 1 93.94 340 SER B N 1
ATOM 5298 C CA . SER B 1 340 ? -27.969 -1.924 10.391 1 93.94 340 SER B CA 1
ATOM 5299 C C . SER B 1 340 ? -27 -2.613 9.438 1 93.94 340 SER B C 1
ATOM 5301 O O . SER B 1 340 ? -26.703 -2.094 8.359 1 93.94 340 SER B O 1
ATOM 5303 N N . VAL B 1 341 ? -26.547 -3.826 9.898 1 94.44 341 VAL B N 1
ATOM 5304 C CA . VAL B 1 341 ? -25.547 -4.52 9.094 1 94.44 341 VAL B CA 1
ATOM 5305 C C . VAL B 1 341 ? -26.016 -5.941 8.789 1 94.44 341 VAL B C 1
ATOM 5307 O O . VAL B 1 341 ? -26.641 -6.586 9.633 1 94.44 341 VAL B O 1
ATOM 5310 N N . ALA B 1 342 ? -25.75 -6.391 7.578 1 94.38 342 ALA B N 1
ATOM 5311 C CA . ALA B 1 342 ? -25.953 -7.766 7.137 1 94.38 342 ALA B CA 1
ATOM 5312 C C . ALA B 1 342 ? -24.75 -8.281 6.371 1 94.38 342 ALA B C 1
ATOM 5314 O O . ALA B 1 342 ? -23.875 -7.504 5.957 1 94.38 342 ALA B O 1
ATOM 5315 N N . ILE B 1 343 ? -24.609 -9.586 6.355 1 94.88 343 ILE B N 1
ATOM 5316 C CA . ILE B 1 343 ? -23.531 -10.203 5.578 1 94.88 343 ILE B CA 1
ATOM 5317 C C . ILE B 1 343 ? -24.109 -10.781 4.281 1 94.88 343 ILE B C 1
ATOM 5319 O O . ILE B 1 343 ? -25.141 -11.453 4.293 1 94.88 343 ILE B O 1
ATOM 5323 N N . GLU B 1 344 ? -23.453 -10.5 3.178 1 94.31 344 GLU B N 1
ATOM 5324 C CA . GLU B 1 344 ? -23.906 -10.984 1.872 1 94.31 344 GLU B CA 1
ATOM 5325 C C . GLU B 1 344 ? -23.906 -12.508 1.818 1 94.31 344 GLU B C 1
ATOM 5327 O O . GLU B 1 344 ? -22.875 -13.148 2.094 1 94.31 344 GLU B O 1
ATOM 5332 N N . ASP B 1 345 ? -24.953 -13.078 1.358 1 93.88 345 ASP B N 1
ATOM 5333 C CA . ASP B 1 345 ? -25.078 -14.531 1.29 1 93.88 345 ASP B CA 1
ATOM 5334 C C . ASP B 1 345 ? -24.078 -15.125 0.292 1 93.88 345 ASP B C 1
ATOM 5336 O O . ASP B 1 345 ? -23.844 -14.539 -0.765 1 93.88 345 ASP B O 1
ATOM 5340 N N . ASP B 1 346 ? -23.547 -16.234 0.679 1 93.69 346 ASP B N 1
ATOM 5341 C CA . ASP B 1 346 ? -22.703 -17.078 -0.168 1 93.69 346 ASP B CA 1
ATOM 5342 C C . ASP B 1 346 ? -21.406 -16.375 -0.531 1 93.69 346 ASP B C 1
ATOM 5344 O O . ASP B 1 346 ? -20.828 -16.641 -1.592 1 93.69 346 ASP B O 1
ATOM 5348 N N . SER B 1 347 ? -21.016 -15.461 0.32 1 93.75 347 SER B N 1
ATOM 5349 C CA . SER B 1 347 ? -19.797 -14.727 0.051 1 93.75 347 SER B CA 1
ATOM 5350 C C . SER B 1 347 ? -18.75 -14.984 1.132 1 93.75 347 SER B C 1
ATOM 5352 O O . SER B 1 347 ? -17.547 -15.086 0.838 1 93.75 347 SER B O 1
ATOM 5354 N N . ALA B 1 348 ? -19.203 -15.141 2.328 1 95.94 348 ALA B N 1
ATOM 5355 C CA . ALA B 1 348 ? -18.297 -15.391 3.441 1 95.94 348 ALA B CA 1
ATOM 5356 C C . ALA B 1 348 ? -17.766 -16.828 3.402 1 95.94 348 ALA B C 1
ATOM 5358 O O . ALA B 1 348 ? -18.297 -17.672 2.68 1 95.94 348 ALA B O 1
ATOM 5359 N N . TRP B 1 349 ? -16.672 -17.094 4.125 1 96.44 349 TRP B N 1
ATOM 5360 C CA . TRP B 1 349 ? -15.984 -18.375 4.098 1 96.44 349 TRP B CA 1
ATOM 5361 C C . TRP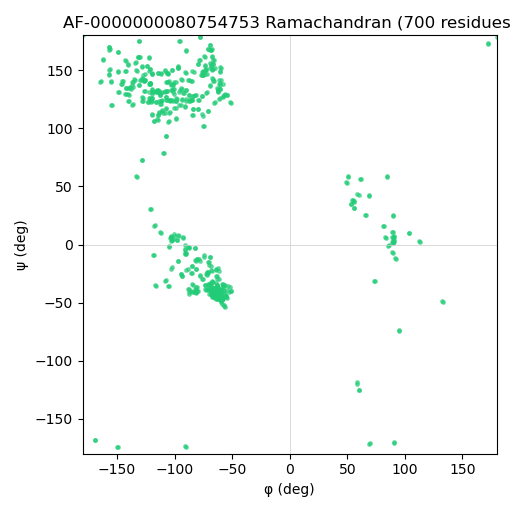 B 1 349 ? -15.773 -18.922 5.508 1 96.44 349 TRP B C 1
ATOM 5363 O O . TRP B 1 349 ? -15.25 -18.219 6.375 1 96.44 349 TRP B O 1
ATOM 5373 N N . VAL B 1 350 ? -16.281 -20.125 5.715 1 95.44 350 VAL B N 1
ATOM 5374 C CA . VAL B 1 350 ? -16.047 -20.781 7 1 95.44 350 VAL B CA 1
ATOM 5375 C C . VAL B 1 350 ? -14.703 -21.484 6.984 1 95.44 350 VAL B C 1
ATOM 5377 O O . VAL B 1 350 ? -14.492 -22.422 6.195 1 95.44 350 VAL B O 1
ATOM 5380 N N . LEU B 1 351 ? -13.836 -21.031 7.844 1 93.12 351 LEU B N 1
ATOM 5381 C CA . LEU B 1 351 ? -12.508 -21.641 7.906 1 93.12 351 LEU B CA 1
ATOM 5382 C C . LEU B 1 351 ? -12.586 -23.094 8.32 1 93.12 351 LEU B C 1
ATOM 5384 O O . LEU B 1 351 ? -13.328 -23.453 9.234 1 93.12 351 LEU B O 1
ATOM 5388 N N . PRO B 1 352 ? -11.875 -23.953 7.645 1 84.25 352 PRO B N 1
ATOM 5389 C CA . PRO B 1 352 ? -11.898 -25.375 8.031 1 84.25 352 PRO B CA 1
ATOM 5390 C C . PRO B 1 352 ? -11.242 -25.625 9.391 1 84.25 352 PRO B C 1
ATOM 5392 O O . PRO B 1 352 ? -10.391 -24.828 9.82 1 84.25 352 PRO B O 1
#

Nearest PDB structures (foldseek):
  8zx1-assembly1_D  TM=8.887E-01  e=3.671E-41  Escherichia coli
  8y5f-assembly1_D  TM=9.024E-01  e=3.020E-40  Escherichia coli
  7x0q-assembly1_A  TM=8.913E-01  e=4.211E-36  Acetivibrio thermocellus
  3fvq-assembly1_B  TM=7.420E-01  e=1.358E-35  Neisseria gonorrhoeae FA 1090
  3fvq-assembly1_A  TM=7.630E-01  e=7.863E-35  Neisseria gonorrhoeae FA 1090

Sequence (704 aa):
MAVPRLELRHLVKTLGASRIVDGLDLAIAPGEVVVLLGPSGCGKTTTLRMVAGFLQPDEGEVHLAGRLAASARFALPPEKRHLGMMFQNYAVWPHKTVFQNVAYGLQVAGIARDEIRRRVERMLAIVDLDGHAGRKPADLSGGQQQRVALARALVTEPSLLLLDEPLSNLDAALRQSMRVELKALQRRVGVSMLYVTHDQDEALVLADRIVVMRGGRIEQIGTPEDIYRRPRTRFVAEFIGRANLLPGTLEALDGQGRARVRLDAGPVFRALGGPGLAAGQRCQVVVRPEQILFAPGGAEARLCQTLFLGSHYELTLELGESRLQAEARHLPAMQDGRLSVAIEDDSAWVLPMAVPRLELRHLVKTLGASRIVDGLDLAIAPGEVVVLLGPSGCGKTTTLRMVAGFLQPDEGEVHLAGRLAASARFALPPEKRHLGMMFQNYAVWPHKTVFQNVAYGLQVAGIARDEIRRRVERMLAIVDLDGHAGRKPADLSGGQQQRVALARALVTEPSLLLLDEPLSNLDAALRQSMRVELKALQRRVGVSMLYVTHDQDEALVLADRIVVMRGGRIEQIGTPEDIYRRPRTRFVAEFIGRANLLPGTLEALDGQGRARVRLDAGPVFRALGGPGLAAGQRCQVVVRPEQILFAPGGAEARLCQTLFLGSHYELTLELGESRLQAEARHLPAMQDGRLSVAIEDDSAWVLP

Radius of gyration: 27.53 Å; Cα contacts (8 Å, |Δi|>4): 1663; chains: 2; bounding box: 62×70×74 Å

Solvent-accessible surface area (backbone atoms only — not comparable to full-atom values): 36244 Å² total; per-residue (Å²): 128,84,67,32,44,33,37,36,44,45,28,22,34,68,57,91,93,40,63,35,28,57,51,36,68,49,72,36,47,78,48,35,31,38,20,40,32,37,59,88,82,20,27,57,66,59,52,50,30,38,73,52,32,79,38,75,37,67,33,39,35,36,26,50,60,76,38,85,40,31,26,57,86,42,66,48,50,43,89,75,64,56,60,16,60,35,47,56,80,37,74,68,58,65,90,34,32,44,43,53,53,30,36,40,65,40,54,76,70,62,55,54,67,70,57,43,53,52,48,44,53,53,35,29,46,74,58,71,42,66,90,41,45,80,38,41,51,86,77,44,54,71,71,52,44,47,36,48,27,49,34,32,27,46,56,75,61,33,66,37,36,37,35,40,32,68,56,72,84,50,56,66,69,57,33,58,53,45,50,54,48,50,43,52,48,38,66,72,70,45,45,15,34,45,35,33,39,65,52,60,62,56,42,31,56,53,26,58,29,35,36,35,33,50,79,11,28,77,74,48,73,34,36,43,64,43,47,59,58,56,32,75,44,72,64,47,36,54,66,50,66,66,54,31,78,41,55,27,34,28,65,37,64,50,97,85,32,44,23,37,35,36,35,74,62,59,58,68,42,39,24,32,42,45,75,92,66,56,61,69,37,78,40,43,33,40,36,42,24,73,43,42,38,80,40,87,90,36,44,71,26,35,63,74,45,78,37,49,60,76,74,31,31,42,33,34,30,35,35,73,91,41,77,39,58,32,42,35,74,59,87,70,80,63,59,95,53,27,35,36,37,39,65,45,66,66,60,29,26,34,46,90,128,85,68,32,43,32,36,34,42,45,28,22,34,69,57,89,94,41,62,35,28,57,54,36,67,48,72,36,47,76,48,36,32,37,21,39,33,38,61,91,82,19,28,57,68,59,51,52,31,38,74,52,33,80,38,74,38,66,33,41,34,36,26,51,61,76,38,83,40,31,25,58,86,42,67,50,51,42,89,75,64,57,60,15,60,36,46,56,81,38,76,66,59,66,89,34,30,44,42,52,53,30,35,42,64,41,54,75,70,62,53,53,67,70,57,44,52,52,49,43,54,52,34,29,47,73,57,69,41,67,90,42,44,81,38,41,52,85,78,44,54,73,69,52,43,46,37,48,27,49,34,32,26,45,59,73,61,34,66,37,36,38,33,39,33,70,56,72,85,50,55,66,70,58,34,56,52,47,51,53,48,49,43,53,49,39,64,72,72,44,45,13,33,46,35,32,40,65,52,61,61,55,41,31,54,52,25,58,29,36,37,35,33,49,79,12,29,76,75,48,74,36,36,44,63,44,46,59,57,54,33,76,43,72,65,47,36,55,66,51,66,68,54,31,78,42,54,28,34,28,65,38,64,50,98,84,31,45,23,36,36,36,36,72,63,58,57,69,42,39,24,31,41,47,75,92,67,55,61,70,36,78,40,41,34,39,37,42,23,73,43,41,39,79,41,86,88,37,46,72,26,36,64,74,45,79,37,48,61,77,73,31,30,42,34,33,30,35,35,73,91,40,75,38,58,33,42,36,73,58,88,71,81,64,59,94,53,27,36,35,37,38,65,46,65,64,60,28,25,36,46,90

InterPro domains:
  IPR003439 ABC transporter-like, ATP-binding domain [PF00005] (22-167)
  IPR003439 ABC transporter-like, ATP-binding domain [PS50893] (6-240)
  IPR003593 AAA+ ATPase domain [SM00382] (30-225)
  IPR008995 Molybdate/tungstate binding, C-terminal [SSF50331] (243-329)
  IPR017871 ABC transporter-like, conserved site [PS00211] (140-154)
  IPR027417 P-loop containing nucleoside triphosphate hydrolase [G3DSA:3.40.50.300] (2-223)
  IPR027417 P-loop containing nucleoside triphosphate hydrolase [SSF52540] (6-247)
  IPR050093 ABC Transporter, Small Molecule Importer [PTHR42781] (4-331)

Organism: Azotobacter vinelandii (strain DJ / ATCC BAA-1303) (NCBI:txid322710)

pLDDT: mean 92.92, std 5.36, range [57.06, 98.69]

=== Feature glossary ===
The features interleaved in this record are:

— What the protein is —

Sequence gives the chain of amino acids in standard one-letter code (A=alanine, C=cysteine, …, Y=tyrosine), read N→C. It is the only feature that is directly encoded by the gene; all structural features are derived from the folded form of this sequence.

Database cross-references. InterPro integrates a dozen domain/family signature databases into unified entries with residue-range hits. GO terms attach function/process/location labels with evidence codes. CATH codes position the fold in a four-level structural taxonomy. Organism is the NCBI-taxonomy species name.

— Where its atoms are —

Atomic coordinates in PDBx/mmCIF format — the same representation the Protein Data Bank distributes. Each line of the _atom_site loop places one backbone atom in Cartesian space (units: ångströms, origin: arbitrary).

The six renders are orthographic views along the three Cartesian axes in both directions. Representation (cartoon, sticks, or surface) and color scheme (sequence-rainbow or by-chain) vary across proteins so the training set covers all the common visualization conventions.

— Local backbone conformation —

Eight-state secondary structure (DSSP): H is the canonical α-helix, G the tighter 3₁₀-helix, I the wider π-helix; E/B are β-structure, T and S are turns and bends, and '-' is everything else. DSSP derives these from the pattern of main-chain N–H···O=C hydrogen bonds, not from the sequence.

P-SEA three-state annotation labels each residue as helix, strand, or coil based purely on the geometry of the Cα trace. It serves as a fallback when the full backbone (and thus DSSP) is unavailable.

The φ/ψ torsion pair specifies the backbone conformation at each residue. φ rotates about the N–Cα bond, ψ about the Cα–C bond. Steric clashes forbid most of the (φ, ψ) plane — the allowed regions (α-helix basin, β-sheet basin, left-handed helix) are the Ramachandran-allowed regions.

— Global shape and packing —

The geometric summary reports three shape descriptors. Rg (radius of gyration) measures how spread out the Cα atoms are about their centre of mass; compact globular proteins have small Rg, elongated or unfolded ones large. Cα contacts (<8 Å, |i−j|>4) count long-range residue pairs in spatial proximity — high for tightly packed folds, near zero for rods or random coil. The bounding-box extents give the protein's footprint along x, y, z in Å.

Solvent-accessible surface area (SASA) is the area in Å² traced out by the centre of a 1.4 Å probe sphere (a water molecule) rolled over the protein's van der Waals surface (Shrake–Rupley / Lee–Richards construction). Buried residues have near-zero SASA; fully exposed residues can exceed 200 Å². The total SASA scales roughly with the number of surface residues.

The contact map is a binary N×N matrix image: pixel (i, j) is dark where Cα_i and Cα_j are within 8 Å and |i−j|>4. Because the |i−j|>4 filter removes local helical contacts, off-diagonal stripes parallel to the main diagonal indicate parallel β-sheets; stripes perpendicular to it indicate antiparallel β-sheets. The Ramachandran plot scatters every residue's (φ, ψ) pair against the sterically allowed regions. The PAE heatmap renders the predicted-aligned-error matrix.

— Structural neighborhood —

3Di is Foldseek's structural alphabet. Each residue is assigned one of twenty discrete states based on how its Cα sits relative to its spatial (not sequential) neighbors. Aligning 3Di strings finds structural homologs roughly as well as full 3D superposition, but orders of magnitude faster.

Nearest PDB neighbors are the top structural matches found by Foldseek when searching this structure against the entire Protein Data Bank. Each hit reports a TM-score (0 to 1; >0.5 almost always implies the same fold) and an E-value. These are *structural* homologs — they may share no detectable sequence similarity.

— Confidence and disorder —

For AlphaFold models, the B-factor field carries pLDDT — the model's own estimate of local accuracy on a 0–100 scale. Regions with pLDDT<50 should be treated as essentially unmodeled; they often correspond to intrinsically disordered segments.

Crystallographic B-factors measure how much each atom's electron density is smeared out, in Å². They rise in mobile loops and surface residues and fall in the buried interior. In AlphaFold models this column is repurposed to hold pLDDT instead.

Predicted aligned error is AlphaFold's pairwise confidence. Unlike pLDDT (per-residue), PAE is per-residue-pair and captures whether two parts of the structure are correctly placed relative to each other. Units are ångströms of expected positional error.